Protein AF-A0A6M7WQ64-F1 (afdb_monomer_lite)

Secondary structure (DSSP, 8-state):
-TTTTGGGTT-GGG-EEEEETTEEEEE-GGGHHHHHHHHHHHHHTT----STT-B-----BPTTSSSBPGGGGT-EEE-STTTS-EEE-TT-PPP-B---SSHHHHHHHHHTTS-SBSS-HHHHHHHHT-EETT--B-EEEGGG-SSEEETTEEEE-S-HHHHTT-EE--SSPPP--PPPP------------------S---HHHHHHHHHHHTTTT---HHHHHHHHHHHHHHHHH-TTS-HHHHHHHHHHHHHHTTT--S-EEGGG-SSHHHHHHHHHHHHHTTSSSS-TTS-BTTB----EETTTB-SHHHHHHHHHHH-S-TTT-TTHHHH-HHHHHHHHHHHHHHTTTTS--HHHHEETTEE-TTGGGGGT-STTHHHHHHHHHHHHHHHHHHHHT-S--PPPPPPPPPPP---------------------HHHHHHHHHHHHHHHHHHHTTS--SS-TTS-TTS-HHHHHHHHHHHHHHH-----------PPPPTTTTTT-HHHHHHHTTTHHHHHHHHHHHHHHHTTPPTTSHHHHHHHTSTTTTT-HHHHHHHHHHHHHHHHHHHHHHHSSPPPPPP---

Foldseek 3Di:
DCVLLVVQQQVQVQFDWADAQVATEGARVLCNVLRVLLSVLCVVLPNRWDHLFKYAADNDCDVPDDHTDLSSSRFKMFTPCLLQPKFFAQVQDAFQFDPDSDLVVRSVCCVVVNGNHSDDPSSVVLSQCKAAPVRHGFWDAQSNDRGMRRRRMIGGPDGSVSSVSDIDHPDDDDDDPDDDDDDDDDDDPDPDDDDQPQDFQFQLVLLCVLCCVVQVNNDDDPQQSVLLVLLSVLCCVPPSRDDLLLSLLLQLLLCVQVVNRSFKAFAVRDPDLVRSLVVLVVCVVVVVDVDSQQPDDVNHGFFFIASNGGGHLVLQVLLCVVVVDNCNVCVCCRHVPSNSSSNCSSVLQQCLSAQRDHLCVADDPVDHDQLVSCNSRHNPPSVSSSVSSVSSSVSRVSRRVVGHDDDPDDPDDDDDDDDDDDDDDDDDDDDDDDDDDPCPVVVVVVVVVVVVVVVVVVVVDDPDDPPAPPPDDVVVVVVVVVVVVVLVDDDDDDDDPDDDQQPCLLQVVHRVVSVVCQVPLQVQLVVQLVLLVVLVPDDCPGPSNVVQVVDVCRVPCSVPRNVVSPVSNVSNVVSVVRVVPDDDDDDDDDD

Sequence (591 aa):
MRDAWAQYLGQENIMALVPFGPTRLRVAPPSVDAWRALEAVLDKYSYQIRKSDTAAYANRAITGGTKPSLHAYGIAADVDWQTNPYKKTPDKRQVIFSNKPSQDERALDVRFGRADTDMTPQMIDEVLGIVTVGKQGVFAWGGNFRSSKDTMHFQLDVTPEELSTGIDWPGAGQPDASPPPTTGDQPEPATPAAGTQGGASMNRAVFYNEIRDDLFGGALSKAQVAGMEDVLNVRDRLYPSCDDRWLAYILATVYHETGRRMVPVREGFASTDDGAIAAVTRLFNEGKIRVNYAIPVNGVSYFGRGRVQNTWLANYRKLETRFQQPFVNNPGLLISRPDIDAEVTVTGHVEGIWTGRKLSDFINNAGCDYTGARSIVSSDRAGDIAGYAVNFENAIRAAAAAGAPVSPAAPQPAPTPTAPDPQSPQPQGGPTVPSAPDQSLATIVLSLQKLLSDIKGLQGGQSGASQNLAGIPSSDIDQIIALLQAIQNPGQGSTDTGTRPLGQVNGALGQTIGNLLDGKKSAIGILGAAATSILSSAAPGSTLGTVAASIPALAGSSSTLLPLFLAMAAWGALGKGEKWLQPAPTSPRAK

pLDDT: mean 71.18, std 24.99, range [22.41, 98.69]

Organism: NCBI:txid935548

InterPro domains:
  IPR009045 Peptidase M74/Hedgehog-like, zinc-binding domain superfamily [G3DSA:3.30.1380.10] (32-156)
  IPR009045 Peptidase M74/Hedgehog-like, zinc-binding domain superfamily [SSF55166] (8-156)
  IPR023346 Lysozyme-like domain superfamily [SSF53955] (236-381)
  IPR039561 Peptidase M15C [PF13539] (64-156)

Structure (mmCIF, N/CA/C/O backbone):
data_AF-A0A6M7WQ64-F1
#
_entry.id   AF-A0A6M7WQ64-F1
#
loop_
_atom_site.group_PDB
_atom_site.id
_atom_site.type_symbol
_atom_site.label_atom_id
_atom_site.label_alt_id
_atom_site.label_comp_id
_atom_site.label_asym_id
_atom_site.label_entity_id
_atom_site.label_seq_id
_atom_site.pdbx_PDB_ins_code
_atom_site.Cartn_x
_atom_site.Cartn_y
_atom_site.Cartn_z
_atom_site.occupancy
_atom_site.B_iso_or_equiv
_atom_site.auth_seq_id
_atom_site.auth_comp_id
_atom_site.auth_asym_id
_atom_site.auth_atom_id
_atom_site.pdbx_PDB_model_num
ATOM 1 N N . MET A 1 1 ? -29.715 14.895 4.505 1.00 85.50 1 MET A N 1
ATOM 2 C CA . MET A 1 1 ? -28.415 14.677 5.179 1.00 85.50 1 MET A CA 1
ATOM 3 C C . MET A 1 1 ? -27.385 15.765 4.902 1.00 85.50 1 MET A C 1
ATOM 5 O O . MET A 1 1 ? -27.080 16.489 5.832 1.00 85.50 1 MET A O 1
ATOM 9 N N . ARG A 1 2 ? -26.874 15.957 3.676 1.00 87.62 2 ARG A N 1
ATOM 10 C CA . ARG A 1 2 ? -25.841 16.990 3.411 1.00 87.62 2 ARG A CA 1
ATOM 11 C C . ARG A 1 2 ? -26.236 18.406 3.838 1.00 87.62 2 ARG A C 1
ATOM 13 O O . ARG A 1 2 ? -25.415 19.090 4.431 1.00 87.62 2 ARG A O 1
ATOM 20 N N . ASP A 1 3 ? -27.480 18.801 3.579 1.00 94.19 3 ASP A N 1
ATOM 21 C CA . ASP A 1 3 ? -27.976 20.125 3.971 1.00 94.19 3 ASP A CA 1
ATOM 22 C C . ASP A 1 3 ? -28.141 20.233 5.495 1.00 94.19 3 ASP A C 1
ATOM 24 O O . ASP A 1 3 ? -27.688 21.199 6.097 1.00 94.19 3 ASP A O 1
ATOM 28 N N . ALA A 1 4 ? -28.692 19.193 6.132 1.00 95.19 4 ALA A N 1
ATOM 29 C CA . ALA A 1 4 ? -28.881 19.133 7.585 1.00 95.19 4 ALA A CA 1
ATOM 30 C C . ALA A 1 4 ? -27.558 19.204 8.373 1.00 95.19 4 ALA A C 1
ATOM 32 O O . ALA A 1 4 ? -27.504 19.772 9.456 1.00 95.19 4 ALA A O 1
ATOM 33 N N . TRP A 1 5 ? -26.471 18.661 7.817 1.00 97.00 5 TRP A N 1
ATOM 34 C CA . TRP A 1 5 ? -25.147 18.654 8.446 1.00 97.00 5 TRP A CA 1
ATOM 35 C C . TRP A 1 5 ? -24.185 19.690 7.843 1.00 97.00 5 TRP A C 1
ATOM 37 O O . TRP A 1 5 ? -22.989 19.649 8.128 1.00 97.00 5 TRP A O 1
ATOM 47 N N . ALA A 1 6 ? -24.674 20.627 7.019 1.00 96.56 6 ALA A N 1
ATOM 48 C CA . ALA A 1 6 ? -23.845 21.524 6.206 1.0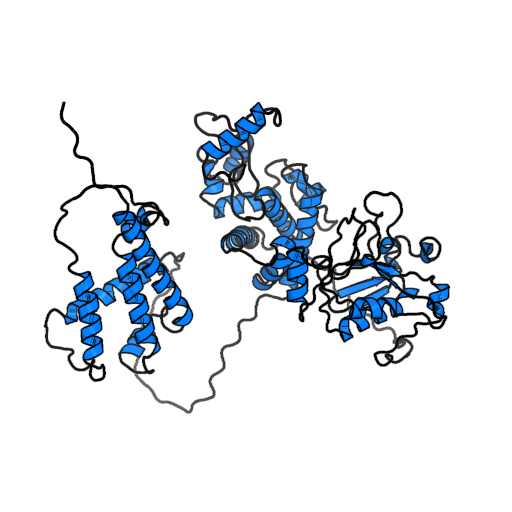0 96.56 6 ALA A CA 1
ATOM 49 C C . ALA A 1 6 ? -22.809 22.328 7.006 1.00 96.56 6 ALA A C 1
ATOM 51 O O . ALA A 1 6 ? -21.714 22.576 6.503 1.00 96.56 6 ALA A O 1
ATOM 52 N N . GLN A 1 7 ? -23.117 22.664 8.263 1.00 96.56 7 GLN A N 1
ATOM 53 C CA . GLN A 1 7 ? -22.202 23.374 9.161 1.00 96.56 7 GLN A CA 1
ATOM 54 C C . GLN A 1 7 ? -20.886 22.626 9.438 1.00 96.56 7 GLN A C 1
ATOM 56 O O . GLN A 1 7 ? -19.911 23.257 9.824 1.00 96.56 7 GLN A O 1
ATOM 61 N N . TYR A 1 8 ? -20.834 21.306 9.228 1.00 96.94 8 TYR A N 1
ATOM 62 C CA . TYR A 1 8 ? -19.644 20.483 9.468 1.00 96.94 8 TYR A CA 1
ATOM 63 C C . TYR A 1 8 ? -18.839 20.176 8.201 1.00 96.94 8 TYR A C 1
ATOM 65 O O . TYR A 1 8 ? -17.801 19.519 8.283 1.00 96.94 8 TYR A O 1
ATOM 73 N N . LEU A 1 9 ? -19.283 20.639 7.025 1.00 96.81 9 LEU A N 1
ATOM 74 C CA . LEU A 1 9 ? -18.599 20.376 5.760 1.00 96.81 9 LEU A CA 1
ATOM 75 C C . LEU A 1 9 ? -17.171 20.941 5.769 1.00 96.81 9 LEU A C 1
ATOM 77 O O . LEU A 1 9 ? -16.972 22.155 5.762 1.00 96.81 9 LEU A O 1
ATOM 81 N N . GLY A 1 10 ? -16.181 20.048 5.745 1.00 92.94 10 GLY A N 1
ATOM 82 C CA . GLY A 1 10 ? -14.760 20.393 5.725 1.00 92.94 10 GLY A CA 1
ATOM 83 C C . GLY A 1 10 ? -14.249 21.048 7.013 1.00 92.94 10 GLY A C 1
ATOM 84 O O . GLY A 1 10 ? -13.122 21.539 7.029 1.00 92.94 10 GLY A O 1
ATOM 85 N N . GLN A 1 11 ? -15.052 21.071 8.082 1.00 94.81 11 GLN A N 1
ATOM 86 C CA . GLN A 1 11 ? -14.719 21.738 9.342 1.00 94.81 11 GLN A CA 1
ATOM 87 C C . GLN A 1 11 ? -14.025 20.773 10.313 1.00 94.81 11 GLN A C 1
ATOM 89 O O . GLN A 1 11 ? -14.565 20.414 11.356 1.00 94.81 11 GLN A O 1
ATOM 94 N N . GLU A 1 12 ? -12.820 20.313 9.973 1.00 92.62 12 GLU A N 1
ATOM 95 C CA . GLU A 1 12 ? -12.083 19.325 10.783 1.00 92.62 12 GLU A CA 1
ATOM 96 C C . GLU A 1 12 ? -11.840 19.774 12.235 1.00 92.62 12 GLU A C 1
ATOM 98 O O . GLU A 1 12 ? -11.840 18.966 13.169 1.00 92.62 12 GLU A O 1
ATOM 103 N N . ASN A 1 13 ? -11.612 21.074 12.412 1.00 94.06 13 ASN A N 1
ATOM 104 C CA . ASN A 1 13 ? -11.229 21.721 13.663 1.00 94.06 13 ASN A CA 1
ATOM 105 C C . ASN A 1 13 ? -12.349 21.763 14.710 1.00 94.06 13 ASN A C 1
ATOM 107 O O . ASN A 1 13 ? -12.045 21.879 15.892 1.00 94.06 13 ASN A O 1
ATOM 111 N N . ILE A 1 14 ? -13.616 21.663 14.297 1.00 94.25 14 ILE A N 1
ATOM 112 C CA . ILE A 1 14 ? -14.766 21.650 15.216 1.00 94.25 14 ILE A CA 1
ATOM 113 C C . ILE A 1 14 ? -15.289 20.233 15.483 1.00 94.25 14 ILE A C 1
ATOM 115 O O . ILE A 1 14 ? -16.285 20.071 16.184 1.00 94.25 14 ILE A O 1
ATOM 119 N N . MET A 1 15 ? -14.660 19.206 14.905 1.00 95.88 15 MET A N 1
ATOM 120 C CA . MET A 1 15 ? -15.079 17.816 15.080 1.00 95.88 15 MET A CA 1
ATOM 121 C C . MET A 1 15 ? -14.595 17.220 16.399 1.00 95.88 15 MET A C 1
ATOM 123 O O . MET A 1 15 ? -13.498 17.511 16.875 1.00 95.88 15 MET A O 1
ATOM 127 N N . ALA A 1 16 ? -15.409 16.329 16.959 1.00 96.12 16 ALA A N 1
ATOM 128 C CA . ALA A 1 16 ? -15.081 15.575 18.157 1.00 96.12 16 ALA A CA 1
ATOM 129 C C . ALA A 1 16 ? -14.242 14.337 17.807 1.00 96.12 16 ALA A C 1
ATOM 131 O O . ALA A 1 16 ? -14.460 13.703 16.775 1.00 96.12 16 ALA A O 1
ATOM 132 N N . LEU A 1 17 ? -13.304 13.973 18.686 1.00 94.31 17 LEU A N 1
ATOM 133 C CA . LEU A 1 17 ? -12.551 12.716 18.613 1.00 94.31 17 LEU A CA 1
ATOM 134 C C . LEU A 1 17 ? -13.119 11.704 19.609 1.00 94.31 17 LEU A C 1
ATOM 136 O O . LEU A 1 17 ? -12.853 11.801 20.810 1.00 94.31 17 LEU A O 1
ATOM 140 N N . VAL A 1 18 ? -13.833 10.706 19.104 1.00 93.44 18 VAL A N 1
ATOM 141 C CA . VAL A 1 18 ? -14.512 9.673 19.897 1.00 93.44 18 VAL A CA 1
ATOM 142 C C . VAL A 1 18 ? -13.673 8.392 19.891 1.00 93.44 18 VAL A C 1
ATOM 144 O O . VAL A 1 18 ? -13.211 8.004 18.818 1.00 93.44 18 VAL A O 1
ATOM 147 N N . PRO A 1 19 ? -13.411 7.753 21.048 1.00 92.19 19 PRO A N 1
ATOM 148 C CA . PRO A 1 19 ? -12.856 6.398 21.087 1.00 92.19 19 PRO A CA 1
ATOM 149 C C . PRO A 1 19 ? -13.691 5.429 20.242 1.00 92.19 19 PRO A C 1
ATOM 151 O O . PRO A 1 19 ? -14.906 5.584 20.170 1.00 92.19 19 PRO A O 1
ATOM 154 N N . PHE A 1 20 ? -13.030 4.503 19.554 1.00 93.25 20 PHE A N 1
ATOM 155 C CA . PHE A 1 20 ? -13.692 3.497 18.732 1.00 93.25 20 PHE A CA 1
ATOM 156 C C . PHE A 1 20 ? -12.767 2.282 18.579 1.00 93.25 20 PHE A C 1
ATOM 158 O O . PHE A 1 20 ? -11.897 2.246 17.702 1.00 93.25 20 PHE A O 1
ATOM 165 N N . GLY A 1 21 ? -12.872 1.327 19.501 1.00 90.56 21 GLY A N 1
ATOM 166 C CA . GLY A 1 21 ? -11.925 0.228 19.654 1.00 90.56 21 GLY A CA 1
ATOM 167 C C . GLY A 1 21 ? -10.488 0.749 19.846 1.00 90.56 21 GLY A C 1
ATOM 168 O O . GLY A 1 21 ? -10.250 1.625 20.681 1.00 90.56 21 GLY A O 1
ATOM 169 N N . PRO A 1 22 ? -9.499 0.264 19.070 1.00 78.56 22 PRO A N 1
ATOM 170 C CA . PRO A 1 22 ? -8.114 0.732 19.163 1.00 78.56 22 PRO A CA 1
ATOM 171 C C . PRO A 1 22 ? -7.847 2.059 18.425 1.00 78.56 22 PRO A C 1
ATOM 173 O O . PRO A 1 22 ? -6.708 2.544 18.428 1.00 78.56 22 PRO A O 1
ATOM 176 N N . THR A 1 23 ? -8.850 2.643 17.760 1.00 87.38 23 THR A N 1
ATOM 177 C CA . THR A 1 23 ? -8.731 3.911 17.029 1.00 87.38 23 THR A CA 1
ATOM 178 C C . THR A 1 23 ? -9.588 5.014 17.652 1.00 87.38 23 THR A C 1
ATOM 180 O O . THR A 1 23 ? -10.209 4.851 18.703 1.00 87.38 23 THR A O 1
ATOM 183 N N . ARG A 1 24 ? -9.573 6.195 17.032 1.00 92.06 24 ARG A N 1
ATOM 184 C CA . ARG A 1 24 ? -10.461 7.307 17.373 1.00 92.06 24 ARG A CA 1
ATOM 185 C C . ARG A 1 24 ? -11.118 7.823 16.106 1.00 92.06 24 ARG A C 1
ATOM 187 O O . ARG A 1 24 ? -10.424 8.186 15.158 1.00 92.06 24 ARG A O 1
ATOM 194 N N . LEU A 1 25 ? -12.442 7.908 16.104 1.00 95.06 25 LEU A N 1
ATOM 195 C CA . LEU A 1 25 ? -13.185 8.501 15.002 1.00 95.06 25 LEU A CA 1
ATOM 196 C C . LEU A 1 25 ? -13.281 10.009 15.198 1.00 95.06 25 LEU A C 1
ATOM 198 O O . LEU A 1 25 ? -13.683 10.495 16.256 1.00 95.06 25 LEU A O 1
ATOM 202 N N . ARG A 1 26 ? -12.931 10.756 14.152 1.00 96.81 26 ARG A N 1
ATOM 203 C CA . ARG A 1 26 ? -13.230 12.183 14.062 1.00 96.81 26 ARG A CA 1
ATOM 204 C C . ARG A 1 26 ? -14.609 12.355 13.432 1.00 96.81 26 ARG A C 1
ATOM 206 O O . ARG A 1 26 ? -14.804 11.960 12.283 1.00 96.81 26 ARG A O 1
ATOM 213 N N . VAL A 1 27 ? -15.547 12.913 14.191 1.00 98.12 27 VAL A N 1
ATOM 214 C CA . VAL A 1 27 ? -16.979 12.940 13.852 1.00 98.12 27 VAL A CA 1
ATOM 215 C C . VAL A 1 27 ? -17.617 14.278 14.214 1.00 98.12 27 VAL A C 1
ATOM 217 O O . VAL A 1 27 ? -17.092 15.036 15.033 1.00 98.12 27 VAL A O 1
ATOM 220 N N . ALA A 1 28 ? -18.768 14.586 13.621 1.00 97.88 28 ALA A N 1
ATOM 221 C CA . ALA A 1 28 ? -19.530 15.773 13.990 1.00 97.88 28 ALA A CA 1
ATOM 222 C C . ALA A 1 28 ? -19.965 15.679 15.472 1.00 97.88 28 ALA A C 1
ATOM 224 O O . ALA A 1 28 ? -20.532 14.652 15.854 1.00 97.88 28 ALA A O 1
ATOM 225 N N . PRO A 1 29 ? -19.752 16.706 16.318 1.00 97.50 29 PRO A N 1
ATOM 226 C CA . PRO A 1 29 ? -20.018 16.623 17.758 1.00 97.50 29 PRO A CA 1
ATOM 227 C C . PRO A 1 29 ? -21.430 16.157 18.158 1.00 97.50 29 PRO A C 1
ATOM 229 O O . PRO A 1 29 ? -21.521 15.348 19.077 1.00 97.50 29 PRO A O 1
ATOM 232 N N . PRO A 1 30 ? -22.525 16.545 17.468 1.00 96.94 30 PRO A N 1
ATOM 233 C CA . PRO A 1 30 ? -23.860 16.037 17.797 1.00 96.94 30 PRO A CA 1
ATOM 234 C C . PRO A 1 30 ? -24.011 14.520 17.619 1.00 96.94 30 PRO A C 1
ATOM 236 O O . PRO A 1 30 ? -24.960 13.940 18.126 1.00 96.94 30 PRO A O 1
ATOM 239 N N . SER A 1 31 ? -23.094 13.874 16.891 1.00 97.06 31 SER A N 1
ATOM 240 C CA . SER A 1 31 ? -23.152 12.444 16.581 1.00 97.06 31 SER A CA 1
ATOM 241 C C . SER A 1 31 ? -22.355 11.537 17.512 1.00 97.06 31 SER A C 1
ATOM 243 O O . SER A 1 31 ? -22.361 10.328 17.311 1.00 97.06 31 SER A O 1
ATOM 245 N N . VAL A 1 32 ? -21.677 12.083 18.527 1.00 96.31 32 VAL A N 1
ATOM 246 C CA . VAL A 1 32 ? -20.768 11.321 19.404 1.00 96.31 32 VAL A CA 1
ATOM 247 C C . VAL A 1 32 ? -21.416 10.052 19.962 1.00 96.31 32 VAL A C 1
ATOM 249 O O . VAL A 1 32 ? -20.828 8.975 19.862 1.00 96.31 32 VAL A O 1
ATOM 252 N N . ASP A 1 33 ? -22.633 10.157 20.492 1.00 94.81 33 ASP A N 1
ATOM 253 C CA . ASP A 1 33 ? -23.306 9.011 21.107 1.00 94.81 33 ASP A CA 1
ATOM 254 C C . ASP A 1 33 ? -23.759 7.967 20.078 1.00 94.81 33 ASP A C 1
ATOM 256 O O . ASP A 1 33 ? -23.813 6.783 20.399 1.00 94.81 33 ASP A O 1
ATOM 260 N N . ALA A 1 34 ? -23.989 8.361 18.820 1.00 96.56 34 ALA A N 1
ATOM 261 C CA . ALA A 1 34 ? -24.290 7.413 17.748 1.00 96.56 34 ALA A CA 1
ATOM 262 C C . ALA A 1 34 ? -23.089 6.510 17.472 1.00 96.56 34 ALA A C 1
ATOM 264 O O . ALA A 1 34 ? -23.230 5.293 17.385 1.00 96.56 34 ALA A O 1
ATOM 265 N N . TRP A 1 35 ? -21.891 7.087 17.381 1.00 97.38 35 TRP A N 1
ATOM 266 C CA . TRP A 1 35 ? -20.674 6.315 17.127 1.00 97.38 35 TRP A CA 1
ATOM 267 C C . TRP A 1 35 ? -20.283 5.429 18.309 1.00 97.38 35 TRP A C 1
ATOM 269 O O . TRP A 1 35 ? -19.821 4.315 18.085 1.00 97.38 35 TRP A O 1
ATOM 279 N N . ARG A 1 36 ? -20.536 5.876 19.547 1.00 95.94 36 ARG A N 1
ATOM 280 C CA . ARG A 1 36 ? -20.397 5.036 20.750 1.00 95.94 36 ARG A CA 1
ATOM 281 C C . ARG A 1 36 ? -21.368 3.861 20.746 1.00 95.94 36 ARG A C 1
ATOM 283 O O . ARG A 1 36 ? -20.980 2.753 21.092 1.00 95.94 36 ARG A O 1
ATOM 290 N N . ALA A 1 37 ? -22.615 4.089 20.335 1.00 95.38 37 ALA A N 1
ATOM 291 C CA . ALA A 1 37 ? -23.578 3.011 20.164 1.00 95.38 37 ALA A CA 1
ATOM 292 C C . ALA A 1 37 ? -23.080 2.021 19.097 1.00 95.38 37 ALA A C 1
ATOM 294 O O . ALA A 1 37 ? -23.015 0.827 19.346 1.00 95.38 37 ALA A O 1
ATOM 295 N N . LEU A 1 38 ? -22.617 2.488 17.937 1.00 96.88 38 LEU A N 1
ATOM 296 C CA . LEU A 1 38 ? -22.068 1.584 16.922 1.00 96.88 38 LEU A CA 1
ATOM 297 C C . LEU A 1 38 ? -20.874 0.769 17.453 1.00 96.88 38 LEU A C 1
ATOM 299 O O . LEU A 1 38 ? -20.861 -0.450 17.294 1.00 96.88 38 LEU A O 1
ATOM 303 N N . GLU A 1 39 ? -19.910 1.418 18.118 1.00 96.06 39 GLU A N 1
ATOM 304 C CA . GLU A 1 39 ? -18.753 0.761 18.749 1.00 96.06 39 GLU A CA 1
ATOM 305 C C . GLU A 1 39 ? -19.198 -0.348 19.695 1.00 96.06 39 GLU A C 1
ATOM 307 O O . GLU A 1 39 ? -18.703 -1.470 19.626 1.00 96.06 39 GLU A O 1
ATOM 312 N N . ALA A 1 40 ? -20.157 -0.044 20.560 1.00 94.81 40 ALA A N 1
ATOM 313 C CA . ALA A 1 40 ? -20.588 -0.980 21.568 1.00 94.81 40 ALA A CA 1
ATOM 314 C C . ALA A 1 40 ? -21.358 -2.170 20.953 1.00 94.81 40 ALA A C 1
ATOM 316 O O . ALA A 1 40 ? -21.297 -3.265 21.515 1.00 94.81 40 ALA A O 1
ATOM 317 N N . VAL A 1 41 ? -22.051 -2.021 19.804 1.00 95.81 41 VAL A N 1
ATOM 318 C CA . VAL A 1 41 ? -22.585 -3.200 19.082 1.00 95.81 41 VAL A CA 1
ATOM 319 C C . VAL A 1 41 ? -21.416 -4.075 18.650 1.00 95.81 41 VAL A C 1
ATOM 321 O O . VAL A 1 41 ? -21.427 -5.277 18.892 1.00 95.81 41 VAL A O 1
ATOM 324 N N . LEU A 1 42 ? -20.391 -3.492 18.028 1.00 95.62 42 LEU A N 1
ATOM 325 C CA . LEU A 1 42 ? -19.230 -4.251 17.562 1.00 95.62 42 LEU A CA 1
ATOM 326 C C . LEU A 1 42 ? -18.524 -4.968 18.727 1.00 95.62 42 LEU A C 1
ATOM 328 O O . LEU A 1 42 ? -18.226 -6.161 18.620 1.00 95.62 42 LEU A O 1
ATOM 332 N N . ASP A 1 43 ? -18.354 -4.290 19.863 1.00 92.75 43 ASP A N 1
ATOM 333 C CA . ASP A 1 43 ? -17.761 -4.850 21.082 1.00 92.75 43 ASP A CA 1
ATOM 334 C C . ASP A 1 43 ? -18.592 -6.000 21.677 1.00 92.75 43 ASP A C 1
ATOM 336 O O . ASP A 1 43 ? -18.044 -7.051 22.019 1.00 92.75 43 ASP A O 1
ATOM 340 N N . LYS A 1 44 ? -19.929 -5.881 21.694 1.00 93.88 44 LYS A N 1
ATOM 341 C CA . LYS A 1 44 ? -20.844 -6.958 22.125 1.00 93.88 44 LYS A CA 1
ATOM 342 C C . LYS A 1 44 ? -20.614 -8.261 21.358 1.00 93.88 44 LYS A C 1
ATOM 344 O O . LYS A 1 44 ? -20.775 -9.345 21.920 1.00 93.88 44 LYS A O 1
ATOM 349 N N . TYR A 1 45 ? -20.238 -8.170 20.086 1.00 93.00 45 TYR A N 1
ATOM 350 C CA . TYR A 1 45 ? -19.914 -9.328 19.257 1.00 93.00 45 TYR A CA 1
ATOM 351 C C . TYR A 1 45 ? -18.414 -9.667 19.225 1.00 93.00 45 TYR A C 1
ATOM 353 O O . TYR A 1 45 ? -17.993 -10.510 18.428 1.00 93.00 45 TYR A O 1
ATOM 361 N N . SER A 1 46 ? -17.610 -9.024 20.077 1.00 91.12 46 SER A N 1
ATOM 362 C CA . SER A 1 46 ? -16.148 -9.145 20.126 1.00 91.12 46 SER A CA 1
ATOM 363 C C . SER A 1 46 ? -15.485 -8.917 18.764 1.00 91.12 46 SER A C 1
ATOM 365 O O . SER A 1 46 ? -14.459 -9.529 18.449 1.00 91.12 46 SER A O 1
ATOM 367 N N . TYR A 1 47 ? -16.093 -8.058 17.943 1.00 94.75 47 TYR A N 1
ATOM 368 C CA . TYR A 1 47 ? -15.580 -7.699 16.634 1.00 94.75 47 TYR A CA 1
ATOM 369 C C . TYR A 1 47 ? -14.293 -6.885 16.806 1.00 94.75 47 TYR A C 1
ATOM 371 O O . TYR A 1 47 ? -14.275 -5.836 17.450 1.00 94.75 47 TYR A O 1
ATOM 379 N N . GLN A 1 48 ? -13.196 -7.396 16.259 1.00 89.88 48 GLN A N 1
ATOM 380 C CA . GLN A 1 48 ? -11.867 -6.811 16.355 1.00 89.88 48 GLN A CA 1
ATOM 381 C C . GLN A 1 48 ? -11.741 -5.664 15.358 1.00 89.88 48 GLN A C 1
ATOM 383 O O . GLN A 1 48 ? -11.278 -5.860 14.237 1.00 89.88 48 GLN A O 1
ATOM 388 N N . ILE A 1 49 ? -12.139 -4.466 15.791 1.00 88.12 49 ILE A N 1
ATOM 389 C CA . ILE A 1 49 ? -11.911 -3.230 15.040 1.00 88.12 49 ILE A CA 1
ATOM 390 C C . ILE A 1 49 ? -10.405 -3.047 14.860 1.00 88.12 49 ILE A C 1
ATOM 392 O O . ILE A 1 49 ? -9.647 -3.031 15.832 1.00 88.12 49 ILE A O 1
ATOM 396 N N . ARG A 1 50 ? -9.963 -2.852 13.624 1.00 77.44 50 ARG A N 1
ATOM 397 C CA . ARG A 1 50 ? -8.562 -2.625 13.289 1.00 77.44 50 ARG A CA 1
ATOM 398 C C . ARG A 1 50 ? -8.288 -1.142 13.120 1.00 77.44 50 ARG A C 1
ATOM 400 O O . ARG A 1 50 ? -8.968 -0.414 12.402 1.00 77.44 50 ARG A O 1
ATOM 407 N N . LYS A 1 51 ? -7.243 -0.678 13.802 1.00 68.25 51 LYS A N 1
ATOM 408 C CA . LYS A 1 51 ? -6.853 0.735 13.803 1.00 68.25 51 LYS A CA 1
ATOM 409 C C . LYS A 1 51 ? -6.370 1.217 12.433 1.00 68.25 51 LYS A C 1
ATOM 411 O O . LYS A 1 51 ? -6.591 2.379 12.101 1.00 68.25 51 LYS A O 1
ATOM 416 N N . SER A 1 52 ? -5.674 0.357 11.688 1.00 60.69 52 SER A N 1
ATOM 417 C CA . SER A 1 52 ? -5.036 0.683 10.407 1.00 60.69 52 SER A CA 1
ATOM 418 C C . SER A 1 52 ? -6.039 0.863 9.270 1.00 60.69 52 SER A C 1
ATOM 420 O O . SER A 1 52 ? -5.764 1.628 8.345 1.00 60.69 52 SER A O 1
ATOM 422 N N . ASP A 1 53 ? -7.203 0.213 9.359 1.00 73.69 53 ASP A N 1
ATOM 423 C CA . ASP A 1 53 ? -8.241 0.254 8.337 1.00 73.69 53 ASP A CA 1
ATOM 424 C C . ASP A 1 53 ? -9.653 0.572 8.850 1.00 73.69 53 ASP A C 1
ATOM 426 O O . ASP A 1 53 ? -10.644 0.134 8.268 1.00 73.69 53 ASP A O 1
ATOM 430 N N . THR A 1 54 ? -9.739 1.403 9.897 1.00 85.19 54 THR A N 1
ATOM 431 C CA . THR A 1 54 ? -10.985 2.024 10.372 1.00 85.19 54 THR A CA 1
ATOM 432 C C . THR A 1 54 ? -10.818 3.532 10.557 1.00 85.19 54 THR A C 1
ATOM 434 O O . THR A 1 54 ? -9.949 3.989 11.305 1.00 85.19 54 THR A O 1
ATOM 437 N N . ALA A 1 55 ? -11.663 4.333 9.901 1.00 85.81 55 ALA A N 1
ATOM 438 C CA . ALA A 1 55 ? -11.590 5.794 9.949 1.00 85.81 55 ALA A CA 1
ATOM 439 C C . ALA A 1 55 ? -12.921 6.468 9.591 1.00 85.81 55 ALA A C 1
ATOM 441 O O . ALA A 1 55 ? -13.746 5.923 8.866 1.00 85.81 55 ALA A O 1
ATOM 442 N N . ALA A 1 56 ? -13.098 7.704 10.063 1.00 95.06 56 ALA A N 1
ATOM 443 C CA . ALA A 1 56 ? -14.265 8.535 9.774 1.00 95.06 56 ALA A CA 1
ATOM 444 C C . ALA A 1 56 ? -13.914 9.721 8.869 1.00 95.06 56 ALA A C 1
ATOM 446 O O . ALA A 1 56 ? -13.821 9.565 7.653 1.00 95.06 56 ALA A O 1
ATOM 447 N N . TYR A 1 57 ? -13.728 10.914 9.438 1.00 93.94 57 TYR A N 1
ATOM 448 C CA . TYR A 1 57 ? -13.565 12.148 8.675 1.00 93.94 57 TYR A CA 1
ATOM 449 C C . TYR A 1 57 ? -12.508 12.088 7.559 1.00 93.94 57 TYR A C 1
ATOM 451 O O . TYR A 1 57 ? -11.347 11.753 7.785 1.00 93.94 57 TYR A O 1
ATOM 459 N N . ALA A 1 58 ? -12.916 12.518 6.365 1.00 87.56 58 ALA A N 1
ATOM 460 C CA . ALA A 1 58 ? -12.040 12.786 5.232 1.00 87.56 58 ALA A CA 1
ATOM 461 C C . ALA A 1 58 ? -12.686 13.860 4.347 1.00 87.56 58 ALA A C 1
ATOM 463 O O . ALA A 1 58 ? -13.752 13.633 3.762 1.00 87.56 58 ALA A O 1
ATOM 464 N N . ASN A 1 59 ? -12.045 15.026 4.223 1.00 92.75 59 ASN A N 1
ATOM 465 C CA . ASN A 1 59 ? -12.545 16.115 3.384 1.00 92.75 59 ASN A CA 1
ATOM 466 C C . ASN A 1 59 ? -12.302 15.823 1.895 1.00 92.75 59 ASN A C 1
ATOM 468 O O . ASN A 1 59 ? -11.302 16.238 1.312 1.00 92.75 59 ASN A O 1
ATOM 472 N N . ARG A 1 60 ? -13.212 15.059 1.287 1.00 85.00 60 ARG A N 1
ATOM 473 C CA . ARG A 1 60 ? -13.132 14.637 -0.115 1.00 85.00 60 ARG A CA 1
ATOM 474 C C . ARG A 1 60 ? -14.494 14.632 -0.798 1.00 85.00 60 ARG A C 1
ATOM 476 O O . ARG A 1 60 ? -15.538 14.483 -0.158 1.00 85.00 60 ARG A O 1
ATOM 483 N N . ALA A 1 61 ? -14.482 14.712 -2.125 1.00 74.44 61 ALA A N 1
ATOM 484 C CA . ALA A 1 61 ? -15.650 14.381 -2.935 1.00 74.44 61 ALA A CA 1
ATOM 485 C C . ALA A 1 61 ? -15.933 12.866 -2.912 1.00 74.44 61 ALA A C 1
ATOM 487 O O . ALA A 1 61 ? -15.062 12.045 -2.604 1.00 74.44 61 ALA A O 1
ATOM 488 N N . ILE A 1 62 ? -17.166 12.488 -3.251 1.00 67.12 62 ILE A N 1
ATOM 489 C CA . ILE A 1 62 ? -17.509 11.094 -3.552 1.00 67.12 62 ILE A CA 1
ATOM 490 C C . ILE A 1 62 ? -16.686 10.647 -4.763 1.00 67.12 62 ILE A C 1
ATOM 492 O O . ILE A 1 62 ? -16.563 11.379 -5.746 1.00 67.12 62 ILE A O 1
ATOM 496 N N . THR A 1 63 ? -16.158 9.428 -4.713 1.00 54.81 63 THR A N 1
ATOM 497 C CA . THR A 1 63 ? -15.402 8.829 -5.815 1.00 54.81 63 THR A CA 1
ATOM 498 C C . THR A 1 63 ? -16.200 8.891 -7.121 1.00 54.81 63 THR A C 1
ATOM 500 O O . THR A 1 63 ? -17.316 8.381 -7.199 1.00 54.81 63 THR A O 1
ATOM 503 N N . GLY A 1 64 ? -15.631 9.516 -8.157 1.00 49.56 64 GLY A N 1
ATOM 504 C CA . GLY A 1 64 ? -16.268 9.641 -9.474 1.00 49.56 64 GLY A CA 1
ATOM 505 C C . GLY A 1 64 ? -17.355 10.720 -9.583 1.00 49.56 64 GLY A C 1
ATOM 506 O O . GLY A 1 64 ? -18.078 10.739 -10.577 1.00 49.56 64 GLY A O 1
ATOM 507 N N . GLY A 1 65 ? -17.481 11.618 -8.601 1.00 65.75 65 GLY A N 1
ATOM 508 C CA . GLY A 1 65 ? -18.423 12.737 -8.635 1.00 65.75 65 GLY A CA 1
ATOM 509 C C . GLY A 1 65 ? -17.861 14.023 -8.028 1.00 65.75 65 GLY A C 1
ATOM 510 O O . GLY A 1 65 ? -16.736 14.069 -7.544 1.00 65.75 65 GLY A O 1
ATOM 511 N N . THR A 1 66 ? -18.668 15.085 -8.052 1.00 76.50 66 THR A N 1
ATOM 512 C CA . THR A 1 66 ? -18.312 16.412 -7.509 1.00 76.50 66 THR A CA 1
ATOM 513 C C . THR A 1 66 ? -18.981 16.719 -6.170 1.00 76.50 66 THR A C 1
ATOM 515 O O . THR A 1 66 ? -18.647 17.704 -5.519 1.00 76.50 66 THR A O 1
ATOM 518 N N . LYS A 1 67 ? -19.934 15.884 -5.736 1.00 80.19 67 LYS A N 1
ATOM 519 C CA . LYS A 1 67 ? -20.627 16.070 -4.456 1.00 80.19 67 LYS A CA 1
ATOM 520 C C . LYS A 1 67 ? -19.697 15.696 -3.296 1.00 80.19 67 LYS A C 1
ATOM 522 O O . LYS A 1 67 ? -19.050 14.650 -3.384 1.00 80.19 67 LYS A O 1
ATOM 527 N N . PRO A 1 68 ? -19.672 16.468 -2.195 1.00 82.12 68 PRO A N 1
ATOM 528 C CA . PRO A 1 68 ? -18.925 16.092 -1.002 1.00 82.12 68 PRO A CA 1
ATOM 529 C C . PRO A 1 68 ? -19.357 14.727 -0.451 1.00 82.12 68 PRO A C 1
ATOM 531 O O . PRO A 1 68 ? -20.552 14.391 -0.409 1.00 82.12 68 PRO A O 1
ATOM 534 N N . SER A 1 69 ? -18.372 13.928 -0.047 1.00 88.50 69 SER A N 1
ATOM 535 C CA . SER A 1 69 ? -18.592 12.674 0.672 1.00 88.50 69 SER A CA 1
ATOM 536 C C . SER A 1 69 ? -19.215 12.952 2.039 1.00 88.50 69 SER A C 1
ATOM 538 O O . SER A 1 69 ? -18.955 13.999 2.622 1.00 88.50 69 SER A O 1
ATOM 540 N N . LEU A 1 70 ? -20.001 12.019 2.583 1.00 91.06 70 LEU A N 1
ATOM 541 C CA . LEU A 1 70 ? -20.515 12.154 3.954 1.00 91.06 70 LEU A CA 1
ATOM 542 C C . LEU A 1 70 ? -19.387 12.132 5.004 1.00 91.06 70 LEU A C 1
ATOM 544 O O . LEU A 1 70 ? -19.510 12.770 6.047 1.00 91.06 70 LEU A O 1
ATOM 548 N N . HIS A 1 71 ? -18.233 11.542 4.669 1.00 94.56 71 HIS A N 1
ATOM 549 C CA . HIS A 1 71 ? -17.006 11.660 5.465 1.00 94.56 71 HIS A CA 1
ATOM 550 C C . HIS A 1 71 ? -16.555 13.116 5.638 1.00 94.56 71 HIS A C 1
ATOM 552 O O . HIS A 1 71 ? -16.019 13.463 6.684 1.00 94.56 71 HIS A O 1
ATOM 558 N N . ALA A 1 72 ? -16.805 13.993 4.658 1.00 93.88 72 ALA A N 1
ATOM 559 C CA . ALA A 1 72 ? -16.411 15.401 4.732 1.00 93.88 72 ALA A CA 1
ATOM 560 C C . ALA A 1 72 ? -17.242 16.203 5.746 1.00 93.88 72 ALA A C 1
ATOM 562 O O . ALA A 1 72 ? -16.861 17.314 6.090 1.00 93.88 72 ALA A O 1
ATOM 563 N N . TYR A 1 73 ? -18.359 15.648 6.222 1.00 97.50 73 TYR A N 1
ATOM 564 C CA . TYR A 1 73 ? -19.204 16.238 7.261 1.00 97.50 73 TYR A CA 1
ATOM 565 C C . TYR A 1 73 ? -18.976 15.578 8.631 1.00 97.50 73 TYR A C 1
ATOM 567 O O . TYR A 1 73 ? -19.617 15.968 9.598 1.00 97.50 73 TYR A O 1
ATOM 575 N N . GLY A 1 74 ? -18.104 14.563 8.727 1.00 96.75 74 GLY A N 1
ATOM 576 C CA . GLY A 1 74 ? -17.892 13.805 9.965 1.00 96.75 74 GLY A CA 1
ATOM 577 C C . GLY A 1 74 ? -19.077 12.913 10.355 1.00 96.75 74 GLY A C 1
ATOM 578 O O . GLY A 1 74 ? -19.258 12.639 11.537 1.00 96.75 74 GLY A O 1
ATOM 579 N N . ILE A 1 75 ? -19.898 12.490 9.384 1.00 98.00 75 ILE A N 1
ATOM 580 C CA . ILE A 1 75 ? -21.105 11.666 9.612 1.00 98.00 75 ILE A CA 1
ATOM 581 C C . ILE A 1 75 ? -21.064 10.317 8.889 1.00 98.00 75 ILE A C 1
ATOM 583 O O . ILE A 1 75 ? -22.100 9.692 8.668 1.00 98.00 75 ILE A O 1
ATOM 587 N N . ALA A 1 76 ? -19.869 9.879 8.504 1.00 95.62 76 ALA A N 1
ATOM 588 C CA . ALA A 1 76 ? -19.631 8.553 7.963 1.00 95.62 76 ALA A CA 1
ATOM 589 C C . ALA A 1 76 ? -18.310 7.987 8.482 1.00 95.62 76 ALA A C 1
ATOM 591 O O . ALA A 1 76 ? -17.363 8.746 8.712 1.00 95.62 76 ALA A O 1
ATOM 592 N N . ALA A 1 77 ? -18.263 6.667 8.626 1.00 97.00 77 ALA A N 1
ATOM 593 C CA . ALA A 1 77 ? -17.083 5.906 8.985 1.00 97.00 77 ALA A CA 1
ATOM 594 C C . ALA A 1 77 ? -16.988 4.646 8.130 1.00 97.00 77 ALA A C 1
ATOM 596 O O . ALA A 1 77 ? -17.993 3.991 7.867 1.00 97.00 77 ALA A O 1
ATOM 597 N N . ASP A 1 78 ? -15.767 4.323 7.726 1.00 95.88 78 ASP A N 1
ATOM 598 C CA . ASP A 1 78 ? -15.427 3.058 7.100 1.00 95.88 78 ASP A CA 1
ATOM 599 C C . ASP A 1 78 ? -14.757 2.193 8.173 1.00 95.88 78 ASP A C 1
ATOM 601 O O . ASP A 1 78 ? -13.779 2.629 8.785 1.00 95.88 78 ASP A O 1
ATOM 605 N N . VAL A 1 79 ? -15.309 1.009 8.432 1.00 95.31 79 VAL A N 1
ATOM 606 C CA . VAL A 1 79 ? -14.835 0.055 9.442 1.00 95.31 79 VAL A CA 1
ATOM 607 C C . VAL A 1 79 ? -14.205 -1.146 8.746 1.00 95.31 79 VAL A C 1
ATOM 609 O O . VAL A 1 79 ? -14.846 -1.803 7.921 1.00 95.31 79 VAL A O 1
ATOM 612 N N . ASP A 1 80 ? -12.959 -1.444 9.105 1.00 88.56 80 ASP A N 1
ATOM 613 C CA . ASP A 1 80 ? -12.229 -2.643 8.696 1.00 88.56 80 ASP A CA 1
ATOM 614 C C . ASP A 1 80 ? -12.195 -2.839 7.161 1.00 88.56 80 ASP A C 1
ATOM 616 O O . ASP A 1 80 ? -12.498 -3.916 6.634 1.00 88.56 80 ASP A O 1
ATOM 620 N N . TRP A 1 81 ? -11.864 -1.786 6.398 1.00 82.69 81 TRP A N 1
ATOM 621 C CA . TRP A 1 81 ? -12.050 -1.762 4.936 1.00 82.69 81 TRP A CA 1
ATOM 622 C C . TRP A 1 81 ? -11.281 -2.829 4.149 1.00 82.69 81 TRP A C 1
ATOM 624 O O . TRP A 1 81 ? -11.651 -3.133 3.011 1.00 82.69 81 TRP A O 1
ATOM 634 N N . GLN A 1 82 ? -10.237 -3.438 4.713 1.00 69.25 82 GLN A N 1
ATOM 635 C CA . GLN A 1 82 ? -9.518 -4.535 4.061 1.00 69.25 82 GLN A CA 1
ATOM 636 C C . GLN A 1 82 ? -10.308 -5.845 4.057 1.00 69.25 82 GLN A C 1
ATOM 638 O O . GLN A 1 82 ? -10.182 -6.635 3.117 1.00 69.25 82 GLN A O 1
ATOM 643 N N . THR A 1 83 ? -11.137 -6.073 5.076 1.00 73.19 83 THR A N 1
ATOM 644 C CA . THR A 1 83 ? -11.990 -7.266 5.205 1.00 73.19 83 THR A CA 1
ATOM 645 C C . THR A 1 83 ? -13.464 -6.966 4.937 1.00 73.19 83 THR A C 1
ATOM 647 O O . THR A 1 83 ? -14.270 -7.891 4.887 1.00 73.19 83 THR A O 1
ATOM 650 N N . ASN A 1 84 ? -13.801 -5.704 4.654 1.00 89.00 84 ASN A N 1
ATOM 651 C CA . ASN A 1 84 ? -15.133 -5.251 4.249 1.00 89.00 84 ASN A CA 1
ATOM 652 C C . ASN A 1 84 ? -15.114 -4.404 2.961 1.00 89.00 84 ASN A C 1
ATOM 654 O O . ASN A 1 84 ? -15.702 -3.321 2.929 1.00 89.00 84 ASN A O 1
ATOM 658 N N . PRO A 1 85 ? -14.461 -4.860 1.880 1.00 81.25 85 PRO A N 1
ATOM 659 C CA . PRO A 1 85 ? -14.123 -4.009 0.749 1.00 81.25 85 PRO A CA 1
ATOM 660 C C . PRO A 1 85 ? -15.346 -3.536 -0.040 1.00 81.25 85 PRO A C 1
ATOM 662 O O . PRO A 1 85 ? -16.325 -4.262 -0.227 1.00 81.25 85 PRO A O 1
ATOM 665 N N . TYR A 1 86 ? -15.214 -2.361 -0.656 1.00 81.62 86 TYR A N 1
ATOM 666 C CA . TYR A 1 86 ? -16.112 -1.935 -1.723 1.00 81.62 86 TYR A CA 1
ATOM 667 C C . TYR A 1 86 ? -16.083 -2.922 -2.904 1.00 81.62 86 TYR A C 1
ATOM 669 O O . TYR A 1 86 ? -15.034 -3.204 -3.492 1.00 81.62 86 TYR A O 1
ATOM 677 N N . LYS A 1 87 ? -17.260 -3.389 -3.324 1.00 80.00 87 LYS A N 1
ATOM 678 C CA . LYS A 1 87 ? -17.456 -4.272 -4.478 1.00 80.00 87 LYS A CA 1
ATOM 679 C C . LYS A 1 87 ? -18.539 -3.738 -5.405 1.00 80.00 87 LYS A C 1
ATOM 681 O O . LYS A 1 87 ? -19.621 -3.354 -4.977 1.00 80.00 87 LYS A O 1
ATOM 686 N N . LYS A 1 88 ? -18.300 -3.785 -6.716 1.00 77.94 88 LYS A N 1
ATOM 687 C CA . LYS A 1 88 ? -19.360 -3.550 -7.710 1.00 77.94 88 LYS A CA 1
ATOM 688 C C . LYS A 1 88 ? -20.239 -4.797 -7.823 1.00 77.94 88 LYS A C 1
ATOM 690 O O . LYS A 1 88 ? -19.716 -5.888 -8.024 1.00 77.94 88 LYS A O 1
ATOM 695 N N . THR A 1 89 ? -21.557 -4.626 -7.759 1.00 79.19 89 THR A N 1
ATOM 696 C CA . THR A 1 89 ? -22.546 -5.712 -7.877 1.00 79.19 89 THR A CA 1
ATOM 697 C C . THR A 1 89 ? -23.568 -5.365 -8.961 1.00 79.19 89 THR A C 1
ATOM 699 O O . THR A 1 89 ? -24.681 -4.923 -8.659 1.00 79.19 89 THR A O 1
ATOM 702 N N . PRO A 1 90 ? -23.193 -5.492 -10.252 1.00 77.69 90 PRO A N 1
ATOM 703 C CA . PRO A 1 90 ? -24.075 -5.152 -11.374 1.00 77.69 90 PRO A CA 1
ATOM 704 C C . PRO A 1 90 ? -25.330 -6.037 -11.437 1.00 77.69 90 PRO A C 1
ATOM 706 O O . PRO A 1 90 ? -26.360 -5.618 -11.961 1.00 77.69 90 PRO A O 1
ATOM 709 N N . ASP A 1 91 ? -25.247 -7.231 -10.858 1.00 85.50 91 ASP A N 1
ATOM 710 C CA . ASP A 1 91 ? -26.329 -8.194 -10.654 1.00 85.50 91 ASP A CA 1
ATOM 711 C C . ASP A 1 91 ? -27.317 -7.791 -9.545 1.00 85.50 91 ASP A C 1
ATOM 713 O O . ASP A 1 91 ? -28.361 -8.421 -9.396 1.00 85.50 91 ASP A O 1
ATOM 717 N N . LYS A 1 92 ? -27.023 -6.728 -8.783 1.00 84.31 92 LYS A N 1
ATOM 718 C CA . LYS A 1 92 ? -27.855 -6.193 -7.692 1.00 84.31 92 LYS A CA 1
ATOM 719 C C . LYS A 1 92 ? -28.180 -7.214 -6.597 1.00 84.31 92 LYS A C 1
ATOM 721 O O . LYS A 1 92 ? -29.187 -7.071 -5.900 1.00 84.31 92 LYS A O 1
ATOM 726 N N . ARG A 1 93 ? -27.338 -8.241 -6.447 1.00 91.62 93 ARG A N 1
ATOM 727 C CA . ARG A 1 93 ? -27.506 -9.270 -5.417 1.00 91.62 93 ARG A CA 1
ATOM 728 C C . ARG A 1 93 ? -27.406 -8.675 -4.011 1.00 91.62 93 ARG A C 1
ATOM 730 O O . ARG A 1 93 ? -26.844 -7.596 -3.812 1.00 91.62 93 ARG A O 1
ATOM 737 N N . GLN A 1 94 ? -27.924 -9.402 -3.027 1.00 90.81 94 GLN A N 1
ATOM 738 C CA . GLN A 1 94 ? -27.715 -9.067 -1.619 1.00 90.81 94 GLN A CA 1
ATOM 739 C C . GLN A 1 94 ? -26.269 -9.345 -1.186 1.00 90.81 94 GLN A C 1
ATOM 741 O O . GLN A 1 94 ? -25.505 -9.997 -1.908 1.00 90.81 94 GLN A O 1
ATOM 746 N N . VAL A 1 95 ? -25.894 -8.803 -0.024 1.00 94.12 95 VAL A N 1
ATOM 747 C CA . VAL A 1 95 ? -24.604 -9.091 0.618 1.00 94.12 95 VAL A CA 1
ATOM 748 C C . VAL A 1 95 ? -24.503 -10.587 0.896 1.00 94.12 95 VAL A C 1
ATOM 750 O O . VAL A 1 95 ? -25.454 -11.200 1.379 1.00 94.12 95 VAL A O 1
ATOM 753 N N . ILE A 1 96 ? -23.348 -11.169 0.587 1.00 95.69 96 ILE A N 1
ATOM 754 C CA . ILE A 1 96 ? -23.029 -12.547 0.949 1.00 95.69 96 ILE A CA 1
ATOM 755 C C . ILE A 1 96 ? -22.220 -12.513 2.243 1.00 95.69 96 ILE A C 1
ATOM 757 O O . ILE A 1 96 ? -21.105 -11.994 2.271 1.00 95.69 96 ILE A O 1
ATOM 761 N N . PHE A 1 97 ? -22.780 -13.073 3.309 1.00 97.31 97 PHE A N 1
ATOM 762 C CA . PHE A 1 97 ? -22.111 -13.205 4.599 1.00 97.31 97 PHE A CA 1
ATOM 763 C C . PHE A 1 97 ? -21.393 -14.552 4.697 1.00 97.31 97 PHE A C 1
ATOM 765 O O . PHE A 1 97 ? -21.899 -15.568 4.214 1.00 97.31 97 PHE A O 1
ATOM 772 N N . SER A 1 98 ? -20.232 -14.574 5.350 1.00 90.25 98 SER A N 1
ATOM 773 C CA . SER A 1 98 ? -19.600 -15.834 5.743 1.00 90.25 98 SER A CA 1
ATOM 774 C C . SER A 1 98 ? -20.299 -16.404 6.981 1.00 90.25 98 SER A C 1
ATOM 776 O O . SER A 1 98 ? -20.682 -15.670 7.890 1.00 90.25 98 SER A O 1
ATOM 778 N N . ASN A 1 99 ? -20.446 -17.728 7.029 1.00 92.31 99 ASN A N 1
ATOM 779 C CA . ASN A 1 99 ? -20.994 -18.450 8.180 1.00 92.31 99 ASN A CA 1
ATOM 780 C C . ASN A 1 99 ? -19.907 -18.935 9.154 1.00 92.31 99 ASN A C 1
ATOM 782 O O . ASN A 1 99 ? -20.190 -19.760 10.026 1.00 92.31 99 ASN A O 1
ATOM 786 N N . LYS A 1 100 ? -18.659 -18.480 8.985 1.00 88.44 100 LYS A N 1
ATOM 787 C CA . LYS A 1 100 ? -17.545 -18.904 9.831 1.00 88.44 100 LYS A CA 1
ATOM 788 C C . LYS A 1 100 ? -17.638 -18.302 11.236 1.00 88.44 100 LYS A C 1
ATOM 790 O O . LYS A 1 100 ? -18.053 -17.147 11.389 1.00 88.44 100 LYS A O 1
ATOM 795 N N . PRO A 1 101 ? -17.246 -19.070 12.266 1.00 84.25 101 PRO A N 1
ATOM 796 C CA . PRO A 1 101 ? -17.427 -18.654 13.650 1.00 84.25 101 PRO A CA 1
ATOM 797 C C . PRO A 1 101 ? -16.507 -17.488 14.037 1.00 84.25 101 PRO A C 1
ATOM 799 O O . PRO A 1 101 ? -16.955 -16.569 14.720 1.00 84.25 101 PRO A O 1
ATOM 802 N N . SER A 1 102 ? -15.254 -17.470 13.572 1.00 85.88 102 SER A N 1
ATOM 803 C CA . SER A 1 102 ? -14.299 -16.399 13.894 1.00 85.88 102 SER A CA 1
ATOM 804 C C . SER A 1 102 ? -14.248 -15.300 12.829 1.00 85.88 102 SER A C 1
ATOM 806 O O . SER A 1 102 ? -14.508 -15.551 11.651 1.00 85.88 102 SER A O 1
ATOM 808 N N . GLN A 1 103 ? -13.896 -14.075 13.234 1.00 88.44 103 GLN A N 1
ATOM 809 C CA . GLN A 1 103 ? -13.709 -12.959 12.301 1.00 88.44 103 GLN A CA 1
ATOM 810 C C . GLN A 1 103 ? -12.607 -13.250 11.275 1.00 88.44 103 GLN A C 1
ATOM 812 O O . GLN A 1 103 ? -12.846 -13.052 10.090 1.00 88.44 103 GLN A O 1
ATOM 817 N N . ASP A 1 104 ? -11.467 -13.812 11.690 1.00 70.44 104 ASP A N 1
ATOM 818 C CA . ASP A 1 104 ? -10.354 -14.159 10.793 1.00 70.44 104 ASP A CA 1
ATOM 819 C C . ASP A 1 104 ? -10.774 -15.142 9.689 1.00 70.44 104 ASP A C 1
ATOM 821 O O . ASP A 1 104 ? -10.431 -14.977 8.517 1.00 70.44 104 ASP A O 1
ATOM 825 N N . GLU A 1 105 ? -11.568 -16.162 10.026 1.00 64.38 105 GLU A N 1
ATOM 826 C CA . GLU A 1 105 ? -12.092 -17.100 9.031 1.00 64.38 105 GLU A CA 1
ATOM 827 C C . GLU A 1 105 ? -13.105 -16.437 8.089 1.00 64.38 105 GLU A C 1
ATOM 829 O O . GLU A 1 105 ? -13.115 -16.739 6.891 1.00 64.38 105 GLU A O 1
ATOM 834 N N . ARG A 1 106 ? -13.939 -15.517 8.596 1.00 93.44 106 ARG A N 1
ATOM 835 C CA . ARG A 1 106 ? -14.847 -14.734 7.744 1.00 93.44 106 ARG A CA 1
ATOM 836 C C . ARG A 1 106 ? -14.061 -13.797 6.822 1.00 93.44 106 ARG A C 1
ATOM 838 O O . ARG A 1 106 ? -14.358 -13.742 5.631 1.00 93.44 106 ARG A O 1
AT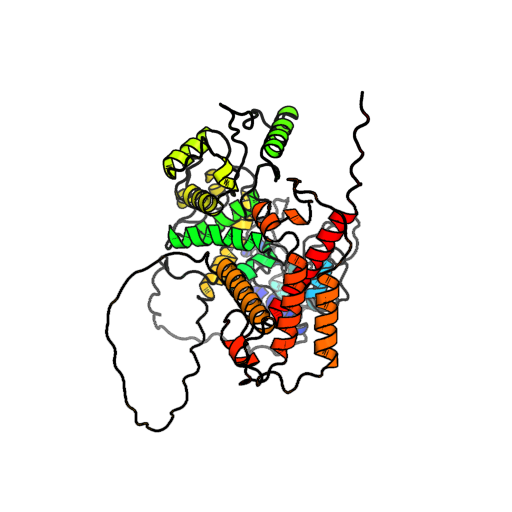OM 845 N N . ALA A 1 107 ? -13.005 -13.156 7.317 1.00 68.19 107 ALA A N 1
ATOM 846 C CA . ALA A 1 107 ? -12.088 -12.333 6.534 1.00 68.19 107 ALA A CA 1
ATOM 847 C C . ALA A 1 107 ? -11.387 -13.140 5.425 1.00 68.19 107 ALA A C 1
ATOM 849 O O . ALA A 1 107 ? -11.258 -12.665 4.292 1.00 68.19 107 ALA A O 1
ATOM 850 N N . LEU A 1 108 ? -11.001 -14.394 5.693 1.00 54.09 108 LEU A N 1
ATOM 851 C CA . LEU A 1 108 ? -10.500 -15.306 4.658 1.00 54.09 108 LEU A CA 1
ATOM 852 C C . LEU A 1 108 ? -11.559 -15.586 3.584 1.00 54.09 108 LEU A C 1
ATOM 854 O O . LEU A 1 108 ? -11.237 -15.564 2.394 1.00 54.09 108 LEU A O 1
ATOM 858 N N . ASP A 1 109 ? -12.818 -15.811 3.959 1.00 66.62 109 ASP A N 1
ATOM 859 C CA . ASP A 1 109 ? -13.900 -15.979 2.984 1.00 66.62 109 ASP A CA 1
ATOM 860 C C . ASP A 1 109 ? -14.128 -14.716 2.143 1.00 66.62 109 ASP A C 1
ATOM 862 O O . ASP A 1 109 ? -14.359 -14.834 0.936 1.00 66.62 109 ASP A O 1
ATOM 866 N N . VAL A 1 110 ? -13.985 -13.516 2.715 1.00 67.50 110 VAL A N 1
ATOM 867 C CA . VAL A 1 110 ? -14.016 -12.261 1.944 1.00 67.50 110 VAL A CA 1
ATOM 868 C C . VAL A 1 110 ? -12.865 -12.197 0.948 1.00 67.50 110 VAL A C 1
ATOM 870 O O . VAL A 1 110 ? -13.083 -11.953 -0.244 1.00 67.50 110 VAL A O 1
ATOM 873 N N . ARG A 1 111 ? -11.647 -12.496 1.407 1.00 62.69 111 ARG A N 1
ATOM 874 C CA . ARG A 1 111 ? -10.431 -12.524 0.586 1.00 62.69 111 ARG A CA 1
ATOM 875 C C . ARG A 1 111 ? -10.529 -13.508 -0.582 1.00 62.69 111 ARG A C 1
ATOM 877 O O . ARG A 1 111 ? -10.042 -13.211 -1.671 1.00 62.69 111 ARG A O 1
ATOM 884 N N . PHE A 1 112 ? -11.153 -14.668 -0.377 1.00 61.62 112 PHE A N 1
ATOM 885 C CA . PHE A 1 112 ? -11.380 -15.670 -1.426 1.00 61.62 112 PHE A CA 1
ATOM 886 C C . PHE A 1 112 ? -12.641 -15.411 -2.264 1.00 61.62 112 PHE A C 1
ATOM 888 O O . PHE A 1 112 ? -12.987 -16.233 -3.112 1.00 61.62 112 PHE A O 1
ATOM 895 N N . GLY A 1 113 ? -13.331 -14.288 -2.046 1.00 67.38 113 GLY A N 1
ATOM 896 C CA . GLY A 1 113 ? -14.523 -13.907 -2.800 1.00 67.38 113 GLY A CA 1
ATOM 897 C C . GLY A 1 113 ? -15.764 -14.749 -2.490 1.00 67.38 113 GLY A C 1
ATOM 898 O O . GLY A 1 113 ? -16.710 -14.726 -3.272 1.00 67.38 113 GLY A O 1
ATOM 899 N N . ARG A 1 114 ? -15.770 -15.487 -1.374 1.00 80.12 114 ARG A N 1
ATOM 900 C CA . ARG A 1 114 ? -16.911 -16.287 -0.897 1.00 80.12 114 ARG A CA 1
ATOM 901 C C . ARG A 1 114 ? -17.893 -15.474 -0.059 1.00 80.12 114 ARG A C 1
ATOM 903 O O . ARG A 1 114 ? -19.059 -15.838 0.001 1.00 80.12 114 ARG A O 1
ATOM 910 N N . ALA A 1 115 ? -17.426 -14.391 0.554 1.00 87.44 115 ALA A N 1
ATOM 911 C CA . ALA A 1 115 ? -18.234 -13.421 1.285 1.00 87.44 115 ALA A CA 1
ATOM 912 C C . ALA A 1 115 ? -17.872 -11.987 0.867 1.00 87.44 115 ALA A C 1
ATOM 914 O O . ALA A 1 115 ? -16.872 -11.751 0.182 1.00 87.44 115 ALA A O 1
ATOM 915 N N . ASP A 1 116 ? -18.697 -11.018 1.247 1.00 89.56 116 ASP A N 1
ATOM 916 C CA . ASP A 1 116 ? -18.455 -9.592 1.009 1.00 89.56 116 ASP A CA 1
ATOM 917 C C . ASP A 1 116 ? -17.964 -8.841 2.242 1.00 89.56 116 ASP A C 1
ATOM 919 O O . ASP A 1 116 ? -17.300 -7.827 2.079 1.00 89.56 116 ASP A O 1
ATOM 923 N N . THR A 1 117 ? -18.250 -9.359 3.434 1.00 97.25 117 THR A N 1
ATOM 924 C CA . THR A 1 117 ? -17.928 -8.748 4.724 1.00 97.25 117 THR A CA 1
ATOM 925 C C . THR A 1 117 ? -17.542 -9.818 5.741 1.00 97.25 117 THR A C 1
ATOM 927 O O . THR A 1 117 ? -18.023 -10.955 5.660 1.00 97.25 117 THR A O 1
ATOM 930 N N . ASP A 1 118 ? -16.668 -9.459 6.680 1.00 92.06 118 ASP A N 1
ATOM 931 C CA . ASP A 1 118 ? -16.341 -10.272 7.852 1.00 92.06 118 ASP A CA 1
ATOM 932 C C . ASP A 1 118 ? -17.239 -9.962 9.068 1.00 92.06 118 ASP A C 1
ATOM 934 O O . ASP A 1 118 ? -17.084 -10.576 10.129 1.00 92.06 118 ASP A O 1
ATOM 938 N N . MET A 1 119 ? -18.200 -9.047 8.924 1.00 97.31 119 MET A N 1
ATOM 939 C CA . MET A 1 119 ? -19.270 -8.813 9.892 1.00 97.31 119 MET A CA 1
ATOM 940 C C . MET A 1 119 ? -20.345 -9.895 9.757 1.00 97.31 119 MET A C 1
ATOM 942 O O . MET A 1 119 ? -20.468 -10.552 8.721 1.00 97.31 119 MET A O 1
ATOM 946 N N . THR A 1 120 ? -21.131 -10.115 10.809 1.00 98.00 120 THR A N 1
ATOM 947 C CA . THR A 1 120 ? -22.253 -11.064 10.776 1.00 98.00 120 THR A CA 1
ATOM 948 C C . THR A 1 120 ? -23.571 -10.340 10.484 1.00 98.00 120 THR A C 1
ATOM 950 O O . THR A 1 120 ? -23.685 -9.146 10.767 1.00 98.00 120 THR A O 1
ATOM 953 N N . PRO A 1 121 ? -24.599 -11.039 9.966 1.00 97.12 121 PRO A N 1
ATOM 954 C CA . PRO A 1 121 ? -25.930 -10.454 9.806 1.00 97.12 121 PRO A CA 1
ATOM 955 C C . PRO A 1 121 ? -26.467 -9.849 11.107 1.00 97.12 121 PRO A C 1
ATOM 957 O O . PRO A 1 121 ? -26.997 -8.749 11.093 1.00 97.12 121 PRO A O 1
ATOM 960 N N . GLN A 1 122 ? -26.252 -10.522 12.242 1.00 96.19 122 GLN A N 1
ATOM 961 C CA . GLN A 1 122 ? -26.743 -10.077 13.546 1.00 96.19 122 GLN A CA 1
ATOM 962 C C . GLN A 1 122 ? -26.066 -8.785 14.021 1.00 96.19 122 GLN A C 1
ATOM 964 O O . GLN A 1 122 ? -26.745 -7.917 14.561 1.00 96.19 122 GLN A O 1
ATOM 969 N N . MET A 1 123 ? -24.756 -8.625 13.779 1.00 96.88 123 MET A N 1
ATOM 970 C CA . MET A 1 123 ? -24.059 -7.360 14.053 1.00 96.88 123 MET A CA 1
ATOM 971 C C . MET A 1 123 ? -24.697 -6.217 13.257 1.00 96.88 123 MET A C 1
ATOM 973 O O . MET A 1 123 ? -25.005 -5.170 13.818 1.00 96.88 123 MET A O 1
ATOM 977 N N . ILE A 1 124 ? -24.924 -6.426 11.956 1.00 97.69 124 ILE A N 1
ATOM 978 C CA . ILE A 1 124 ? -25.510 -5.408 11.077 1.00 97.69 124 ILE A CA 1
ATOM 979 C C . ILE A 1 124 ? -26.951 -5.088 11.478 1.00 97.69 124 ILE A C 1
ATOM 981 O O . ILE A 1 124 ? -27.303 -3.913 11.562 1.00 97.69 124 ILE A O 1
ATOM 985 N N . ASP A 1 125 ? -27.769 -6.102 11.755 1.00 94.19 125 ASP A N 1
ATOM 986 C CA . ASP A 1 125 ? -29.161 -5.925 12.175 1.00 94.19 125 ASP A CA 1
ATOM 987 C C . ASP A 1 125 ? -29.250 -5.123 13.482 1.00 94.19 125 ASP A C 1
ATOM 989 O O . ASP A 1 125 ? -30.111 -4.254 13.610 1.00 94.19 125 ASP A O 1
ATOM 993 N N . GLU A 1 126 ? -28.338 -5.350 14.432 1.00 96.00 126 GLU A N 1
ATOM 994 C CA . GLU A 1 126 ? -28.283 -4.569 15.669 1.00 96.00 126 GLU A CA 1
ATOM 995 C C . GLU A 1 126 ? -27.790 -3.135 15.455 1.00 96.00 126 GLU A C 1
ATOM 997 O O . GLU A 1 126 ? -28.385 -2.218 16.019 1.00 96.00 126 GLU A O 1
ATOM 1002 N N . VAL A 1 127 ? -26.776 -2.906 14.608 1.00 96.06 127 VAL A N 1
ATOM 1003 C CA . VAL A 1 127 ? -26.340 -1.539 14.258 1.00 96.06 127 VAL A CA 1
ATOM 1004 C C . VAL A 1 127 ? -27.475 -0.762 13.583 1.00 96.06 127 VAL A C 1
ATOM 1006 O O . VAL A 1 127 ? -27.724 0.394 13.923 1.00 96.06 127 VAL A O 1
ATOM 1009 N N . LEU A 1 128 ? -28.196 -1.389 12.650 1.00 93.94 128 LEU A N 1
ATOM 1010 C CA . LEU A 1 128 ? -29.345 -0.777 11.973 1.00 93.94 128 LEU A CA 1
ATOM 1011 C C . LEU A 1 128 ? -30.580 -0.657 12.883 1.00 93.94 128 LEU A C 1
ATOM 1013 O O . LEU A 1 128 ? -31.481 0.127 12.590 1.00 93.94 128 LEU A O 1
ATOM 1017 N N . GLY A 1 129 ? -30.616 -1.407 13.985 1.00 93.06 129 GLY A N 1
ATOM 1018 C CA . GLY A 1 129 ? -31.633 -1.322 15.030 1.00 93.06 129 GLY A CA 1
ATOM 1019 C C . GLY A 1 129 ? -31.433 -0.163 16.011 1.00 93.06 129 GLY A C 1
ATOM 1020 O O . GLY A 1 129 ? -32.329 0.098 16.814 1.00 93.06 129 GLY A O 1
ATOM 1021 N N . ILE A 1 130 ? -30.298 0.546 15.952 1.00 92.75 130 ILE A N 1
ATOM 1022 C CA . ILE A 1 130 ? -30.065 1.751 16.754 1.00 92.75 130 ILE A CA 1
ATOM 1023 C C . ILE A 1 130 ? -31.023 2.846 16.278 1.00 92.75 130 ILE A C 1
ATOM 1025 O O . ILE A 1 130 ? -30.969 3.290 15.126 1.00 92.75 130 ILE A O 1
ATOM 1029 N N . VAL A 1 131 ? -31.879 3.310 17.188 1.00 93.00 131 VAL A N 1
ATOM 1030 C CA . VAL A 1 131 ? -32.857 4.364 16.920 1.00 93.00 131 VAL A CA 1
ATOM 1031 C C . VAL A 1 131 ? -32.702 5.531 17.886 1.00 93.00 131 VAL A C 1
ATOM 1033 O O . VAL A 1 131 ? -32.197 5.392 18.999 1.00 93.00 131 VAL A O 1
ATOM 1036 N N . THR A 1 132 ? -33.165 6.703 17.478 1.00 94.12 132 THR A N 1
ATOM 1037 C CA . THR A 1 132 ? -33.373 7.824 18.396 1.00 94.12 132 THR A CA 1
ATOM 1038 C C . THR A 1 132 ? -34.511 7.510 19.374 1.00 94.12 132 THR A C 1
ATOM 1040 O O . THR A 1 132 ? -35.335 6.618 19.137 1.00 94.12 132 THR A O 1
ATOM 1043 N N . VAL A 1 133 ? -34.641 8.295 20.445 1.00 90.69 133 VAL A N 1
ATOM 1044 C CA . VAL A 1 133 ? -35.828 8.249 21.323 1.00 90.69 133 VAL A CA 1
ATOM 1045 C C . VAL A 1 133 ? -37.115 8.503 20.523 1.00 90.69 133 VAL A C 1
ATOM 1047 O O . VAL A 1 133 ? -38.144 7.875 20.777 1.00 90.69 133 VAL A O 1
ATOM 1050 N N . GLY A 1 134 ? -37.039 9.354 19.494 1.00 89.69 134 GLY A N 1
ATOM 1051 C CA . GLY A 1 134 ? -38.111 9.594 18.524 1.00 89.69 134 GLY A CA 1
ATOM 1052 C C . GLY A 1 134 ? -38.401 8.432 17.562 1.00 89.69 134 GLY A C 1
ATOM 1053 O O . GLY A 1 134 ? -39.304 8.561 16.735 1.00 89.69 134 GLY A O 1
ATOM 1054 N N . LYS A 1 135 ? -37.688 7.303 17.678 1.00 91.00 135 LYS A N 1
ATOM 1055 C CA . LYS A 1 135 ? -37.801 6.090 16.849 1.00 91.00 135 LYS A CA 1
ATOM 1056 C C . LYS A 1 135 ? -37.380 6.270 15.382 1.00 91.00 135 LYS A C 1
ATOM 1058 O O . LYS A 1 135 ? -37.838 5.525 14.518 1.00 91.00 135 LYS A O 1
ATOM 1063 N N . GLN A 1 136 ? -36.493 7.224 15.093 1.00 91.50 136 GLN A N 1
ATOM 1064 C CA . GLN A 1 136 ? -35.814 7.330 13.794 1.00 91.50 136 GLN A CA 1
ATOM 1065 C C . GLN A 1 136 ? -34.595 6.400 13.766 1.00 91.50 136 GLN A C 1
ATOM 1067 O O . GLN A 1 136 ? -33.861 6.341 14.747 1.00 91.50 136 GLN A O 1
ATOM 1072 N N . GLY A 1 137 ? -34.352 5.704 12.653 1.00 90.38 137 GLY A N 1
ATOM 1073 C CA . GLY A 1 137 ? -33.126 4.919 12.467 1.00 90.38 137 GLY A CA 1
ATOM 1074 C C . GLY A 1 137 ? -31.894 5.821 12.411 1.00 90.38 137 GLY A C 1
ATOM 1075 O O . GLY A 1 137 ? -31.901 6.829 11.710 1.00 90.38 137 GLY A O 1
ATOM 1076 N N . VAL A 1 138 ? -30.842 5.476 13.155 1.00 95.94 138 VAL A N 1
ATOM 1077 C CA . VAL A 1 138 ? -29.640 6.320 13.258 1.00 95.94 138 VAL A CA 1
ATOM 1078 C C . VAL A 1 138 ? -28.662 6.060 12.115 1.00 95.94 138 VAL A C 1
ATOM 1080 O O . VAL A 1 138 ? -28.101 7.010 11.567 1.00 95.94 138 VAL A O 1
ATOM 1083 N N . PHE A 1 139 ? -28.459 4.795 11.741 1.00 97.00 139 PHE A N 1
ATOM 1084 C CA . PHE A 1 139 ? -27.459 4.393 10.753 1.00 97.00 139 PHE A CA 1
ATOM 1085 C C . PHE A 1 139 ? -28.078 3.843 9.471 1.00 97.00 139 PHE A C 1
ATOM 1087 O O . PHE A 1 139 ? -29.003 3.035 9.495 1.00 97.00 139 PHE A O 1
ATOM 1094 N N . ALA A 1 140 ? -27.466 4.202 8.346 1.00 91.56 140 ALA A N 1
ATOM 1095 C CA . ALA A 1 140 ? -27.528 3.438 7.112 1.00 91.56 140 ALA A CA 1
ATOM 1096 C C . ALA A 1 140 ? -26.177 2.753 6.860 1.00 91.56 140 ALA A C 1
ATOM 1098 O O . ALA A 1 140 ? -25.114 3.271 7.210 1.00 91.56 140 ALA A O 1
ATOM 1099 N N . TRP A 1 141 ? -26.225 1.591 6.209 1.00 96.62 141 TRP A N 1
ATOM 1100 C CA . TRP A 1 141 ? -25.055 0.764 5.917 1.00 96.62 141 TRP A CA 1
ATOM 1101 C C . TRP A 1 141 ? -24.865 0.567 4.411 1.00 96.62 141 TRP A C 1
ATOM 1103 O O . TRP A 1 141 ? -25.809 0.237 3.685 1.00 96.62 141 TRP A O 1
ATOM 1113 N N . GLY A 1 142 ? -23.633 0.731 3.929 1.00 80.00 142 GLY A N 1
ATOM 1114 C CA . GLY A 1 142 ? -23.283 0.656 2.511 1.00 80.00 142 GLY A CA 1
ATOM 1115 C C . GLY A 1 142 ? -23.423 -0.740 1.894 1.00 80.00 142 GLY A C 1
ATOM 1116 O O . GLY A 1 142 ? -23.540 -0.872 0.671 1.00 80.00 142 GLY A O 1
ATOM 1117 N N . GLY A 1 143 ? -23.530 -1.798 2.703 1.00 79.00 143 GLY A N 1
ATOM 1118 C CA . GLY A 1 143 ? -23.936 -3.126 2.228 1.00 79.00 143 GLY A CA 1
ATOM 1119 C C . GLY A 1 143 ? -25.358 -3.160 1.636 1.00 79.00 143 GLY A C 1
ATOM 1120 O O . GLY A 1 143 ? -25.661 -3.982 0.766 1.00 79.00 143 GLY A O 1
ATOM 1121 N N . ASN A 1 144 ? -26.226 -2.207 1.990 1.00 85.56 144 ASN A N 1
ATOM 1122 C CA . ASN A 1 144 ? -27.586 -2.116 1.443 1.00 85.56 144 ASN A CA 1
ATOM 1123 C C . ASN A 1 144 ? -27.661 -1.393 0.087 1.00 85.56 144 ASN A C 1
ATOM 1125 O O . ASN A 1 144 ? -28.725 -1.339 -0.538 1.00 85.56 144 ASN A O 1
ATOM 1129 N N . PHE A 1 145 ? -26.545 -0.867 -0.425 1.00 81.81 145 PHE A N 1
ATOM 1130 C CA . PHE A 1 145 ? -26.514 -0.228 -1.739 1.00 81.81 145 PHE A CA 1
ATOM 1131 C C . PHE A 1 145 ? -26.846 -1.234 -2.858 1.00 81.81 145 PHE A C 1
ATOM 1133 O O . PHE A 1 145 ? -26.523 -2.423 -2.801 1.00 81.81 145 PHE A O 1
ATOM 1140 N N . ARG A 1 146 ? -27.568 -0.773 -3.890 1.00 75.81 146 ARG A N 1
ATOM 1141 C CA . ARG A 1 146 ? -28.147 -1.666 -4.913 1.00 75.81 146 ARG A CA 1
ATOM 1142 C C . ARG A 1 146 ? -27.125 -2.171 -5.928 1.00 75.81 146 ARG A C 1
ATOM 1144 O O . ARG A 1 146 ? -27.107 -3.354 -6.226 1.00 75.81 146 ARG A O 1
ATOM 1151 N N . SER A 1 147 ? -26.321 -1.282 -6.504 1.00 74.06 147 SER A N 1
ATOM 1152 C CA . SER A 1 147 ? -25.393 -1.596 -7.609 1.00 74.06 147 SER A CA 1
ATOM 1153 C C . SER A 1 147 ? -23.935 -1.762 -7.170 1.00 74.06 147 SER A C 1
ATOM 1155 O O . SER A 1 147 ? -23.045 -1.983 -7.993 1.00 74.06 147 SER A O 1
ATOM 1157 N N . SER A 1 148 ? -23.682 -1.623 -5.876 1.00 79.56 148 SER A N 1
ATOM 1158 C CA . SER A 1 148 ? -22.389 -1.819 -5.234 1.00 79.56 148 SER A CA 1
ATOM 1159 C C . SER A 1 148 ? -22.623 -2.232 -3.793 1.00 79.56 148 SER A C 1
ATOM 1161 O O . SER A 1 148 ? -23.630 -1.836 -3.223 1.00 79.56 148 SER A O 1
ATOM 1163 N N . LYS A 1 149 ? -21.701 -2.986 -3.209 1.00 87.44 149 LYS A N 1
ATOM 1164 C CA . LYS A 1 149 ? -21.667 -3.321 -1.789 1.00 87.44 149 LYS A CA 1
ATOM 1165 C C . LYS A 1 149 ? -20.481 -2.616 -1.180 1.00 87.44 149 LYS A C 1
ATOM 1167 O O . LYS A 1 149 ? -19.357 -2.864 -1.593 1.00 87.44 149 LYS A O 1
ATOM 1172 N N . ASP A 1 150 ? -20.760 -1.703 -0.267 1.00 86.62 150 ASP A N 1
ATOM 1173 C CA . ASP A 1 150 ? -19.748 -0.932 0.442 1.00 86.62 150 ASP A CA 1
ATOM 1174 C C . ASP A 1 150 ? -19.827 -1.291 1.924 1.00 86.62 150 ASP A C 1
ATOM 1176 O O . ASP A 1 150 ? -20.400 -0.571 2.734 1.00 86.62 150 ASP A O 1
ATOM 1180 N N . THR A 1 151 ? -19.413 -2.513 2.249 1.00 92.12 151 THR A N 1
ATOM 1181 C CA . THR A 1 151 ? -19.718 -3.132 3.547 1.00 92.12 151 THR A CA 1
ATOM 1182 C C . THR A 1 151 ? -18.908 -2.558 4.705 1.00 92.12 151 THR A C 1
ATOM 1184 O O . THR A 1 151 ? -19.296 -2.751 5.850 1.00 92.12 151 THR A O 1
ATOM 1187 N N . MET A 1 152 ? -17.824 -1.833 4.424 1.00 95.62 152 MET A N 1
ATOM 1188 C CA . MET A 1 152 ? -17.101 -1.040 5.421 1.00 95.62 152 MET A CA 1
ATOM 1189 C C . MET A 1 152 ? -17.894 0.197 5.854 1.00 95.62 152 MET A C 1
ATOM 1191 O O . MET A 1 152 ? -17.704 0.684 6.961 1.00 95.62 152 MET A O 1
ATOM 1195 N N . HIS A 1 153 ? -18.763 0.718 4.985 1.00 95.06 153 HIS A N 1
ATOM 1196 C CA . HIS A 1 153 ? -19.298 2.067 5.103 1.00 95.06 153 HIS A CA 1
ATOM 1197 C C . HIS A 1 153 ? -20.542 2.135 5.992 1.00 95.06 153 HIS A C 1
ATOM 1199 O O . HIS A 1 153 ? -21.591 1.572 5.666 1.00 95.06 153 HIS A O 1
ATOM 1205 N N . PHE A 1 154 ? -20.459 2.910 7.067 1.00 97.88 154 PHE A N 1
ATOM 1206 C CA . PHE A 1 154 ? -21.578 3.317 7.911 1.00 97.88 154 PHE A CA 1
ATOM 1207 C C . PHE A 1 154 ? -21.744 4.829 7.835 1.00 97.88 154 PHE A C 1
ATOM 1209 O O . PHE A 1 154 ? -20.774 5.583 7.872 1.00 97.88 154 PHE A O 1
ATOM 1216 N N . GLN A 1 155 ? -22.985 5.292 7.755 1.00 95.62 155 GLN A N 1
ATOM 1217 C CA . GLN A 1 155 ? -23.304 6.717 7.717 1.00 95.62 155 GLN A CA 1
ATOM 1218 C C . GLN A 1 155 ? -24.543 7.012 8.552 1.00 95.62 155 GLN A C 1
ATOM 1220 O O . GLN A 1 155 ? -25.426 6.165 8.673 1.00 95.62 155 GLN A O 1
ATOM 1225 N N . LEU A 1 156 ? -24.634 8.229 9.080 1.00 96.12 156 LEU A N 1
ATOM 1226 C CA . LEU A 1 156 ? -25.865 8.685 9.719 1.00 96.12 156 LEU A CA 1
ATOM 1227 C C . LEU A 1 156 ? -26.983 8.832 8.679 1.00 96.12 156 LEU A C 1
ATOM 1229 O O . LEU A 1 156 ? -26.759 9.356 7.582 1.00 96.12 156 LEU A O 1
ATOM 1233 N N . ASP A 1 157 ? -28.187 8.408 9.054 1.00 93.88 157 ASP A N 1
ATOM 1234 C CA . ASP A 1 157 ? -29.427 8.590 8.286 1.00 93.88 157 ASP A CA 1
ATOM 1235 C C . ASP A 1 157 ? -30.465 9.414 9.065 1.00 93.88 157 ASP A C 1
ATOM 1237 O O . ASP A 1 157 ? -31.671 9.229 8.950 1.00 93.88 157 ASP A O 1
ATOM 1241 N N . VAL A 1 158 ? -29.960 10.342 9.879 1.00 94.50 158 VAL A N 1
ATOM 1242 C CA . VAL A 1 158 ? -30.724 11.156 10.827 1.00 94.50 158 VAL A CA 1
ATOM 1243 C C . VAL A 1 158 ? -30.167 12.584 10.871 1.00 94.50 158 VAL A C 1
ATOM 1245 O O . VAL A 1 158 ? -28.964 12.803 10.660 1.00 94.50 158 VAL A O 1
ATOM 1248 N N . THR A 1 159 ? -31.019 13.588 11.088 1.00 96.25 159 THR A N 1
ATOM 1249 C CA . THR A 1 159 ? -30.573 14.988 11.225 1.00 96.25 159 THR A CA 1
ATOM 1250 C C . THR A 1 159 ? -30.025 15.278 12.630 1.00 96.25 159 THR A C 1
ATOM 1252 O O . THR A 1 159 ? -30.305 14.527 13.567 1.00 96.25 159 THR A O 1
ATOM 1255 N N . PRO A 1 160 ? -29.254 16.367 12.827 1.00 94.94 160 PRO A N 1
ATOM 1256 C CA . PRO A 1 160 ? -28.844 16.786 14.167 1.00 94.94 160 PRO A CA 1
ATOM 1257 C C . PRO A 1 160 ? -30.031 17.007 15.117 1.00 94.94 160 PRO A C 1
ATOM 1259 O O . PRO A 1 160 ? -29.936 16.677 16.294 1.00 94.94 160 PRO A O 1
ATOM 1262 N N . GLU A 1 161 ? -31.151 17.536 14.617 1.00 94.25 161 GLU A N 1
ATOM 1263 C CA . GLU A 1 161 ? -32.362 17.787 15.407 1.00 94.25 161 GLU A CA 1
ATOM 1264 C C . GLU A 1 161 ? -33.002 16.482 15.884 1.00 94.25 161 GLU A C 1
ATOM 1266 O O . GLU A 1 161 ? -33.307 16.341 17.066 1.00 94.25 161 GLU A O 1
ATOM 1271 N N . GLU A 1 162 ? -33.159 15.503 14.996 1.00 93.88 162 GLU A N 1
ATOM 1272 C CA . GLU A 1 162 ? -33.681 14.180 15.349 1.00 93.88 162 GLU A CA 1
ATOM 1273 C C . GLU A 1 162 ? -32.748 13.465 16.339 1.00 93.88 162 GLU A C 1
ATOM 1275 O O . GLU A 1 162 ? -33.208 12.886 17.327 1.00 93.88 162 GLU A O 1
ATOM 1280 N N . LEU A 1 163 ? -31.431 13.572 16.134 1.00 93.31 163 LEU A N 1
ATOM 1281 C CA . LEU A 1 163 ? -30.422 12.973 17.008 1.00 93.31 163 LEU A CA 1
ATOM 1282 C C . LEU A 1 163 ? -30.355 13.642 18.389 1.00 93.31 163 LEU A C 1
ATOM 1284 O O . LEU A 1 163 ? -30.055 12.979 19.381 1.00 93.31 163 LEU A O 1
ATOM 1288 N N . SER A 1 164 ? -30.702 14.931 18.481 1.00 90.75 164 SER A N 1
ATOM 1289 C CA . SER A 1 164 ? -30.736 15.679 19.746 1.00 90.75 164 SER A CA 1
ATOM 1290 C C . SER A 1 164 ? -31.768 15.154 20.751 1.00 90.75 164 SER A C 1
ATOM 1292 O O . SER A 1 164 ? -31.675 15.455 21.939 1.00 90.75 164 SER A O 1
ATOM 1294 N N . THR A 1 165 ? -32.722 14.327 20.300 1.00 90.38 165 THR A N 1
ATOM 1295 C CA . THR A 1 165 ? -33.687 13.646 21.180 1.00 90.38 165 THR A CA 1
ATOM 1296 C C . THR A 1 165 ? -33.049 12.544 22.036 1.00 90.38 165 THR A C 1
ATOM 1298 O O . THR A 1 165 ? -33.690 12.042 22.958 1.00 90.38 165 THR A O 1
ATOM 1301 N N . GLY A 1 166 ? -31.789 12.194 21.761 1.00 87.56 166 GLY A N 1
ATOM 1302 C CA . GLY A 1 166 ? -31.067 11.095 22.388 1.00 87.56 166 GLY A CA 1
ATOM 1303 C C . GLY A 1 166 ? -31.232 9.785 21.621 1.00 87.56 166 GLY A C 1
ATOM 1304 O O . GLY A 1 166 ? -32.061 9.660 20.716 1.00 87.56 166 GLY A O 1
ATOM 1305 N N . ILE A 1 167 ? -30.423 8.795 21.989 1.00 88.31 167 ILE A N 1
ATOM 1306 C CA . ILE A 1 167 ? -30.395 7.474 21.353 1.00 88.31 167 ILE A CA 1
ATOM 1307 C C . ILE A 1 167 ? -30.952 6.446 22.332 1.00 88.31 167 ILE A C 1
ATOM 1309 O O . ILE A 1 167 ? -30.553 6.407 23.495 1.00 88.31 167 ILE A O 1
ATOM 1313 N N . ASP A 1 168 ? -31.883 5.629 21.850 1.00 77.94 168 ASP A N 1
ATOM 1314 C CA . ASP A 1 168 ? -32.447 4.500 22.578 1.00 77.94 168 ASP A CA 1
ATOM 1315 C C . ASP A 1 168 ? -31.734 3.224 22.119 1.00 77.94 168 ASP A C 1
ATOM 1317 O O . ASP A 1 168 ? -31.899 2.754 20.991 1.00 77.94 168 ASP A O 1
ATOM 1321 N N . TRP A 1 169 ? -30.883 2.705 22.997 1.00 68.50 169 TRP A N 1
ATOM 1322 C CA . TRP A 1 169 ? -30.025 1.554 22.754 1.00 68.50 169 TRP A CA 1
ATOM 1323 C C . TRP A 1 169 ? -30.209 0.554 23.914 1.00 68.50 169 TRP A C 1
ATOM 1325 O O . TRP A 1 169 ? -30.105 0.937 25.084 1.00 68.50 169 TRP A O 1
ATOM 1335 N N . PRO A 1 170 ? -30.483 -0.732 23.644 1.00 51.44 170 PRO A N 1
ATOM 1336 C CA . PRO A 1 170 ? -30.584 -1.746 24.685 1.00 51.44 170 PRO A CA 1
ATOM 1337 C C . PRO A 1 170 ? -29.296 -2.582 24.757 1.00 51.44 170 PRO A C 1
ATOM 1339 O O . PRO A 1 170 ? -29.242 -3.669 24.185 1.00 51.44 170 PRO A O 1
ATOM 1342 N N . GLY A 1 171 ? -28.251 -2.129 25.470 1.00 43.81 171 GLY A N 1
ATOM 1343 C CA . GLY A 1 171 ? -27.113 -3.034 25.702 1.00 43.81 171 GLY A CA 1
ATOM 1344 C C . GLY A 1 171 ? -25.761 -2.519 26.188 1.00 43.81 171 GLY A C 1
ATOM 1345 O O . GLY A 1 171 ? -24.778 -2.956 25.626 1.00 43.81 171 GLY A O 1
ATOM 1346 N N . ALA A 1 172 ? -25.663 -1.664 27.209 1.00 42.38 172 ALA A N 1
ATOM 1347 C CA . ALA A 1 172 ? -24.504 -1.538 28.122 1.00 42.38 172 ALA A CA 1
ATOM 1348 C C . ALA A 1 172 ? -24.758 -0.321 29.018 1.00 42.38 172 ALA A C 1
ATOM 1350 O O . ALA A 1 172 ? -25.288 0.677 28.535 1.00 42.38 172 ALA A O 1
ATOM 1351 N N . GLY A 1 173 ? -24.449 -0.414 30.314 1.00 40.09 173 GLY A N 1
ATOM 1352 C CA . GLY A 1 173 ? -24.730 0.639 31.292 1.00 40.09 173 GLY A CA 1
ATOM 1353 C C . GLY A 1 173 ? -24.268 2.018 30.819 1.00 40.09 173 GLY A C 1
ATOM 1354 O O . GLY A 1 173 ? -23.142 2.165 30.350 1.00 40.09 173 GLY A O 1
ATOM 1355 N N . GLN A 1 174 ? -25.153 3.011 30.937 1.00 37.12 174 GLN A N 1
ATOM 1356 C CA . GLN A 1 174 ? -24.818 4.416 30.711 1.00 37.12 174 GLN A CA 1
ATOM 1357 C C . GLN A 1 174 ? -23.546 4.765 31.503 1.00 37.12 174 GLN A C 1
ATOM 1359 O O . GLN A 1 174 ? -23.556 4.630 32.730 1.00 37.12 174 GLN A O 1
ATOM 1364 N N . PRO A 1 175 ? -22.456 5.217 30.857 1.00 36.78 175 PRO A N 1
ATOM 1365 C CA . PRO A 1 175 ? -21.417 5.938 31.566 1.00 36.78 175 PRO A CA 1
ATOM 1366 C C . PRO A 1 175 ? -22.047 7.216 32.116 1.00 36.78 175 PRO A C 1
ATOM 1368 O O . PRO A 1 175 ? -22.743 7.933 31.398 1.00 36.78 175 PRO A O 1
ATOM 1371 N N . ASP A 1 176 ? -21.826 7.437 33.404 1.00 35.06 176 ASP A N 1
ATOM 1372 C CA . ASP A 1 176 ? -22.406 8.495 34.218 1.00 35.06 176 ASP A CA 1
ATOM 1373 C C . ASP A 1 176 ? -22.397 9.859 33.505 1.00 35.06 176 ASP A C 1
ATOM 1375 O O . ASP A 1 176 ? -21.359 10.331 33.025 1.00 35.06 176 ASP A O 1
ATOM 1379 N N . ALA A 1 177 ? -23.563 10.503 33.451 1.00 32.69 177 ALA A N 1
ATOM 1380 C CA . ALA A 1 177 ? -23.732 11.863 32.958 1.00 32.69 177 ALA A CA 1
ATOM 1381 C C . ALA A 1 177 ? -23.185 12.852 33.999 1.00 32.69 177 ALA A C 1
ATOM 1383 O O . ALA A 1 177 ? -23.936 13.565 34.659 1.00 32.69 177 ALA A O 1
ATOM 1384 N N . SER A 1 178 ? -21.865 12.886 34.169 1.00 28.33 178 SER A N 1
ATOM 1385 C CA . SER A 1 178 ? -21.202 13.921 34.959 1.00 28.33 178 SER A CA 1
ATOM 1386 C C . SER A 1 178 ? -20.728 15.060 34.046 1.00 28.33 178 SER A C 1
ATOM 1388 O O . SER A 1 178 ? -20.090 14.797 33.023 1.00 28.33 178 SER A O 1
ATOM 1390 N N . PRO A 1 179 ? -21.019 16.333 34.382 1.00 29.78 179 PRO A N 1
ATOM 1391 C CA . PRO A 1 179 ? -20.476 17.478 33.660 1.00 29.78 179 PRO A CA 1
ATOM 1392 C C . PRO A 1 179 ? -18.944 17.515 33.811 1.00 29.78 179 PRO A C 1
ATOM 1394 O O . PRO A 1 179 ? -18.409 16.972 34.782 1.00 29.78 179 PRO A O 1
ATOM 1397 N N . PRO A 1 180 ? -18.215 18.135 32.865 1.00 30.81 180 PRO A N 1
ATOM 1398 C CA . PRO A 1 180 ? -16.757 18.139 32.895 1.00 30.81 180 PRO A CA 1
ATOM 1399 C C . PRO A 1 180 ? -16.250 18.784 34.195 1.00 30.81 180 PRO A C 1
ATOM 1401 O O . PRO A 1 180 ? -16.817 19.795 34.626 1.00 30.81 180 PRO A O 1
ATOM 1404 N N . PRO A 1 181 ? -15.185 18.253 34.825 1.00 28.30 181 PRO A N 1
ATOM 1405 C CA . PRO A 1 181 ? -14.605 18.903 35.984 1.00 28.30 181 PRO A CA 1
ATOM 1406 C C . PRO A 1 181 ? -14.000 20.243 35.559 1.00 28.30 181 PRO A C 1
ATOM 1408 O O . PRO A 1 181 ? -13.090 20.320 34.734 1.00 28.30 181 PRO A O 1
ATOM 1411 N N . THR A 1 182 ? -14.514 21.315 36.153 1.00 36.06 182 THR A N 1
ATOM 1412 C CA . THR A 1 182 ? -13.836 22.603 36.251 1.00 36.06 182 THR A CA 1
ATOM 1413 C C . THR A 1 182 ? -12.612 22.458 37.151 1.00 36.06 182 THR A C 1
ATOM 1415 O O . THR A 1 182 ? -12.735 22.416 38.373 1.00 36.06 182 THR A O 1
ATOM 1418 N N . THR A 1 183 ? -11.433 22.434 36.545 1.00 29.16 183 THR A N 1
ATOM 1419 C CA . THR A 1 183 ? -10.132 22.715 37.171 1.00 29.16 183 THR A CA 1
ATOM 1420 C C . THR A 1 183 ? -9.347 23.470 36.101 1.00 29.16 183 THR A C 1
ATOM 1422 O O . THR A 1 183 ? -9.088 22.916 35.041 1.00 29.16 183 THR A O 1
ATOM 1425 N N . GLY A 1 184 ? -9.139 24.780 36.204 1.00 28.20 184 GLY A N 1
ATOM 1426 C CA . GLY A 1 184 ? -8.408 25.422 37.289 1.00 28.20 184 GLY A CA 1
ATOM 1427 C C . GLY A 1 184 ? -6.958 25.533 36.827 1.00 28.20 184 GLY A C 1
ATOM 1428 O O . GLY A 1 184 ? -6.265 24.523 36.775 1.00 28.20 184 GLY A O 1
ATOM 1429 N N . ASP A 1 185 ? -6.558 26.742 36.433 1.00 36.75 185 ASP A N 1
ATOM 1430 C CA . ASP A 1 185 ? -5.236 27.100 35.915 1.00 36.75 185 ASP A CA 1
ATOM 1431 C C . ASP A 1 185 ? -4.073 26.416 36.656 1.00 36.75 185 ASP A C 1
ATOM 1433 O O . ASP A 1 185 ? -3.736 26.752 37.794 1.00 36.75 185 ASP A O 1
ATOM 1437 N N . GLN A 1 186 ? -3.396 25.510 35.956 1.00 25.02 186 GLN A N 1
ATOM 1438 C CA . GLN A 1 186 ? -1.999 25.147 36.177 1.00 25.02 186 GLN A CA 1
ATOM 1439 C C . GLN A 1 186 ? -1.370 25.017 34.780 1.00 25.02 186 GLN A C 1
ATOM 1441 O O . GLN A 1 186 ? -1.830 24.186 33.995 1.00 25.02 186 GLN A O 1
ATOM 1446 N N . PRO A 1 187 ? -0.370 25.839 34.417 1.00 27.83 187 PRO A N 1
ATOM 1447 C CA . PRO A 1 187 ? 0.278 25.731 33.120 1.00 27.83 187 PRO A CA 1
ATOM 1448 C C . PRO A 1 187 ? 1.067 24.422 33.063 1.00 27.83 187 PRO A C 1
ATOM 1450 O O . PRO A 1 187 ? 2.055 24.240 33.776 1.00 27.83 187 PRO A O 1
ATOM 1453 N N . GLU A 1 188 ? 0.615 23.508 32.209 1.00 28.23 188 GLU A N 1
ATOM 1454 C CA . GLU A 1 188 ? 1.378 22.329 31.819 1.00 28.23 188 GLU A CA 1
ATOM 1455 C C . GLU A 1 188 ? 2.706 22.807 31.195 1.00 28.23 188 GLU A C 1
ATOM 1457 O O . GLU A 1 188 ? 2.697 23.707 30.343 1.00 28.23 188 GLU A O 1
ATOM 1462 N N . PRO A 1 189 ? 3.870 22.301 31.645 1.00 25.97 189 PRO A N 1
ATOM 1463 C CA . PRO A 1 189 ? 5.152 22.752 31.132 1.00 25.97 189 PRO A CA 1
ATOM 1464 C C . PRO A 1 189 ? 5.214 22.460 29.636 1.00 25.97 189 PRO A C 1
ATOM 1466 O O . PRO A 1 189 ? 4.951 21.340 29.198 1.00 25.97 189 PRO A O 1
ATOM 1469 N N . ALA A 1 190 ? 5.561 23.490 28.863 1.00 26.69 190 ALA A N 1
ATOM 1470 C CA . ALA A 1 190 ? 5.749 23.412 27.426 1.00 26.69 190 ALA A CA 1
ATOM 1471 C C . ALA A 1 190 ? 6.585 22.176 27.069 1.00 26.69 190 ALA A C 1
ATOM 1473 O O . ALA A 1 190 ? 7.797 22.143 27.287 1.00 26.69 190 ALA A O 1
ATOM 1474 N N . THR A 1 191 ? 5.931 21.162 26.502 1.00 25.58 191 THR A N 1
ATOM 1475 C CA . THR A 1 191 ? 6.649 20.121 25.778 1.00 25.58 191 THR A CA 1
ATOM 1476 C C . THR A 1 191 ? 7.162 20.791 24.503 1.00 25.58 191 THR A C 1
ATOM 1478 O O . THR A 1 191 ? 6.353 21.341 23.749 1.00 25.58 191 THR A O 1
ATOM 1481 N N . PRO A 1 192 ? 8.485 20.840 24.270 1.00 27.53 192 PRO A N 1
ATOM 1482 C CA . PRO A 1 192 ? 9.037 21.504 23.101 1.00 27.53 192 PRO A CA 1
ATOM 1483 C C . PRO A 1 192 ? 8.501 20.843 21.834 1.00 27.53 192 PRO A C 1
ATOM 1485 O O . PRO A 1 192 ? 8.266 19.634 21.814 1.00 27.53 192 PRO A O 1
ATOM 1488 N N . ALA A 1 193 ? 8.355 21.642 20.775 1.00 26.98 193 ALA A N 1
ATOM 1489 C CA . ALA A 1 193 ? 8.163 21.160 19.415 1.00 26.98 193 ALA A CA 1
ATOM 1490 C C . ALA A 1 193 ? 9.017 19.906 19.188 1.00 26.98 193 ALA A C 1
ATOM 1492 O O . ALA A 1 193 ? 10.223 19.937 19.449 1.00 26.98 193 ALA A O 1
ATOM 1493 N N . ALA A 1 194 ? 8.383 18.813 18.757 1.00 28.64 194 ALA A N 1
ATOM 1494 C CA . ALA A 1 194 ? 9.052 17.557 18.465 1.00 28.64 194 ALA A CA 1
ATOM 1495 C C . ALA A 1 194 ? 10.052 17.774 17.322 1.00 28.64 194 ALA A C 1
ATOM 1497 O O . ALA A 1 194 ? 9.744 17.628 16.141 1.00 28.64 194 ALA A O 1
ATOM 1498 N N . GLY A 1 195 ? 11.259 18.177 17.708 1.00 26.53 195 GLY A N 1
ATOM 1499 C CA . GLY A 1 195 ? 12.460 18.030 16.926 1.00 26.53 195 GLY A CA 1
ATOM 1500 C C . GLY A 1 195 ? 12.724 16.545 16.723 1.00 26.53 195 GLY A C 1
ATOM 1501 O O . GLY A 1 195 ? 12.522 15.718 17.611 1.00 26.53 195 GLY A O 1
ATOM 1502 N N . THR A 1 196 ? 13.153 16.241 15.510 1.00 35.69 196 THR A N 1
ATOM 1503 C CA . THR A 1 196 ? 13.625 14.962 14.999 1.00 35.69 196 THR A CA 1
ATOM 1504 C C . THR A 1 196 ? 14.405 14.155 16.048 1.00 35.69 196 THR A C 1
ATOM 1506 O O . THR A 1 196 ? 15.564 14.446 16.336 1.00 35.69 196 THR A O 1
ATOM 1509 N N . GLN A 1 197 ? 13.787 13.106 16.596 1.00 32.38 197 GLN A N 1
ATOM 1510 C CA . GLN A 1 197 ? 14.480 12.060 17.355 1.00 32.38 197 GLN A CA 1
ATOM 1511 C C . GLN A 1 197 ? 15.107 11.079 16.355 1.00 32.38 197 GLN A C 1
ATOM 1513 O O . GLN A 1 197 ? 14.551 10.031 16.044 1.00 32.38 197 GLN A O 1
ATOM 1518 N N . GLY A 1 198 ? 16.264 11.447 15.806 1.00 35.62 198 GLY A N 1
ATOM 1519 C CA . GLY A 1 198 ? 17.152 10.499 15.140 1.00 35.62 198 GLY A CA 1
ATOM 1520 C C . GLY A 1 198 ? 17.968 9.743 16.187 1.00 35.62 198 GLY A C 1
ATOM 1521 O O . GLY A 1 198 ? 18.698 10.381 16.943 1.00 35.62 198 GLY A O 1
ATOM 1522 N N . GLY A 1 199 ? 17.875 8.409 16.231 1.00 36.28 199 GLY A N 1
ATOM 1523 C CA . GLY A 1 199 ? 18.858 7.606 16.971 1.00 36.28 199 GLY A CA 1
ATOM 1524 C C . GLY A 1 199 ? 18.442 6.236 17.515 1.00 36.28 199 GLY A C 1
ATOM 1525 O O . GLY A 1 199 ? 19.334 5.474 17.876 1.00 36.28 199 GLY A O 1
ATOM 1526 N N . ALA A 1 200 ? 17.158 5.870 17.563 1.00 47.88 200 ALA A N 1
ATOM 1527 C CA . ALA A 1 200 ? 16.744 4.516 17.955 1.00 47.88 200 ALA A CA 1
ATOM 1528 C C . ALA A 1 200 ? 16.223 3.747 16.731 1.00 47.88 200 ALA A C 1
ATOM 1530 O O . ALA A 1 200 ? 15.263 4.178 16.098 1.00 47.88 200 ALA A O 1
ATOM 1531 N N . SER A 1 201 ? 16.868 2.628 16.378 1.00 66.44 201 SER A N 1
ATOM 1532 C CA . SER A 1 201 ? 16.393 1.757 15.291 1.00 66.44 201 SER A CA 1
ATOM 1533 C C . SER A 1 201 ? 14.985 1.245 15.625 1.00 66.44 201 SER A C 1
ATOM 1535 O O . SER A 1 201 ? 14.727 0.811 16.751 1.00 66.44 201 SER A O 1
ATOM 1537 N N . MET A 1 202 ? 14.064 1.349 14.662 1.00 82.06 202 MET A N 1
ATOM 1538 C CA . MET A 1 202 ? 12.657 0.983 14.847 1.00 82.06 202 MET A CA 1
ATOM 1539 C C . MET A 1 202 ? 12.479 -0.508 15.163 1.00 82.06 202 MET A C 1
ATOM 1541 O O . MET A 1 202 ? 13.275 -1.350 14.740 1.00 82.06 202 MET A O 1
ATOM 1545 N N . ASN A 1 203 ? 11.386 -0.871 15.840 1.00 82.25 203 ASN A N 1
ATOM 1546 C CA . ASN A 1 203 ? 11.056 -2.271 16.089 1.00 82.25 203 ASN A CA 1
ATOM 1547 C C . ASN A 1 203 ? 10.696 -3.005 14.783 1.00 82.25 203 ASN A C 1
ATOM 1549 O O . ASN A 1 203 ? 9.558 -2.962 14.314 1.00 82.25 203 ASN A O 1
ATOM 1553 N N . ARG A 1 204 ? 11.670 -3.714 14.200 1.00 83.81 204 ARG A N 1
ATOM 1554 C CA . ARG A 1 204 ? 11.511 -4.440 12.927 1.00 83.81 204 ARG A CA 1
ATOM 1555 C C . ARG A 1 204 ? 10.368 -5.458 12.958 1.00 83.81 204 ARG A C 1
ATOM 1557 O O . ARG A 1 204 ? 9.674 -5.613 11.961 1.00 83.81 204 ARG A O 1
ATOM 1564 N N . ALA A 1 205 ? 10.149 -6.136 14.085 1.00 72.81 205 ALA A N 1
ATOM 1565 C CA . ALA A 1 205 ? 9.085 -7.132 14.199 1.00 72.81 205 ALA A CA 1
ATOM 1566 C C . ALA A 1 205 ? 7.697 -6.487 14.092 1.00 72.81 205 ALA A C 1
ATOM 1568 O O . ALA A 1 205 ? 6.852 -6.985 13.350 1.00 72.81 205 ALA A O 1
ATOM 1569 N N . VAL A 1 206 ? 7.492 -5.353 14.772 1.00 71.56 206 VAL A N 1
ATOM 1570 C CA . VAL A 1 206 ? 6.260 -4.560 14.649 1.00 71.56 206 VAL A CA 1
ATOM 1571 C C . VAL A 1 206 ? 6.110 -4.048 13.222 1.00 71.56 206 VAL A C 1
ATOM 1573 O O . VAL A 1 206 ? 5.086 -4.308 12.606 1.00 71.56 206 VAL A O 1
ATOM 1576 N N . PHE A 1 207 ? 7.158 -3.455 12.642 1.00 81.94 207 PHE A N 1
ATOM 1577 C CA . PHE A 1 207 ? 7.134 -2.992 11.251 1.00 81.94 207 PHE A CA 1
ATOM 1578 C C . PHE A 1 207 ? 6.676 -4.088 10.271 1.00 81.94 207 PHE A C 1
ATOM 1580 O O . PHE A 1 207 ? 5.789 -3.860 9.450 1.00 81.94 207 PHE A O 1
ATOM 1587 N N . TYR A 1 208 ? 7.240 -5.297 10.373 1.00 76.12 208 TYR A N 1
ATOM 1588 C CA . TYR A 1 208 ? 6.862 -6.410 9.502 1.00 76.12 208 TYR A CA 1
ATOM 1589 C C . TYR A 1 208 ? 5.464 -6.946 9.756 1.00 76.12 208 TYR A C 1
ATOM 1591 O O . TYR A 1 208 ? 4.878 -7.494 8.827 1.00 76.12 208 TYR A O 1
ATOM 1599 N N . ASN A 1 209 ? 4.953 -6.850 10.981 1.00 66.75 209 ASN A N 1
ATOM 1600 C CA . ASN A 1 209 ? 3.582 -7.243 11.274 1.00 66.75 209 ASN A CA 1
ATOM 1601 C C . ASN A 1 209 ? 2.598 -6.258 10.639 1.00 66.75 209 ASN A C 1
ATOM 1603 O O . ASN A 1 209 ? 1.725 -6.703 9.906 1.00 66.75 209 ASN A O 1
ATOM 1607 N N . GLU A 1 210 ? 2.814 -4.953 10.808 1.00 69.75 210 GLU A N 1
ATOM 1608 C CA . GLU A 1 210 ? 1.930 -3.907 10.272 1.00 69.75 210 GLU A CA 1
ATOM 1609 C C . GLU A 1 210 ? 1.807 -3.969 8.741 1.00 69.75 210 GLU A C 1
ATOM 1611 O O . GLU A 1 210 ? 0.716 -3.932 8.185 1.00 69.75 210 GLU A O 1
ATOM 1616 N N . ILE A 1 211 ? 2.919 -4.134 8.017 1.00 67.94 211 ILE A N 1
ATOM 1617 C CA . ILE A 1 211 ? 2.861 -4.156 6.544 1.00 67.94 211 ILE A CA 1
ATOM 1618 C C . ILE A 1 211 ? 2.343 -5.481 5.974 1.00 67.94 211 ILE A C 1
ATOM 1620 O O . ILE A 1 211 ? 1.975 -5.539 4.797 1.00 67.94 211 ILE A O 1
ATOM 1624 N N . ARG A 1 212 ? 2.385 -6.573 6.752 1.00 58.72 212 ARG A N 1
ATOM 1625 C CA . ARG A 1 212 ? 2.090 -7.926 6.257 1.00 58.72 212 ARG A CA 1
ATOM 1626 C C . ARG A 1 212 ? 0.682 -7.998 5.688 1.00 58.72 212 ARG A C 1
ATOM 1628 O O . ARG A 1 212 ? 0.497 -8.591 4.623 1.00 58.72 212 ARG A O 1
ATOM 1635 N N . ASP A 1 213 ? -0.261 -7.362 6.357 1.00 47.62 213 ASP A N 1
ATOM 1636 C CA . ASP A 1 213 ? -1.675 -7.421 6.016 1.00 47.62 213 ASP A CA 1
ATOM 1637 C C . ASP A 1 213 ? -1.997 -6.369 4.947 1.00 47.62 213 ASP A C 1
ATOM 1639 O O . ASP A 1 213 ? -2.381 -6.735 3.829 1.00 47.62 213 ASP A O 1
ATOM 1643 N N . ASP A 1 214 ? -1.642 -5.110 5.213 1.00 49.34 214 ASP A N 1
ATOM 1644 C CA . ASP A 1 214 ? -1.932 -3.938 4.378 1.00 49.34 214 ASP A CA 1
ATOM 1645 C C . ASP A 1 214 ? -1.269 -3.960 2.990 1.00 49.34 214 ASP A C 1
ATOM 1647 O O . ASP A 1 214 ? -1.826 -3.466 2.004 1.00 49.34 214 ASP A O 1
ATOM 1651 N N . LEU A 1 215 ? -0.048 -4.498 2.891 1.00 54.09 215 LEU A N 1
ATOM 1652 C CA . LEU A 1 215 ? 0.770 -4.431 1.675 1.00 54.09 215 LEU A CA 1
ATOM 1653 C C . LEU A 1 215 ? 1.111 -5.809 1.108 1.00 54.09 215 LEU A C 1
ATOM 1655 O O . LEU A 1 215 ? 1.296 -5.949 -0.102 1.00 54.09 215 LEU A O 1
ATOM 1659 N N . PHE A 1 216 ? 1.160 -6.867 1.915 1.00 62.31 216 PHE A N 1
ATOM 1660 C CA . PHE A 1 216 ? 1.627 -8.185 1.455 1.00 62.31 216 PHE A CA 1
ATOM 1661 C C . PHE A 1 216 ? 0.571 -9.293 1.515 1.00 62.31 216 PHE A C 1
ATOM 1663 O O . PHE A 1 216 ? 0.837 -10.418 1.093 1.00 62.31 216 PHE A O 1
ATOM 1670 N N . GLY A 1 217 ? -0.668 -8.964 1.889 1.00 46.16 217 GLY A N 1
ATOM 1671 C CA . GLY A 1 217 ? -1.780 -9.909 1.868 1.00 46.16 217 GLY A CA 1
ATOM 1672 C C . GLY A 1 217 ? -1.593 -11.050 2.868 1.00 46.16 217 GLY A C 1
ATOM 1673 O O . GLY A 1 217 ? -1.746 -12.220 2.513 1.00 46.16 217 GLY A O 1
ATOM 1674 N N . GLY A 1 218 ? -1.234 -10.735 4.106 1.00 45.00 218 GLY A N 1
ATOM 1675 C CA . GLY A 1 218 ? -1.209 -11.681 5.221 1.00 45.00 218 GLY A CA 1
ATOM 1676 C C . GLY A 1 218 ? 0.068 -12.500 5.370 1.00 45.00 218 GLY A C 1
ATOM 1677 O O . GLY A 1 218 ? 0.207 -13.236 6.342 1.00 45.00 218 GLY A O 1
ATOM 1678 N N . ALA A 1 219 ? 1.029 -12.396 4.448 1.00 59.16 219 ALA A N 1
ATOM 1679 C CA . ALA A 1 219 ? 2.296 -13.108 4.575 1.00 59.16 219 ALA A CA 1
ATOM 1680 C C . ALA A 1 219 ? 3.456 -12.367 3.909 1.00 59.16 219 ALA A C 1
ATOM 1682 O O . ALA A 1 219 ? 3.316 -11.785 2.839 1.00 59.16 219 ALA A O 1
ATOM 1683 N N . LEU A 1 220 ? 4.633 -12.471 4.525 1.00 66.50 220 LEU A N 1
ATOM 1684 C CA . LEU A 1 220 ? 5.898 -12.014 3.963 1.00 66.50 220 LEU A CA 1
ATOM 1685 C C . LEU A 1 220 ? 6.788 -13.220 3.668 1.00 66.50 220 LEU A C 1
ATOM 1687 O O . LEU A 1 220 ? 7.036 -14.060 4.533 1.00 66.50 220 LEU A O 1
ATOM 1691 N N . SER A 1 221 ? 7.301 -13.300 2.445 1.00 83.00 221 SER A N 1
ATOM 1692 C CA . SER A 1 221 ? 8.349 -14.256 2.098 1.00 83.00 221 SER A CA 1
ATOM 1693 C C . SER A 1 221 ? 9.691 -13.835 2.701 1.00 83.00 221 SER A C 1
ATOM 1695 O O . SER A 1 221 ? 9.963 -12.650 2.897 1.00 83.00 221 SER A O 1
ATOM 1697 N N . LYS A 1 222 ? 10.588 -14.806 2.910 1.00 80.31 222 LYS A N 1
ATOM 1698 C CA . LYS A 1 222 ? 11.962 -14.530 3.365 1.00 80.31 222 LYS A CA 1
ATOM 1699 C C . LYS A 1 222 ? 12.699 -13.558 2.440 1.00 80.31 222 LYS A C 1
ATOM 1701 O O . LYS A 1 222 ? 13.452 -12.723 2.920 1.00 80.31 222 LYS A O 1
ATOM 1706 N N . ALA A 1 223 ? 12.456 -13.652 1.132 1.00 82.25 223 ALA A N 1
ATOM 1707 C CA . ALA A 1 223 ? 13.049 -12.751 0.150 1.00 82.25 223 ALA A CA 1
ATOM 1708 C C . ALA A 1 223 ? 12.540 -11.313 0.314 1.00 82.25 223 ALA A C 1
ATOM 1710 O O . ALA A 1 223 ? 13.341 -10.390 0.276 1.00 82.25 223 ALA A O 1
ATOM 1711 N N . GLN A 1 224 ? 11.239 -11.117 0.559 1.00 90.56 224 GLN A N 1
ATOM 1712 C CA . GLN A 1 224 ? 10.687 -9.783 0.810 1.00 90.56 224 GLN A CA 1
ATOM 1713 C C . GLN A 1 224 ? 11.261 -9.166 2.086 1.00 90.56 224 GLN A C 1
ATOM 1715 O O . GLN A 1 224 ? 11.643 -8.001 2.070 1.00 90.56 224 GLN A O 1
ATOM 1720 N N . VAL A 1 225 ? 11.367 -9.954 3.164 1.00 89.50 225 VAL A N 1
ATOM 1721 C CA . VAL A 1 225 ? 11.986 -9.505 4.422 1.00 89.50 225 VAL A CA 1
ATOM 1722 C C . VAL A 1 225 ? 13.444 -9.122 4.196 1.00 89.50 225 VAL A C 1
ATOM 1724 O O . VAL A 1 225 ? 13.811 -7.995 4.492 1.00 89.50 225 VAL A O 1
ATOM 1727 N N . ALA A 1 226 ? 14.252 -10.002 3.599 1.00 84.94 226 ALA A N 1
ATOM 1728 C CA . ALA A 1 226 ? 15.655 -9.706 3.304 1.00 84.94 226 ALA A CA 1
ATOM 1729 C C . ALA A 1 226 ? 15.807 -8.468 2.402 1.00 84.94 226 ALA A C 1
ATOM 1731 O O . ALA A 1 226 ? 16.642 -7.606 2.649 1.00 84.94 226 ALA A O 1
ATOM 1732 N N . GLY A 1 227 ? 14.945 -8.344 1.391 1.00 91.50 227 GLY A N 1
ATOM 1733 C CA . GLY A 1 227 ? 14.952 -7.216 0.473 1.00 91.50 227 GLY A CA 1
ATOM 1734 C C . GLY A 1 227 ? 14.657 -5.878 1.150 1.00 91.50 227 GLY A C 1
ATOM 1735 O O . GLY A 1 227 ? 15.288 -4.881 0.795 1.00 91.50 227 GLY A O 1
ATOM 1736 N N . MET A 1 228 ? 13.740 -5.866 2.124 1.00 96.00 228 MET A N 1
ATOM 1737 C CA . MET A 1 228 ? 13.466 -4.704 2.972 1.00 96.00 228 MET A CA 1
ATOM 1738 C C . MET A 1 228 ? 14.600 -4.456 3.965 1.00 96.00 228 MET A C 1
ATOM 1740 O O . MET A 1 228 ? 15.042 -3.317 4.061 1.00 96.00 228 MET A O 1
ATOM 1744 N N . GLU A 1 229 ? 15.123 -5.491 4.632 1.00 93.56 229 GLU A N 1
ATOM 1745 C CA . GLU A 1 229 ? 16.275 -5.377 5.539 1.00 93.56 229 GLU A CA 1
ATOM 1746 C C . GLU A 1 229 ? 17.465 -4.688 4.865 1.00 93.56 229 GLU A C 1
ATOM 1748 O O . GLU A 1 229 ? 18.069 -3.813 5.472 1.00 93.56 229 GLU A O 1
ATOM 1753 N N . ASP A 1 230 ? 17.778 -4.988 3.602 1.00 95.19 230 ASP A N 1
ATOM 1754 C CA . ASP A 1 230 ? 18.862 -4.294 2.892 1.00 95.19 230 ASP A CA 1
ATOM 1755 C C . ASP A 1 230 ? 18.646 -2.765 2.856 1.00 95.19 230 ASP A C 1
ATOM 1757 O O . ASP A 1 230 ? 19.553 -1.990 3.158 1.00 95.19 230 ASP A O 1
ATOM 1761 N N . VAL A 1 231 ? 17.432 -2.316 2.514 1.00 97.56 231 VAL A N 1
ATOM 1762 C CA . VAL A 1 231 ? 17.069 -0.886 2.422 1.00 97.56 231 VAL A CA 1
ATOM 1763 C C . VAL A 1 231 ? 17.096 -0.234 3.803 1.00 97.56 231 VAL A C 1
ATOM 1765 O O . VAL A 1 231 ? 17.636 0.858 3.988 1.00 97.56 231 VAL A O 1
ATOM 1768 N N . LEU A 1 232 ? 16.526 -0.931 4.777 1.00 95.44 232 LEU A N 1
ATOM 1769 C CA . LEU A 1 232 ? 16.441 -0.520 6.164 1.00 95.44 232 LEU A CA 1
ATOM 1770 C C . LEU A 1 232 ? 17.834 -0.368 6.804 1.00 95.44 232 LEU A C 1
ATOM 1772 O O . LEU A 1 232 ? 18.119 0.649 7.432 1.00 95.44 232 LEU A O 1
ATOM 1776 N N . ASN A 1 233 ? 18.730 -1.329 6.578 1.00 92.75 233 ASN A N 1
ATOM 1777 C CA . ASN A 1 233 ? 20.106 -1.307 7.074 1.00 92.75 233 ASN A CA 1
ATOM 1778 C C . ASN A 1 233 ? 20.931 -0.188 6.434 1.00 92.75 233 ASN A C 1
ATOM 1780 O O . ASN A 1 233 ? 21.743 0.444 7.108 1.00 92.75 233 ASN A O 1
ATOM 1784 N N . VAL A 1 234 ? 20.715 0.102 5.148 1.00 95.00 234 VAL A N 1
ATOM 1785 C CA . VAL A 1 234 ? 21.348 1.249 4.486 1.00 95.00 234 VAL A CA 1
ATOM 1786 C C . VAL A 1 234 ? 20.878 2.567 5.102 1.00 95.00 234 VAL A C 1
ATOM 1788 O O . VAL A 1 234 ? 21.722 3.418 5.391 1.00 95.00 234 VAL A O 1
ATOM 1791 N N . ARG A 1 235 ? 19.567 2.738 5.336 1.00 93.88 235 ARG A N 1
ATOM 1792 C CA . ARG A 1 235 ? 19.025 3.923 6.023 1.00 93.88 235 ARG A CA 1
ATOM 1793 C C . ARG A 1 235 ? 19.638 4.073 7.409 1.00 93.88 235 ARG A C 1
ATOM 1795 O O . ARG A 1 235 ? 20.120 5.152 7.724 1.00 93.88 235 ARG A O 1
ATOM 1802 N N . ASP A 1 236 ? 19.674 3.013 8.210 1.00 91.69 236 ASP A N 1
ATOM 1803 C CA . ASP A 1 236 ? 20.220 3.076 9.571 1.00 91.69 236 ASP A CA 1
ATOM 1804 C C . ASP A 1 236 ? 21.726 3.392 9.567 1.00 91.69 236 ASP A C 1
ATOM 1806 O O . ASP A 1 236 ? 22.199 4.177 10.385 1.00 91.69 236 ASP A O 1
ATOM 1810 N N . ARG A 1 237 ? 22.485 2.826 8.620 1.00 93.62 237 ARG A N 1
ATOM 1811 C CA . ARG A 1 237 ? 23.940 3.011 8.522 1.00 93.62 237 ARG A CA 1
ATOM 1812 C C . ARG A 1 237 ? 24.339 4.393 8.003 1.00 93.62 237 ARG A C 1
ATOM 1814 O O . ARG A 1 237 ? 25.293 4.973 8.511 1.00 93.62 237 ARG A O 1
ATOM 1821 N N . LEU A 1 238 ? 23.683 4.878 6.948 1.00 93.69 238 LEU A N 1
ATOM 1822 C CA . LEU A 1 238 ? 24.105 6.085 6.222 1.00 93.69 238 LEU A CA 1
ATOM 1823 C C . LEU A 1 238 ? 23.269 7.320 6.568 1.00 93.69 238 LEU A C 1
ATOM 1825 O O . LEU A 1 238 ? 23.763 8.440 6.474 1.00 93.69 238 LEU A O 1
ATOM 1829 N N . TYR A 1 239 ? 22.018 7.120 6.980 1.00 93.75 239 TYR A N 1
ATOM 1830 C CA . TYR A 1 239 ? 21.043 8.179 7.227 1.00 93.75 239 TYR A CA 1
ATOM 1831 C C . TYR A 1 239 ? 20.276 7.957 8.553 1.00 93.75 239 TYR A C 1
ATOM 1833 O O . TYR A 1 239 ? 19.045 7.985 8.566 1.00 93.75 239 TYR A O 1
ATOM 1841 N N . PRO A 1 240 ? 20.952 7.734 9.702 1.00 87.94 240 PRO A N 1
ATOM 1842 C CA . PRO A 1 240 ? 20.299 7.382 10.974 1.00 87.94 240 PRO A CA 1
ATOM 1843 C C . PRO A 1 240 ? 19.354 8.466 11.517 1.00 87.94 240 PRO A C 1
ATOM 1845 O O . PRO A 1 240 ? 18.441 8.169 12.286 1.00 87.94 240 PRO A O 1
ATOM 1848 N N . SER A 1 241 ? 19.531 9.716 11.096 1.00 85.75 241 SER A N 1
ATOM 1849 C CA . SER A 1 241 ? 18.732 10.868 11.519 1.00 85.75 241 SER A CA 1
ATOM 1850 C C . SER A 1 241 ? 17.798 11.408 10.435 1.00 85.75 241 SER A C 1
ATOM 1852 O O . SER A 1 241 ? 17.219 12.479 10.623 1.00 85.75 241 SER A O 1
ATOM 1854 N N . CYS A 1 242 ? 17.655 10.717 9.296 1.00 85.56 242 CYS A N 1
ATOM 1855 C CA . CYS A 1 242 ? 16.722 11.172 8.273 1.00 85.56 242 CYS A CA 1
ATOM 1856 C C . CYS A 1 242 ? 15.272 11.001 8.726 1.00 85.56 242 CYS A C 1
ATOM 1858 O O . CYS A 1 242 ? 14.945 10.138 9.539 1.00 85.56 242 CYS A O 1
ATOM 1860 N N . ASP A 1 243 ? 14.413 11.828 8.147 1.00 91.69 243 ASP A N 1
ATOM 1861 C CA . ASP A 1 243 ? 12.971 11.781 8.329 1.00 91.69 243 ASP A CA 1
ATOM 1862 C C . ASP A 1 243 ? 12.410 10.393 7.976 1.00 91.69 243 ASP A C 1
ATOM 1864 O O . ASP A 1 243 ? 12.670 9.872 6.892 1.00 91.69 243 ASP A O 1
ATOM 1868 N N . ASP A 1 244 ? 11.624 9.785 8.863 1.00 92.19 244 ASP A N 1
ATOM 1869 C CA . ASP A 1 244 ? 11.039 8.456 8.638 1.00 92.19 244 ASP A CA 1
ATOM 1870 C C . ASP A 1 244 ? 10.116 8.406 7.414 1.00 92.19 244 ASP A C 1
ATOM 1872 O O . ASP A 1 244 ? 10.000 7.370 6.752 1.00 92.19 244 ASP A O 1
A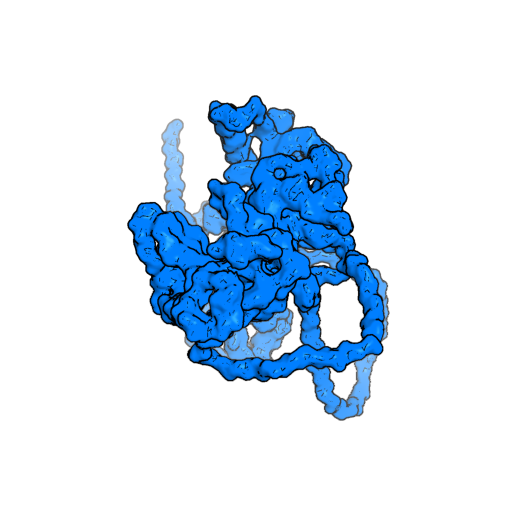TOM 1876 N N . ARG A 1 245 ? 9.534 9.549 7.035 1.00 95.94 245 ARG A N 1
ATOM 1877 C CA . ARG A 1 245 ? 8.735 9.694 5.811 1.00 95.94 245 ARG A CA 1
ATOM 1878 C C . ARG A 1 245 ? 9.568 9.443 4.552 1.00 95.94 245 ARG A C 1
ATOM 1880 O O . ARG A 1 245 ? 9.054 8.966 3.543 1.00 95.94 245 ARG A O 1
ATOM 1887 N N . TRP A 1 246 ? 10.878 9.695 4.599 1.00 98.12 246 TRP A N 1
ATOM 1888 C CA . TRP A 1 246 ? 11.782 9.371 3.491 1.00 98.12 246 TRP A CA 1
ATOM 1889 C C . TRP A 1 246 ? 11.887 7.866 3.295 1.00 98.12 246 TRP A C 1
ATOM 1891 O O . TRP A 1 246 ? 11.782 7.377 2.170 1.00 98.12 246 TRP A O 1
ATOM 1901 N N . LEU A 1 247 ? 12.050 7.126 4.393 1.00 97.25 247 LEU A N 1
ATOM 1902 C CA . LEU A 1 247 ? 12.112 5.672 4.361 1.00 97.25 247 LEU A CA 1
ATOM 1903 C C . LEU A 1 247 ? 10.793 5.072 3.861 1.00 97.25 247 LEU A C 1
ATOM 1905 O O . LEU A 1 247 ? 10.814 4.176 3.015 1.00 97.25 247 LEU A O 1
ATOM 1909 N N . ALA A 1 248 ? 9.661 5.608 4.325 1.00 96.19 248 ALA A N 1
ATOM 1910 C CA . ALA A 1 248 ? 8.333 5.202 3.879 1.00 96.19 248 ALA A CA 1
ATOM 1911 C C . ALA A 1 248 ? 8.175 5.325 2.355 1.00 96.19 248 ALA A C 1
ATOM 1913 O O . ALA A 1 248 ? 7.772 4.376 1.678 1.00 96.19 248 ALA A O 1
ATOM 1914 N N . TYR A 1 249 ? 8.570 6.472 1.800 1.00 98.50 249 TYR A N 1
ATOM 1915 C CA . TYR A 1 249 ? 8.501 6.720 0.365 1.00 98.50 249 TYR A CA 1
ATOM 1916 C C . TYR A 1 249 ? 9.465 5.840 -0.451 1.00 98.50 249 TYR A C 1
ATOM 1918 O O . TYR A 1 249 ? 9.105 5.338 -1.522 1.00 98.50 249 TYR A O 1
ATOM 1926 N N . ILE A 1 250 ? 10.684 5.614 0.050 1.00 98.69 250 ILE A N 1
ATOM 1927 C CA . ILE A 1 250 ? 11.646 4.715 -0.601 1.00 98.69 250 ILE A CA 1
ATOM 1928 C C . ILE A 1 250 ? 11.059 3.300 -0.677 1.00 98.69 250 ILE A C 1
ATOM 1930 O O . ILE A 1 250 ? 11.018 2.716 -1.758 1.00 98.69 250 ILE A O 1
ATOM 1934 N N . LEU A 1 251 ? 10.544 2.762 0.432 1.00 98.38 251 LEU A N 1
ATOM 1935 C CA . LEU A 1 251 ? 9.937 1.428 0.469 1.00 98.38 251 LEU A CA 1
ATOM 1936 C C . LEU A 1 251 ? 8.712 1.319 -0.446 1.00 98.38 251 LEU A C 1
ATOM 1938 O O . LEU A 1 251 ? 8.560 0.313 -1.138 1.00 98.38 251 LEU A O 1
ATOM 1942 N N . ALA A 1 252 ? 7.886 2.364 -0.522 1.00 96.19 252 ALA A N 1
ATOM 1943 C CA . ALA A 1 252 ? 6.763 2.442 -1.453 1.00 96.19 252 ALA A CA 1
ATOM 1944 C C . ALA A 1 252 ? 7.198 2.374 -2.921 1.00 96.19 252 ALA A C 1
ATOM 1946 O O . ALA A 1 252 ? 6.597 1.648 -3.718 1.00 96.19 252 ALA A O 1
ATOM 1947 N N . THR A 1 253 ? 8.273 3.085 -3.268 1.00 98.12 253 THR A N 1
ATOM 1948 C CA . THR A 1 253 ? 8.864 3.033 -4.610 1.00 98.12 253 THR A CA 1
ATOM 1949 C C . THR A 1 253 ? 9.371 1.623 -4.910 1.00 98.12 253 THR A C 1
ATOM 1951 O O . THR A 1 253 ? 8.978 1.034 -5.913 1.00 98.12 253 THR A O 1
ATOM 1954 N N . VAL A 1 254 ? 10.149 1.025 -4.002 1.00 98.56 254 VAL A N 1
ATOM 1955 C CA . VAL A 1 254 ? 10.649 -0.355 -4.142 1.00 98.56 254 VAL A CA 1
ATOM 1956 C C . VAL A 1 254 ? 9.498 -1.353 -4.314 1.00 98.56 254 VAL A C 1
ATOM 1958 O O . VAL A 1 254 ? 9.552 -2.242 -5.167 1.00 98.56 254 VAL A O 1
ATOM 1961 N N . TYR A 1 255 ? 8.437 -1.213 -3.521 1.00 96.38 255 TYR A N 1
ATOM 1962 C CA . TYR A 1 255 ? 7.261 -2.074 -3.578 1.00 96.38 255 TYR A CA 1
ATOM 1963 C C . TYR A 1 255 ? 6.575 -2.015 -4.944 1.00 96.38 255 TYR A C 1
ATOM 1965 O O . TYR A 1 255 ? 6.252 -3.061 -5.513 1.00 96.38 255 TYR A O 1
ATOM 1973 N N . HIS A 1 256 ? 6.402 -0.816 -5.499 1.00 94.19 256 HIS A N 1
ATOM 1974 C CA . HIS A 1 256 ? 5.792 -0.634 -6.810 1.00 94.19 256 HIS A CA 1
ATOM 1975 C C . HIS A 1 256 ? 6.669 -1.199 -7.937 1.00 94.19 256 HIS A C 1
ATOM 1977 O O . HIS A 1 256 ? 6.227 -2.063 -8.695 1.00 94.19 256 HIS A O 1
ATOM 1983 N N . GLU A 1 257 ? 7.928 -0.767 -8.001 1.00 93.94 257 GLU A N 1
ATOM 1984 C CA . GLU A 1 257 ? 8.860 -1.073 -9.095 1.00 93.94 257 GLU A CA 1
ATOM 1985 C C . GLU A 1 257 ? 9.224 -2.564 -9.170 1.00 93.94 257 GLU A C 1
ATOM 1987 O O . GLU A 1 257 ? 9.426 -3.126 -10.245 1.00 93.94 257 GLU A O 1
ATOM 1992 N N . THR A 1 258 ? 9.266 -3.251 -8.025 1.00 95.31 258 THR A N 1
ATOM 1993 C CA . THR A 1 258 ? 9.601 -4.685 -7.969 1.00 95.31 258 THR A CA 1
ATOM 1994 C C . THR A 1 258 ? 8.376 -5.598 -8.074 1.00 95.31 258 THR A C 1
ATOM 1996 O O . THR A 1 258 ? 8.494 -6.829 -7.984 1.00 95.31 258 THR A O 1
ATOM 1999 N N . GLY A 1 259 ? 7.178 -5.028 -8.241 1.00 89.62 259 GLY A N 1
ATOM 2000 C CA . GLY A 1 259 ? 5.929 -5.780 -8.198 1.00 89.62 259 GLY A CA 1
ATOM 2001 C C . GLY A 1 259 ? 5.780 -6.540 -6.880 1.00 89.62 259 GLY A C 1
ATOM 2002 O O . GLY A 1 259 ? 5.487 -7.737 -6.893 1.00 89.62 259 GLY A O 1
ATOM 2003 N N . ARG A 1 260 ? 6.008 -5.850 -5.753 1.00 90.62 260 ARG A N 1
ATOM 2004 C CA . ARG A 1 260 ? 5.880 -6.343 -4.368 1.00 90.62 260 ARG A CA 1
ATOM 2005 C C . ARG A 1 260 ? 6.949 -7.352 -3.932 1.00 90.62 260 ARG A C 1
ATOM 2007 O O . ARG A 1 260 ? 6.815 -7.964 -2.876 1.00 90.62 260 ARG A O 1
ATOM 2014 N N . ARG A 1 261 ? 8.003 -7.581 -4.723 1.00 92.94 261 ARG A N 1
ATOM 2015 C CA . ARG A 1 261 ? 9.063 -8.558 -4.393 1.00 92.94 261 ARG A CA 1
ATOM 2016 C C . ARG A 1 261 ? 10.074 -8.023 -3.379 1.00 92.94 261 ARG A C 1
ATOM 2018 O O . ARG A 1 261 ? 10.690 -8.822 -2.685 1.00 92.94 261 ARG A O 1
ATOM 2025 N N . MET A 1 262 ? 10.233 -6.701 -3.300 1.00 96.75 262 MET A N 1
ATOM 2026 C CA . MET A 1 262 ? 11.170 -5.969 -2.428 1.00 96.75 262 MET A CA 1
ATOM 2027 C C . MET A 1 262 ? 12.664 -6.256 -2.653 1.00 96.75 262 MET A C 1
ATOM 2029 O O . MET A 1 262 ? 13.517 -5.687 -1.974 1.00 96.75 262 MET A O 1
ATOM 2033 N N . VAL A 1 263 ? 12.993 -7.098 -3.632 1.00 96.19 263 VAL A N 1
ATOM 2034 C CA . VAL A 1 263 ? 14.357 -7.456 -4.042 1.00 96.19 263 VAL A CA 1
ATOM 2035 C C . VAL A 1 263 ? 14.652 -6.913 -5.442 1.00 96.19 263 VAL A C 1
ATOM 2037 O O . VAL A 1 263 ? 13.708 -6.628 -6.185 1.00 96.19 263 VAL A O 1
ATOM 2040 N N . PRO A 1 264 ? 15.931 -6.793 -5.838 1.00 98.00 264 PRO A N 1
ATOM 2041 C CA . PRO A 1 264 ? 16.290 -6.363 -7.182 1.00 98.00 264 PRO A CA 1
ATOM 2042 C C . PRO A 1 264 ? 15.678 -7.252 -8.264 1.00 98.00 264 PRO A C 1
ATOM 2044 O O . PRO A 1 264 ? 15.725 -8.481 -8.177 1.00 98.00 264 PRO A O 1
ATOM 2047 N N . VAL A 1 265 ? 15.143 -6.638 -9.318 1.00 98.00 265 VAL A N 1
ATOM 2048 C CA . VAL A 1 265 ? 14.572 -7.359 -10.461 1.00 98.00 265 VAL A CA 1
ATOM 2049 C C . VAL A 1 265 ? 15.080 -6.791 -11.775 1.00 98.00 265 VAL A C 1
ATOM 2051 O O . VAL A 1 265 ? 15.480 -5.630 -11.867 1.00 98.00 265 VAL A O 1
ATOM 2054 N N . ARG A 1 266 ? 15.060 -7.627 -12.808 1.00 98.19 266 ARG A N 1
ATOM 2055 C CA . ARG A 1 266 ? 15.213 -7.178 -14.191 1.00 98.19 266 ARG A CA 1
ATOM 2056 C C . ARG A 1 266 ? 13.869 -6.707 -14.722 1.00 98.19 266 ARG A C 1
ATOM 2058 O O . ARG A 1 266 ? 12.828 -7.212 -14.298 1.00 98.19 266 ARG A O 1
ATOM 2065 N N . GLU A 1 267 ? 13.915 -5.801 -15.682 1.00 93.25 267 GLU A N 1
ATOM 2066 C CA . GLU A 1 267 ? 12.745 -5.324 -16.405 1.00 93.25 267 GLU A CA 1
ATOM 2067 C C . GLU A 1 267 ? 11.897 -6.486 -16.939 1.00 93.25 267 GLU A C 1
ATOM 2069 O O . GLU A 1 267 ? 12.408 -7.501 -17.422 1.00 93.25 267 GLU A O 1
ATOM 2074 N N . GLY A 1 268 ? 10.578 -6.372 -16.767 1.00 90.31 268 GLY A N 1
ATOM 2075 C CA . GLY A 1 268 ? 9.631 -7.443 -17.086 1.00 90.31 268 GLY A CA 1
ATOM 2076 C C . GLY A 1 268 ? 9.715 -8.671 -16.169 1.00 90.31 268 GLY A C 1
ATOM 2077 O O . GLY A 1 268 ? 9.131 -9.702 -16.494 1.00 90.31 268 GLY A O 1
ATOM 2078 N N . PHE A 1 269 ? 10.433 -8.584 -15.044 1.00 93.56 269 PHE A N 1
ATOM 2079 C CA . PHE A 1 269 ? 10.711 -9.693 -14.123 1.00 93.56 269 PHE A CA 1
ATOM 2080 C C . PHE A 1 269 ? 11.420 -10.880 -14.791 1.00 93.56 269 PHE A C 1
ATOM 2082 O O . PHE A 1 269 ? 11.237 -12.032 -14.391 1.00 93.56 269 PHE A O 1
ATOM 2089 N N . ALA A 1 270 ? 12.232 -10.605 -15.814 1.00 94.19 270 ALA A N 1
ATOM 2090 C CA . ALA A 1 270 ? 12.966 -11.631 -16.538 1.00 94.19 270 ALA A CA 1
ATOM 2091 C C . ALA A 1 270 ? 14.030 -12.309 -15.656 1.00 94.19 270 ALA A C 1
ATOM 2093 O O . ALA A 1 270 ? 14.721 -11.672 -14.855 1.00 94.19 270 ALA A O 1
ATOM 2094 N N . SER A 1 271 ? 14.210 -13.616 -15.842 1.00 88.75 271 SER A N 1
ATOM 2095 C CA . SER A 1 271 ? 15.264 -14.386 -15.173 1.00 88.75 271 SER A CA 1
ATOM 2096 C C . SER A 1 271 ? 16.651 -14.154 -15.784 1.00 88.75 271 SER A C 1
ATOM 2098 O O . SER A 1 271 ? 17.655 -14.359 -15.103 1.00 88.75 271 SER A O 1
ATOM 2100 N N . THR A 1 272 ? 16.719 -13.687 -17.035 1.00 91.00 272 THR A N 1
ATOM 2101 C CA . THR A 1 272 ? 17.958 -13.459 -17.790 1.00 91.00 272 THR A CA 1
ATOM 2102 C C . THR A 1 272 ? 17.988 -12.068 -18.422 1.00 91.00 272 THR A C 1
ATOM 2104 O O . THR A 1 272 ? 16.947 -11.440 -18.625 1.00 91.00 272 THR A O 1
ATOM 2107 N N . ASP A 1 273 ? 19.191 -11.592 -18.749 1.00 89.19 273 ASP A N 1
ATOM 2108 C CA . ASP A 1 273 ? 19.385 -10.323 -19.457 1.00 89.19 273 ASP A CA 1
ATOM 2109 C C . ASP A 1 273 ? 18.771 -10.375 -20.866 1.00 89.19 273 ASP A C 1
ATOM 2111 O O . ASP A 1 273 ? 18.045 -9.458 -21.238 1.00 89.19 273 ASP A O 1
ATOM 2115 N N . ASP A 1 274 ? 18.943 -11.480 -21.598 1.00 89.44 274 ASP A N 1
ATOM 2116 C CA . ASP A 1 274 ? 18.317 -11.674 -22.916 1.00 89.44 274 ASP A CA 1
ATOM 2117 C C . ASP A 1 274 ? 16.788 -11.610 -22.847 1.00 89.44 274 ASP A C 1
ATOM 2119 O O . ASP A 1 274 ? 16.143 -11.018 -23.712 1.00 89.44 274 ASP A O 1
ATOM 2123 N N . GLY A 1 275 ? 16.193 -12.175 -21.790 1.00 95.00 275 GLY A N 1
ATOM 2124 C CA . GLY A 1 275 ? 14.752 -12.109 -21.564 1.00 95.00 275 GLY A CA 1
ATOM 2125 C C . GLY A 1 275 ? 14.265 -10.678 -21.334 1.00 95.00 275 GLY A C 1
ATOM 2126 O O . GLY A 1 275 ? 13.232 -10.285 -21.880 1.00 95.00 275 GLY A O 1
ATOM 2127 N N . ALA A 1 276 ? 15.023 -9.879 -20.579 1.00 96.94 276 ALA A N 1
ATOM 2128 C CA . ALA A 1 276 ? 14.707 -8.470 -20.364 1.00 96.94 276 ALA A CA 1
ATOM 2129 C C . ALA A 1 276 ? 14.857 -7.662 -21.663 1.00 96.94 276 ALA A C 1
ATOM 2131 O O . ALA A 1 276 ? 13.948 -6.922 -22.034 1.00 96.94 276 ALA A O 1
ATOM 2132 N N . ILE A 1 277 ? 15.946 -7.868 -22.414 1.00 92.25 277 ILE A N 1
ATOM 2133 C CA . ILE A 1 277 ? 16.174 -7.226 -23.720 1.00 92.25 277 ILE A CA 1
ATOM 2134 C C . ILE A 1 277 ? 15.039 -7.556 -24.694 1.00 92.25 277 ILE A C 1
ATOM 2136 O O . ILE A 1 277 ? 14.523 -6.662 -25.372 1.00 92.25 277 ILE A O 1
ATOM 2140 N N . ALA A 1 278 ? 14.608 -8.818 -24.746 1.00 92.69 278 ALA A N 1
ATOM 2141 C CA . ALA A 1 278 ? 13.487 -9.244 -25.574 1.00 92.69 278 ALA A CA 1
ATOM 2142 C C . ALA A 1 278 ? 12.170 -8.575 -25.145 1.00 92.69 278 ALA A C 1
ATOM 2144 O O . ALA A 1 278 ? 11.391 -8.153 -26.001 1.00 92.69 278 ALA A O 1
ATOM 2145 N N . ALA A 1 279 ? 11.929 -8.427 -23.837 1.00 94.44 279 ALA A N 1
ATOM 2146 C CA . ALA A 1 279 ? 10.750 -7.739 -23.320 1.00 94.44 279 ALA A CA 1
ATOM 2147 C C . ALA A 1 279 ? 10.715 -6.257 -23.736 1.00 94.44 279 ALA A C 1
ATOM 2149 O O . ALA A 1 279 ? 9.692 -5.808 -24.255 1.00 94.44 279 ALA A O 1
ATOM 2150 N N . VAL A 1 280 ? 11.826 -5.524 -23.595 1.00 94.38 280 VAL A N 1
ATOM 2151 C CA . VAL A 1 280 ? 11.922 -4.115 -24.031 1.00 94.38 280 VAL A CA 1
ATOM 2152 C C . VAL A 1 280 ? 11.788 -3.996 -25.549 1.00 94.38 280 VAL A C 1
ATOM 2154 O O . VAL A 1 280 ? 11.044 -3.154 -26.053 1.00 94.38 280 VAL A O 1
ATOM 2157 N N . THR A 1 281 ? 12.446 -4.884 -26.295 1.00 91.81 281 THR A N 1
ATOM 2158 C CA . THR A 1 281 ? 12.375 -4.909 -27.763 1.00 91.81 281 THR A CA 1
ATOM 2159 C C . THR A 1 281 ? 10.949 -5.146 -28.248 1.00 91.81 281 THR A C 1
ATOM 2161 O O . THR A 1 281 ? 10.501 -4.495 -29.190 1.00 91.81 281 THR A O 1
ATOM 2164 N N . ARG A 1 282 ? 10.194 -6.019 -27.572 1.00 95.38 282 ARG A N 1
ATOM 2165 C CA . ARG A 1 282 ? 8.773 -6.221 -27.859 1.00 95.38 282 ARG A CA 1
ATOM 2166 C C . ARG A 1 282 ? 7.964 -4.942 -27.634 1.00 95.38 282 ARG A C 1
ATOM 2168 O O . ARG A 1 282 ? 7.195 -4.577 -28.514 1.00 95.38 282 ARG A O 1
ATOM 2175 N N . LEU A 1 283 ? 8.162 -4.233 -26.518 1.00 94.88 283 LEU A N 1
ATOM 2176 C CA . LEU A 1 283 ? 7.471 -2.960 -26.258 1.00 94.88 283 LEU A CA 1
ATOM 2177 C C . LEU A 1 283 ? 7.771 -1.906 -27.333 1.00 94.88 283 LEU A C 1
ATOM 2179 O O . LEU A 1 283 ? 6.876 -1.157 -27.725 1.00 94.88 283 LEU A O 1
ATOM 2183 N N . PHE A 1 284 ? 9.011 -1.861 -27.824 1.00 92.88 284 PHE A N 1
ATOM 2184 C CA . PHE A 1 284 ? 9.401 -0.977 -28.921 1.00 92.88 284 PHE A CA 1
ATOM 2185 C C . PHE A 1 284 ? 8.711 -1.358 -30.236 1.00 92.88 284 PHE A C 1
ATOM 2187 O O . PHE A 1 284 ? 8.107 -0.503 -30.877 1.00 92.88 284 PHE A O 1
ATOM 2194 N N . ASN A 1 285 ? 8.731 -2.642 -30.605 1.00 94.69 285 ASN A N 1
ATOM 2195 C CA . ASN A 1 285 ? 8.093 -3.134 -31.830 1.00 94.69 285 ASN A CA 1
ATOM 2196 C C . ASN A 1 285 ? 6.564 -2.961 -31.810 1.00 94.69 285 ASN A C 1
ATOM 2198 O O . ASN A 1 285 ? 5.956 -2.735 -32.851 1.00 94.69 285 ASN A O 1
ATOM 2202 N N . GLU A 1 286 ? 5.943 -3.029 -30.630 1.00 96.19 286 GLU A N 1
ATOM 2203 C CA . GLU A 1 286 ? 4.519 -2.734 -30.415 1.00 96.19 286 GLU A CA 1
ATOM 2204 C C . GLU A 1 286 ? 4.202 -1.223 -30.412 1.00 96.19 286 GLU A C 1
ATOM 2206 O O . GLU A 1 286 ? 3.044 -0.840 -30.254 1.00 96.19 286 GLU A O 1
ATOM 2211 N N . GLY A 1 287 ? 5.206 -0.348 -30.542 1.00 94.25 287 GLY A N 1
ATOM 2212 C CA . GLY A 1 287 ? 5.033 1.106 -30.532 1.00 94.25 287 GLY A CA 1
ATOM 2213 C C . GLY A 1 287 ? 4.704 1.702 -29.158 1.00 94.25 287 GLY A C 1
ATOM 2214 O O . GLY A 1 287 ? 4.335 2.873 -29.076 1.00 94.25 287 GLY A O 1
ATOM 2215 N N . LYS A 1 288 ? 4.842 0.931 -28.070 1.00 92.62 288 LYS A N 1
ATOM 2216 C CA . LYS A 1 288 ? 4.575 1.391 -26.692 1.00 92.62 288 LYS A CA 1
ATOM 2217 C C . LYS A 1 288 ? 5.685 2.282 -26.138 1.00 92.62 288 LYS A C 1
ATOM 2219 O O . LYS A 1 288 ? 5.428 3.093 -25.254 1.00 92.62 288 LYS A O 1
ATOM 2224 N N . ILE A 1 289 ? 6.905 2.147 -26.658 1.00 91.12 289 ILE A N 1
ATOM 2225 C CA . ILE A 1 289 ? 8.045 3.020 -26.350 1.00 91.12 289 ILE A CA 1
ATOM 2226 C C . ILE A 1 289 ? 8.684 3.523 -27.645 1.00 91.12 289 ILE A C 1
ATOM 2228 O O . ILE A 1 289 ? 8.711 2.820 -28.651 1.00 91.12 289 ILE A O 1
ATOM 2232 N N . ARG A 1 290 ? 9.220 4.749 -27.622 1.00 92.31 290 ARG A N 1
ATOM 2233 C CA . ARG A 1 290 ? 9.794 5.396 -28.819 1.00 92.31 290 ARG A CA 1
ATOM 2234 C C . ARG A 1 290 ? 11.237 4.991 -29.113 1.00 92.31 290 ARG A C 1
ATOM 2236 O O . ARG A 1 290 ? 11.701 5.194 -30.228 1.00 92.31 290 ARG A O 1
ATOM 2243 N N . VAL A 1 291 ? 11.956 4.480 -28.117 1.00 90.94 291 VAL A N 1
ATOM 2244 C CA . VAL A 1 291 ? 13.371 4.110 -28.221 1.00 90.94 291 VAL A CA 1
ATOM 2245 C C . VAL A 1 291 ? 13.573 2.778 -27.521 1.00 90.94 291 VAL A C 1
ATOM 2247 O O . VAL A 1 291 ? 13.171 2.622 -26.370 1.00 90.94 291 VAL A O 1
ATOM 2250 N N . ASN A 1 292 ? 14.232 1.838 -28.193 1.00 88.94 292 ASN A N 1
ATOM 2251 C CA . ASN A 1 292 ? 14.677 0.598 -27.574 1.00 88.94 292 ASN A CA 1
ATOM 2252 C C . ASN A 1 292 ? 16.010 0.822 -26.841 1.00 88.94 292 ASN A C 1
ATOM 2254 O O . ASN A 1 292 ? 17.088 0.618 -27.398 1.00 88.94 292 ASN A O 1
ATOM 2258 N N . TYR A 1 293 ? 15.939 1.257 -25.584 1.00 87.44 293 TYR A N 1
ATOM 2259 C CA . TYR A 1 293 ? 17.117 1.492 -24.736 1.00 87.44 293 TYR A CA 1
ATOM 2260 C C . TYR A 1 293 ? 17.806 0.203 -24.254 1.00 87.44 293 TYR A C 1
ATOM 2262 O O . TYR A 1 293 ? 18.853 0.274 -23.610 1.00 87.44 293 TYR A O 1
ATOM 2270 N N . ALA A 1 294 ? 17.247 -0.971 -24.564 1.00 88.88 294 ALA A N 1
ATOM 2271 C CA . ALA A 1 294 ? 17.871 -2.258 -24.279 1.00 88.88 294 ALA A CA 1
ATOM 2272 C C . ALA A 1 294 ? 18.809 -2.737 -25.399 1.00 88.88 294 ALA A C 1
ATOM 2274 O O . ALA A 1 294 ? 19.475 -3.761 -25.225 1.00 88.88 294 ALA A O 1
ATOM 2275 N N . ILE A 1 295 ? 18.901 -2.022 -26.527 1.00 82.19 295 ILE A N 1
ATOM 2276 C CA . ILE A 1 295 ? 19.900 -2.320 -27.560 1.00 82.19 295 ILE A CA 1
ATOM 2277 C C . ILE A 1 295 ? 21.302 -2.164 -26.946 1.00 82.19 295 ILE A C 1
ATOM 2279 O O . ILE A 1 295 ? 21.599 -1.099 -26.394 1.00 82.19 295 ILE A O 1
ATOM 2283 N N . PRO A 1 296 ? 22.168 -3.194 -27.016 1.00 78.69 296 PRO A N 1
ATOM 2284 C CA . PRO A 1 296 ? 23.501 -3.111 -26.444 1.00 78.69 296 PRO A CA 1
ATOM 2285 C C . PRO A 1 296 ? 24.343 -1.992 -27.064 1.00 78.69 296 PRO A C 1
ATOM 2287 O O . PRO A 1 296 ? 24.433 -1.863 -28.284 1.00 78.69 296 PRO A O 1
ATOM 2290 N N . VAL A 1 297 ? 25.028 -1.233 -26.216 1.00 76.25 297 VAL A N 1
ATOM 2291 C CA . VAL A 1 297 ? 26.077 -0.286 -26.600 1.00 76.25 297 VAL A CA 1
ATOM 2292 C C . VAL A 1 297 ? 27.400 -0.901 -26.164 1.00 76.25 297 VAL A C 1
ATOM 2294 O O . VAL A 1 297 ? 27.586 -1.188 -24.985 1.00 76.25 297 VAL A O 1
ATOM 2297 N N . ASN A 1 298 ? 28.306 -1.155 -27.111 1.00 76.50 298 ASN A N 1
ATOM 2298 C CA . ASN A 1 298 ? 29.582 -1.845 -26.859 1.00 76.50 298 ASN A CA 1
ATOM 2299 C C . ASN A 1 298 ? 29.419 -3.205 -26.150 1.00 76.50 298 ASN A C 1
ATOM 2301 O O . ASN A 1 298 ? 30.181 -3.547 -25.251 1.00 76.50 298 ASN A O 1
ATOM 2305 N N . GLY A 1 299 ? 28.396 -3.973 -26.536 1.00 78.00 299 GLY A N 1
ATOM 2306 C CA . GLY A 1 299 ? 28.114 -5.289 -25.953 1.00 78.00 299 GLY A CA 1
ATOM 2307 C C . GLY A 1 299 ? 27.384 -5.258 -24.606 1.00 78.00 299 GLY A C 1
ATOM 2308 O O . GLY A 1 299 ? 27.091 -6.319 -24.066 1.00 78.00 299 GLY A O 1
ATOM 2309 N N . VAL A 1 300 ? 27.036 -4.077 -24.080 1.00 82.00 300 VAL A N 1
ATOM 2310 C CA . VAL A 1 300 ? 26.362 -3.925 -22.782 1.00 82.00 300 VAL A CA 1
ATOM 2311 C C . VAL A 1 300 ? 24.982 -3.290 -22.948 1.00 82.00 300 VAL A C 1
ATOM 2313 O O . VAL A 1 300 ? 24.838 -2.255 -23.593 1.00 82.00 300 VAL A O 1
ATOM 2316 N N . SER A 1 301 ? 23.951 -3.897 -22.354 1.00 90.19 301 SER A N 1
ATOM 2317 C CA . SER A 1 301 ? 22.567 -3.401 -22.402 1.00 90.19 301 SER A CA 1
ATOM 2318 C C . SER A 1 301 ? 22.142 -2.708 -21.104 1.00 90.19 301 SER A C 1
ATOM 2320 O O . SER A 1 301 ? 22.401 -3.215 -20.009 1.00 90.19 301 SER A O 1
ATOM 2322 N N . TYR A 1 302 ? 21.411 -1.594 -21.223 1.00 92.88 302 TYR A N 1
ATOM 2323 C CA . TYR A 1 302 ? 20.980 -0.732 -20.113 1.00 92.88 302 TYR A CA 1
ATOM 2324 C C . TYR A 1 302 ? 19.454 -0.715 -19.917 1.00 92.88 302 TYR A C 1
ATOM 2326 O O . TYR A 1 302 ? 18.866 0.337 -19.645 1.00 92.88 302 TYR A O 1
ATOM 2334 N N . PHE A 1 303 ? 18.819 -1.883 -20.056 1.00 97.00 303 PHE A N 1
ATOM 2335 C CA . PHE A 1 303 ? 17.446 -2.112 -19.591 1.00 97.00 303 PHE A CA 1
ATOM 2336 C C . PHE A 1 303 ? 17.336 -1.973 -18.060 1.00 97.00 303 PHE A C 1
ATOM 2338 O O . PHE A 1 303 ? 18.352 -1.983 -17.354 1.00 97.00 303 PHE A O 1
ATOM 2345 N N . GLY A 1 304 ? 16.105 -1.876 -17.556 1.00 97.31 304 GLY A N 1
ATOM 2346 C CA . GLY A 1 304 ? 15.794 -1.655 -16.147 1.00 97.31 304 GLY A CA 1
ATOM 2347 C C . GLY A 1 304 ? 16.331 -2.751 -15.230 1.00 97.31 304 GLY A C 1
ATOM 2348 O O . GLY A 1 304 ? 16.026 -3.936 -15.384 1.00 97.31 304 GLY A O 1
ATOM 2349 N N . ARG A 1 305 ? 17.140 -2.359 -14.245 1.00 98.44 305 ARG A N 1
ATOM 2350 C CA . ARG A 1 305 ? 17.638 -3.259 -13.196 1.00 98.44 305 ARG A CA 1
ATOM 2351 C C . ARG A 1 305 ? 17.476 -2.637 -11.821 1.00 98.44 305 ARG A C 1
ATOM 2353 O O . ARG A 1 305 ? 17.434 -1.415 -11.680 1.00 98.44 305 ARG A O 1
ATOM 2360 N N . GLY A 1 306 ? 17.457 -3.497 -10.813 1.00 98.12 306 GLY A N 1
ATOM 2361 C CA . GLY A 1 306 ? 17.456 -3.063 -9.426 1.00 98.12 306 GLY A CA 1
ATOM 2362 C C . GLY A 1 306 ? 16.066 -2.774 -8.883 1.00 98.12 306 GLY A C 1
ATOM 2363 O O . GLY A 1 306 ? 15.053 -2.940 -9.573 1.00 98.12 306 GLY A O 1
ATOM 2364 N N . ARG A 1 307 ? 16.014 -2.332 -7.627 1.00 98.31 307 ARG A N 1
ATOM 2365 C CA . ARG A 1 307 ? 14.753 -2.010 -6.941 1.00 98.31 307 ARG A CA 1
ATOM 2366 C C . ARG A 1 307 ? 14.042 -0.769 -7.479 1.00 98.31 307 ARG A C 1
ATOM 2368 O O . ARG A 1 307 ? 12.855 -0.615 -7.236 1.00 98.31 307 ARG A O 1
ATOM 2375 N N . VAL A 1 308 ? 14.755 0.088 -8.206 1.00 97.06 308 VAL A N 1
ATOM 2376 C CA . VAL A 1 308 ? 14.244 1.342 -8.796 1.00 97.06 308 VAL A CA 1
ATOM 2377 C C . VAL A 1 308 ? 14.187 1.309 -10.325 1.00 97.06 308 VAL A C 1
ATOM 2379 O O . VAL A 1 308 ? 13.988 2.344 -10.950 1.00 97.06 308 VAL A O 1
ATOM 2382 N N . GLN A 1 309 ? 14.416 0.136 -10.931 1.00 97.56 309 GLN A N 1
ATOM 2383 C CA . GLN A 1 309 ? 14.410 -0.060 -12.387 1.00 97.56 309 GLN A CA 1
ATOM 2384 C C . GLN A 1 309 ? 15.273 0.970 -13.141 1.00 97.56 309 GLN A C 1
ATOM 2386 O O . GLN A 1 309 ? 14.839 1.610 -14.099 1.00 97.56 309 GLN A O 1
ATOM 2391 N N . ASN A 1 310 ? 16.537 1.120 -12.730 1.00 98.00 310 ASN A N 1
ATOM 2392 C CA . ASN A 1 310 ? 17.467 2.060 -13.351 1.00 98.00 310 ASN A CA 1
ATOM 2393 C C . ASN A 1 310 ? 17.713 1.687 -14.824 1.00 98.00 310 ASN A C 1
ATOM 2395 O O . ASN A 1 310 ? 18.220 0.605 -15.118 1.00 98.00 310 ASN A O 1
ATOM 2399 N N . THR A 1 311 ? 17.392 2.604 -15.734 1.00 95.50 311 THR A N 1
ATOM 2400 C CA . THR A 1 311 ? 17.513 2.451 -17.194 1.00 95.50 311 THR A CA 1
ATOM 2401 C C . THR A 1 311 ? 18.474 3.485 -17.777 1.00 95.50 311 THR A C 1
ATOM 2403 O O . THR A 1 311 ? 18.750 4.501 -17.141 1.00 95.50 311 THR A O 1
ATOM 2406 N N . TRP A 1 312 ? 18.926 3.266 -19.016 1.00 94.44 312 TRP A N 1
ATOM 2407 C CA . TRP A 1 312 ? 19.776 4.166 -19.816 1.00 94.44 312 TRP A CA 1
ATOM 2408 C C . TRP A 1 312 ? 21.230 4.310 -19.348 1.00 94.44 312 TRP A C 1
ATOM 2410 O O . TRP A 1 312 ? 21.513 4.632 -18.195 1.00 94.44 312 TRP A O 1
ATOM 2420 N N . LEU A 1 313 ? 22.170 4.221 -20.299 1.00 92.44 313 LEU A N 1
ATOM 2421 C CA . LEU A 1 313 ? 23.612 4.421 -20.078 1.00 92.44 313 LEU A CA 1
ATOM 2422 C C . LEU A 1 313 ? 23.933 5.709 -19.298 1.00 92.44 313 LEU A C 1
ATOM 2424 O O . LEU A 1 313 ? 24.816 5.718 -18.444 1.00 92.44 313 LEU A O 1
ATOM 2428 N N . ALA A 1 314 ? 23.211 6.799 -19.567 1.00 95.44 314 ALA A N 1
ATOM 2429 C CA . ALA A 1 314 ? 23.422 8.069 -18.880 1.00 95.44 314 ALA A CA 1
ATOM 2430 C C . ALA A 1 314 ? 23.201 7.962 -17.361 1.00 95.44 314 ALA A C 1
ATOM 2432 O O . ALA A 1 314 ? 23.993 8.514 -16.603 1.00 95.44 314 ALA A O 1
ATOM 2433 N N . ASN A 1 315 ? 22.187 7.221 -16.903 1.00 97.62 315 ASN A N 1
ATOM 2434 C CA . ASN A 1 315 ? 21.963 7.028 -15.470 1.00 97.62 315 ASN A CA 1
ATOM 2435 C C . ASN A 1 315 ? 23.002 6.082 -14.868 1.00 97.62 315 ASN A C 1
ATOM 2437 O O . ASN A 1 315 ? 23.521 6.367 -13.796 1.00 97.62 315 ASN A O 1
ATOM 2441 N N . TYR A 1 316 ? 23.396 5.023 -15.582 1.00 96.50 316 TYR A N 1
ATOM 2442 C CA . TYR A 1 316 ? 24.494 4.152 -15.144 1.00 96.50 316 TYR A CA 1
ATOM 2443 C C . TYR A 1 316 ? 25.816 4.920 -14.955 1.00 96.50 316 TYR A C 1
ATOM 2445 O O . TYR A 1 316 ? 26.518 4.677 -13.979 1.00 96.50 316 TYR A O 1
ATOM 2453 N N . ARG A 1 317 ? 26.118 5.915 -15.803 1.00 97.25 317 ARG A N 1
ATOM 2454 C CA . ARG A 1 317 ? 27.268 6.822 -15.605 1.00 97.25 317 ARG A CA 1
ATOM 2455 C C . ARG A 1 317 ? 27.146 7.677 -14.344 1.00 97.25 317 ARG A C 1
ATOM 2457 O O . ARG A 1 317 ? 28.146 7.887 -13.661 1.00 97.25 317 ARG A O 1
ATOM 2464 N N . LYS A 1 318 ? 25.942 8.163 -14.018 1.00 98.38 318 LYS A N 1
ATOM 2465 C CA . LYS A 1 318 ? 25.705 8.912 -12.772 1.00 98.38 318 LYS A CA 1
ATOM 2466 C C . LYS A 1 318 ? 25.925 8.023 -11.550 1.00 98.38 318 LYS A C 1
ATOM 2468 O O . LYS A 1 318 ? 26.591 8.449 -10.612 1.00 98.38 318 LYS A O 1
ATOM 2473 N N . LEU A 1 319 ? 25.432 6.781 -11.593 1.00 98.19 319 LEU A N 1
ATOM 2474 C CA . LEU A 1 319 ? 25.680 5.799 -10.539 1.00 98.19 319 LEU A CA 1
ATOM 2475 C C . LEU A 1 319 ? 27.180 5.508 -10.396 1.00 98.19 319 LEU A C 1
ATOM 2477 O O . LEU A 1 319 ? 27.712 5.581 -9.296 1.00 98.19 319 LEU A O 1
ATOM 2481 N N . GLU A 1 320 ? 27.890 5.236 -11.490 1.00 96.94 320 GLU A N 1
ATOM 2482 C CA . GLU A 1 320 ? 29.335 4.968 -11.446 1.00 96.94 320 GLU A CA 1
ATOM 2483 C C . GLU A 1 320 ? 30.116 6.144 -10.857 1.00 96.94 320 GLU A C 1
ATOM 2485 O O . GLU A 1 320 ? 30.942 5.956 -9.968 1.00 96.94 320 GLU A O 1
ATOM 2490 N N . THR A 1 321 ? 29.765 7.368 -11.254 1.00 97.69 321 THR A N 1
ATOM 2491 C CA . THR A 1 321 ? 30.346 8.591 -10.684 1.00 97.69 321 THR A CA 1
ATOM 2492 C C . THR A 1 321 ? 30.101 8.689 -9.177 1.00 97.69 321 THR A C 1
ATOM 2494 O O . THR A 1 321 ? 31.016 9.014 -8.424 1.00 97.69 321 THR A O 1
ATOM 2497 N N . ARG A 1 322 ? 28.878 8.410 -8.710 1.00 97.56 322 ARG A N 1
ATOM 2498 C CA . ARG A 1 322 ? 28.518 8.606 -7.300 1.00 97.56 322 ARG A CA 1
ATOM 2499 C C . ARG A 1 322 ? 29.012 7.490 -6.380 1.00 97.56 322 ARG A C 1
ATOM 2501 O O . ARG A 1 322 ? 29.433 7.771 -5.260 1.00 97.56 322 ARG A O 1
ATOM 2508 N N . PHE A 1 323 ? 28.934 6.240 -6.816 1.00 95.19 323 PHE A N 1
ATOM 2509 C CA . PHE A 1 323 ? 29.219 5.073 -5.974 1.00 95.19 323 PHE A CA 1
ATOM 2510 C C . PHE A 1 323 ? 30.594 4.463 -6.245 1.00 95.19 323 PHE A C 1
ATOM 2512 O O . PHE A 1 323 ? 31.001 3.558 -5.522 1.00 95.19 323 PHE A O 1
ATOM 2519 N N . GLN A 1 324 ? 31.307 4.939 -7.274 1.00 95.94 324 GLN A N 1
ATOM 2520 C CA . GLN A 1 324 ? 32.634 4.442 -7.656 1.00 95.94 324 GLN A CA 1
ATOM 2521 C C . GLN A 1 324 ? 32.632 2.918 -7.896 1.00 95.94 324 GLN A C 1
ATOM 2523 O O . GLN A 1 324 ? 33.582 2.209 -7.574 1.00 95.94 324 GLN A O 1
ATOM 2528 N N . GLN A 1 325 ? 31.527 2.412 -8.453 1.00 94.00 325 GLN A N 1
ATOM 2529 C CA . GLN A 1 325 ? 31.334 1.020 -8.865 1.00 94.00 325 GLN A CA 1
ATOM 2530 C C . GLN A 1 325 ? 31.208 0.958 -10.389 1.00 94.00 325 GLN A C 1
ATOM 2532 O O . GLN A 1 325 ? 30.637 1.883 -10.971 1.00 94.00 325 GLN A O 1
ATOM 2537 N N . PRO A 1 326 ? 31.660 -0.125 -11.049 1.00 92.56 326 PRO A N 1
ATOM 2538 C CA . PRO A 1 326 ? 31.762 -0.198 -12.508 1.00 92.56 326 PRO A CA 1
ATOM 2539 C C . PRO A 1 326 ? 30.403 -0.453 -13.181 1.00 92.56 326 PRO A C 1
ATOM 2541 O O . PRO A 1 326 ? 30.227 -1.423 -13.912 1.00 92.56 326 PRO A O 1
ATOM 2544 N N . PHE A 1 327 ? 29.406 0.384 -12.918 1.00 95.38 327 PHE A N 1
ATOM 2545 C CA . PHE A 1 327 ? 28.027 0.200 -13.357 1.00 95.38 327 PHE A CA 1
ATOM 2546 C C . PHE A 1 327 ? 27.848 0.308 -14.877 1.00 95.38 327 PHE A C 1
ATOM 2548 O O . PHE A 1 327 ? 26.967 -0.350 -15.427 1.00 95.38 327 PHE A O 1
ATOM 2555 N N . VAL A 1 328 ? 28.674 1.088 -15.580 1.00 92.75 328 VAL A N 1
ATOM 2556 C CA . VAL A 1 328 ? 28.630 1.182 -17.046 1.00 92.75 328 VAL A CA 1
ATOM 2557 C C . VAL A 1 328 ? 29.094 -0.119 -17.689 1.00 92.75 328 VAL A C 1
ATOM 2559 O O . VAL A 1 328 ? 28.441 -0.594 -18.615 1.00 92.75 328 VAL A O 1
ATOM 2562 N N . ASN A 1 329 ? 30.182 -0.708 -17.194 1.00 87.62 329 ASN A N 1
ATOM 2563 C CA . ASN A 1 329 ? 30.759 -1.932 -17.763 1.00 87.62 329 ASN A CA 1
ATOM 2564 C C . ASN A 1 329 ? 30.169 -3.213 -17.151 1.00 87.62 329 ASN A C 1
ATOM 2566 O O . ASN A 1 329 ? 30.250 -4.280 -17.751 1.00 87.62 329 ASN A O 1
ATOM 2570 N N . ASN A 1 330 ? 29.561 -3.113 -15.969 1.00 92.94 330 ASN A N 1
ATOM 2571 C CA . ASN A 1 330 ? 28.928 -4.209 -15.246 1.00 92.94 330 ASN A CA 1
ATOM 2572 C C . ASN A 1 330 ? 27.573 -3.768 -14.647 1.00 92.94 330 ASN A C 1
ATOM 2574 O O . ASN A 1 330 ? 27.407 -3.708 -13.423 1.00 92.94 330 ASN A O 1
ATOM 2578 N N . PRO A 1 331 ? 26.561 -3.478 -15.487 1.00 94.06 331 PRO A N 1
ATOM 2579 C CA . PRO A 1 331 ? 25.239 -3.063 -15.013 1.00 94.06 331 PRO A CA 1
ATOM 2580 C C . PRO A 1 331 ? 24.511 -4.164 -14.227 1.00 94.06 331 PRO A C 1
ATOM 2582 O O . PRO A 1 331 ? 23.577 -3.874 -13.477 1.00 94.06 331 PRO A O 1
ATOM 2585 N N . GLY A 1 332 ? 24.948 -5.423 -14.373 1.00 93.56 332 GLY A N 1
ATOM 2586 C CA . GLY A 1 332 ? 24.445 -6.578 -13.631 1.00 93.56 332 GLY A CA 1
ATOM 2587 C C . GLY A 1 332 ? 24.666 -6.491 -12.120 1.00 93.56 332 GLY A C 1
ATOM 2588 O O . GLY A 1 332 ? 23.957 -7.176 -11.384 1.00 93.56 332 GLY A O 1
ATOM 2589 N N . LEU A 1 333 ? 25.555 -5.606 -11.644 1.00 94.62 333 LEU A N 1
ATOM 2590 C CA . LEU A 1 333 ? 25.753 -5.345 -10.214 1.00 94.62 333 LEU A CA 1
ATOM 2591 C C . LEU A 1 333 ? 24.452 -4.979 -9.496 1.00 94.62 333 LEU A C 1
ATOM 2593 O O . LEU A 1 333 ? 24.233 -5.455 -8.388 1.00 94.62 333 LEU A O 1
ATOM 2597 N N . LEU A 1 334 ? 23.554 -4.231 -10.147 1.00 97.69 334 LEU A N 1
ATOM 2598 C CA . LEU A 1 334 ? 22.245 -3.885 -9.576 1.00 97.69 334 LEU A CA 1
ATOM 2599 C C . LEU A 1 334 ? 21.329 -5.101 -9.360 1.00 97.69 334 LEU A C 1
ATOM 2601 O O . LEU A 1 334 ? 20.292 -4.969 -8.731 1.00 97.69 334 LEU A O 1
ATOM 2605 N N . ILE A 1 335 ? 21.683 -6.281 -9.877 1.00 96.50 335 ILE A N 1
ATOM 2606 C CA . ILE A 1 335 ? 20.968 -7.540 -9.635 1.00 96.50 335 ILE A CA 1
ATOM 2607 C C . ILE A 1 335 ? 21.778 -8.467 -8.730 1.00 96.50 335 ILE A C 1
ATOM 2609 O O . ILE A 1 335 ? 21.235 -9.047 -7.794 1.00 96.50 335 ILE A O 1
ATOM 2613 N N . SER A 1 336 ? 23.072 -8.638 -9.012 1.00 88.81 336 SER A N 1
ATOM 2614 C CA . SER A 1 336 ? 23.920 -9.606 -8.309 1.00 88.81 336 SER A CA 1
ATOM 2615 C C . SER A 1 336 ? 24.403 -9.125 -6.940 1.00 88.81 336 SER A C 1
ATOM 2617 O O . SER A 1 336 ? 24.914 -9.934 -6.171 1.00 88.81 336 SER A O 1
ATOM 2619 N N . ARG A 1 337 ? 24.290 -7.825 -6.641 1.00 91.00 337 ARG A N 1
ATOM 2620 C CA . ARG A 1 337 ? 24.702 -7.214 -5.371 1.00 91.00 337 ARG A CA 1
ATOM 2621 C C . ARG A 1 337 ? 23.541 -6.431 -4.748 1.00 91.00 337 ARG A C 1
ATOM 2623 O O . ARG A 1 337 ? 23.478 -5.211 -4.901 1.00 91.00 337 ARG A O 1
ATOM 2630 N N . PRO A 1 338 ? 22.605 -7.123 -4.065 1.00 90.69 338 PRO A N 1
ATOM 2631 C CA . PRO A 1 338 ? 21.445 -6.491 -3.434 1.00 90.69 338 PRO A CA 1
ATOM 2632 C C . PRO A 1 338 ? 21.804 -5.410 -2.413 1.00 90.69 338 PRO A C 1
ATOM 2634 O O . PRO A 1 338 ? 21.040 -4.459 -2.262 1.00 90.69 338 PRO A O 1
ATOM 2637 N N . ASP A 1 339 ? 22.969 -5.530 -1.774 1.00 86.88 339 ASP A N 1
ATOM 2638 C CA . ASP A 1 339 ? 23.542 -4.548 -0.855 1.00 86.88 339 ASP A CA 1
ATOM 2639 C C . ASP A 1 339 ? 23.925 -3.243 -1.571 1.00 86.88 339 ASP A C 1
ATOM 2641 O O . ASP A 1 339 ? 23.560 -2.155 -1.127 1.00 86.88 339 ASP A O 1
ATOM 2645 N N . ILE A 1 340 ? 24.587 -3.351 -2.729 1.00 94.62 340 ILE A N 1
ATOM 2646 C CA . ILE A 1 340 ? 24.934 -2.200 -3.573 1.00 94.62 340 ILE A CA 1
ATOM 2647 C C . ILE A 1 340 ? 23.666 -1.563 -4.157 1.00 94.62 340 ILE A C 1
ATOM 2649 O O . ILE A 1 340 ? 23.535 -0.342 -4.156 1.00 94.62 340 ILE A O 1
ATOM 2653 N N . ASP A 1 341 ? 22.716 -2.367 -4.639 1.00 98.56 341 ASP A N 1
ATOM 2654 C CA . ASP A 1 341 ? 21.439 -1.861 -5.157 1.00 98.56 341 ASP A CA 1
ATOM 2655 C C . ASP A 1 341 ? 20.606 -1.147 -4.079 1.00 98.56 341 ASP A C 1
ATOM 2657 O O . ASP A 1 341 ? 19.985 -0.123 -4.362 1.00 98.56 341 ASP A O 1
ATOM 2661 N N . ALA A 1 342 ? 20.610 -1.636 -2.835 1.00 98.31 342 ALA A N 1
ATOM 2662 C CA . ALA A 1 342 ? 19.942 -0.960 -1.726 1.00 98.31 342 ALA A CA 1
ATOM 2663 C C . ALA A 1 342 ? 20.602 0.388 -1.406 1.00 98.31 342 ALA A C 1
ATOM 2665 O O . ALA A 1 342 ? 19.898 1.380 -1.209 1.00 98.31 342 ALA A O 1
ATOM 2666 N N . GLU A 1 343 ? 21.937 0.459 -1.431 1.00 98.12 343 GLU A N 1
ATOM 2667 C CA . GLU A 1 343 ? 22.663 1.722 -1.271 1.00 98.12 343 GLU A CA 1
ATOM 2668 C C . GLU A 1 343 ? 22.340 2.716 -2.389 1.00 98.12 343 GLU A C 1
ATOM 2670 O O . GLU A 1 343 ? 22.029 3.874 -2.100 1.00 98.12 343 GLU A O 1
ATOM 2675 N N . VAL A 1 344 ? 22.326 2.252 -3.644 1.00 98.69 344 VAL A N 1
ATOM 2676 C CA . VAL A 1 344 ? 21.886 3.033 -4.811 1.00 98.69 344 VAL A CA 1
ATOM 2677 C C . VAL A 1 344 ? 20.452 3.522 -4.639 1.00 98.69 344 VAL A C 1
ATOM 2679 O O . VAL A 1 344 ? 20.163 4.686 -4.908 1.00 98.69 344 VAL A O 1
ATOM 2682 N N . THR A 1 345 ? 19.559 2.654 -4.168 1.00 98.69 345 THR A N 1
ATOM 2683 C CA . THR A 1 345 ? 18.141 2.959 -3.978 1.00 98.69 345 THR A CA 1
ATOM 2684 C C . THR A 1 345 ? 17.951 4.072 -2.954 1.00 98.69 345 THR A C 1
ATOM 2686 O O . THR A 1 345 ? 17.314 5.075 -3.268 1.00 98.69 345 THR A O 1
ATOM 2689 N N . VAL A 1 346 ? 18.515 3.941 -1.751 1.00 98.69 346 VAL A N 1
ATOM 2690 C CA . VAL A 1 346 ? 18.341 4.940 -0.684 1.00 98.69 346 VAL A CA 1
ATOM 2691 C C . VAL A 1 346 ? 19.062 6.240 -1.038 1.00 98.69 346 VAL A C 1
ATOM 2693 O O . VAL A 1 346 ? 18.438 7.299 -1.095 1.00 98.69 346 VAL A O 1
ATOM 2696 N N . THR A 1 347 ? 20.358 6.161 -1.345 1.00 98.44 347 THR A N 1
ATOM 2697 C CA . THR A 1 347 ? 21.196 7.333 -1.645 1.00 98.44 347 THR A CA 1
ATOM 2698 C C . THR A 1 347 ? 20.688 8.076 -2.878 1.00 98.44 347 THR A C 1
ATOM 2700 O O . THR A 1 347 ? 20.640 9.303 -2.891 1.00 98.44 347 THR A O 1
ATOM 2703 N N . GLY A 1 348 ? 20.237 7.346 -3.903 1.00 98.25 348 GLY A N 1
ATOM 2704 C CA . GLY A 1 348 ? 19.685 7.931 -5.120 1.00 98.25 348 GLY A CA 1
ATOM 2705 C C . GLY A 1 348 ? 18.452 8.794 -4.877 1.00 98.25 348 GLY A C 1
ATOM 2706 O O . GLY A 1 348 ? 18.336 9.858 -5.486 1.00 98.25 348 GLY A O 1
ATOM 2707 N N . HIS A 1 349 ? 17.577 8.393 -3.951 1.00 98.69 349 HIS A N 1
ATOM 2708 C CA . HIS A 1 349 ? 16.424 9.202 -3.553 1.00 98.69 349 HIS A CA 1
ATOM 2709 C C . HIS A 1 349 ? 16.825 10.409 -2.699 1.00 98.69 349 HIS A C 1
ATOM 2711 O O . HIS A 1 349 ? 16.305 11.510 -2.896 1.00 98.69 349 HIS A O 1
ATOM 2717 N N . VAL A 1 350 ? 17.754 10.212 -1.759 1.00 98.38 350 VAL A N 1
ATOM 2718 C CA . VAL A 1 350 ? 18.218 11.269 -0.847 1.00 98.38 350 VAL A CA 1
ATOM 2719 C C . VAL A 1 350 ? 18.948 12.381 -1.599 1.00 98.38 350 VAL A C 1
ATOM 2721 O O . VAL A 1 350 ? 18.766 13.556 -1.286 1.00 98.38 350 VAL A O 1
ATOM 2724 N N . GLU A 1 351 ? 19.744 12.028 -2.604 1.00 98.06 351 GLU A N 1
ATOM 2725 C CA . GLU A 1 351 ? 20.574 12.976 -3.355 1.00 98.06 351 GLU A CA 1
ATOM 2726 C C . GLU A 1 351 ? 19.965 13.391 -4.700 1.00 98.06 351 GLU A C 1
ATOM 2728 O O . GLU A 1 351 ? 20.454 14.322 -5.335 1.00 98.06 351 GLU A O 1
ATOM 2733 N N . GLY A 1 352 ? 18.892 12.727 -5.139 1.00 97.88 352 GLY A N 1
ATOM 2734 C CA . GLY A 1 352 ? 18.200 13.049 -6.384 1.00 97.88 352 GLY A CA 1
ATOM 2735 C C . GLY A 1 352 ? 18.994 12.703 -7.642 1.00 97.88 352 GLY A C 1
ATOM 2736 O O . GLY A 1 352 ? 19.022 13.476 -8.597 1.00 97.88 352 GLY A O 1
ATOM 2737 N N . ILE A 1 353 ? 19.656 11.543 -7.669 1.00 97.88 353 ILE A N 1
ATOM 2738 C CA . ILE A 1 353 ? 20.631 11.190 -8.718 1.00 97.88 353 ILE A CA 1
ATOM 2739 C C . ILE A 1 353 ? 20.011 11.176 -10.128 1.00 97.88 353 ILE A C 1
ATOM 2741 O O . ILE A 1 353 ? 20.664 11.554 -11.105 1.00 97.88 353 ILE A O 1
ATOM 2745 N N . TRP A 1 354 ? 18.755 10.748 -10.277 1.00 96.81 354 TRP A N 1
ATOM 2746 C CA . TRP A 1 354 ? 18.154 10.567 -11.602 1.00 96.81 354 TRP A CA 1
ATOM 2747 C C . TRP A 1 354 ? 17.734 11.888 -12.244 1.00 96.81 354 TRP A C 1
ATOM 2749 O O . TRP A 1 354 ? 18.193 12.197 -13.347 1.00 96.81 354 TRP A O 1
ATOM 2759 N N . THR A 1 355 ? 16.913 12.685 -11.561 1.00 96.88 355 THR A N 1
ATOM 2760 C CA . THR A 1 355 ? 16.320 13.912 -12.125 1.00 96.88 355 THR A CA 1
ATOM 2761 C C . THR A 1 355 ? 16.894 15.206 -11.545 1.00 96.88 355 THR A C 1
ATOM 2763 O O . THR A 1 355 ? 16.585 16.282 -12.050 1.00 96.88 355 THR A O 1
ATOM 2766 N N . GLY A 1 356 ? 17.718 15.126 -10.498 1.00 97.31 356 GLY A N 1
ATOM 2767 C CA . GLY A 1 356 ? 18.168 16.268 -9.695 1.00 97.31 356 GLY A CA 1
ATOM 2768 C C . GLY A 1 356 ? 17.186 16.668 -8.590 1.00 97.31 356 GLY A C 1
ATOM 2769 O O . GLY A 1 356 ? 17.550 17.434 -7.700 1.00 97.31 356 GLY A O 1
ATOM 2770 N N . ARG A 1 357 ? 15.953 16.146 -8.623 1.00 98.00 357 ARG A N 1
ATOM 2771 C CA . ARG A 1 357 ? 14.968 16.308 -7.551 1.00 98.00 357 ARG A CA 1
ATOM 2772 C C . ARG A 1 357 ? 15.228 15.271 -6.469 1.00 98.00 357 ARG A C 1
ATOM 2774 O O . ARG A 1 357 ? 15.445 14.106 -6.794 1.00 98.00 357 ARG A O 1
ATOM 2781 N N . LYS A 1 358 ? 15.177 15.679 -5.206 1.00 98.31 358 LYS A N 1
ATOM 2782 C CA . LYS A 1 358 ? 15.530 14.849 -4.042 1.00 98.31 358 LYS A CA 1
ATOM 2783 C C . LYS A 1 358 ? 14.425 14.830 -2.995 1.00 98.31 358 LYS A C 1
ATOM 2785 O O . LYS A 1 358 ? 13.543 15.683 -3.001 1.00 98.31 358 LYS A O 1
ATOM 2790 N N . LEU A 1 359 ? 14.493 13.881 -2.062 1.00 98.38 359 LEU A N 1
ATOM 2791 C CA . LEU A 1 359 ? 13.481 13.717 -1.010 1.00 98.38 359 LEU A CA 1
ATOM 2792 C C . LEU A 1 359 ? 13.206 15.000 -0.216 1.00 98.38 359 LEU A C 1
ATOM 2794 O O . LEU A 1 359 ? 12.044 15.333 0.001 1.00 98.38 359 LEU A O 1
ATOM 2798 N N . SER A 1 360 ? 14.243 15.758 0.150 1.00 97.62 360 SER A N 1
ATOM 2799 C CA . SER A 1 360 ? 14.087 17.003 0.917 1.00 97.62 360 SER A CA 1
ATOM 2800 C C . SER A 1 360 ? 13.333 18.114 0.177 1.00 97.62 360 SER A C 1
ATOM 2802 O O . SER A 1 360 ? 12.805 19.015 0.833 1.00 97.62 360 SER A O 1
ATOM 2804 N N . ASP A 1 361 ? 13.220 18.039 -1.154 1.00 98.06 361 ASP A N 1
ATOM 2805 C CA . ASP A 1 361 ? 12.423 18.990 -1.938 1.00 98.06 361 ASP A CA 1
ATOM 2806 C C . ASP A 1 361 ? 10.909 18.796 -1.714 1.00 98.06 361 ASP A C 1
ATOM 2808 O O . ASP A 1 361 ? 10.145 19.741 -1.891 1.00 98.06 361 ASP A O 1
ATOM 2812 N N . PHE A 1 362 ? 10.475 17.595 -1.304 1.00 98.00 362 PHE A N 1
ATOM 2813 C CA . PHE A 1 362 ? 9.055 17.221 -1.160 1.00 98.00 362 PHE A CA 1
ATOM 2814 C C . PHE A 1 362 ? 8.655 16.849 0.265 1.00 98.00 362 PHE A C 1
ATOM 2816 O O . PHE A 1 362 ? 7.492 16.979 0.643 1.00 98.00 362 PHE A O 1
ATOM 2823 N N . ILE A 1 363 ? 9.603 16.334 1.044 1.00 97.31 363 ILE A N 1
ATOM 2824 C CA . ILE A 1 363 ? 9.368 15.788 2.374 1.00 97.31 363 ILE A CA 1
ATOM 2825 C C . ILE A 1 363 ? 10.356 16.448 3.325 1.00 97.31 363 ILE A C 1
ATOM 2827 O O . ILE A 1 363 ? 11.556 16.167 3.305 1.00 97.31 363 ILE A O 1
ATOM 2831 N N . ASN A 1 364 ? 9.851 17.367 4.137 1.00 94.81 364 ASN A N 1
ATOM 2832 C CA . ASN A 1 364 ? 10.641 18.180 5.053 1.00 94.81 364 ASN A CA 1
ATOM 2833 C C . ASN A 1 364 ? 9.763 18.703 6.202 1.00 94.81 364 ASN A C 1
ATOM 2835 O O . ASN A 1 364 ? 8.588 18.354 6.330 1.00 94.81 364 ASN A O 1
ATOM 2839 N N . ASN A 1 365 ? 10.316 19.555 7.062 1.00 89.62 365 ASN A N 1
ATOM 2840 C CA . ASN A 1 365 ? 9.596 20.064 8.234 1.00 89.62 365 ASN A CA 1
ATOM 2841 C C . ASN A 1 365 ? 8.336 20.878 7.885 1.00 89.62 365 ASN A C 1
ATOM 2843 O O . ASN A 1 365 ? 7.456 21.002 8.730 1.00 89.62 365 ASN A O 1
ATOM 2847 N N . ALA A 1 366 ? 8.232 21.421 6.667 1.00 87.81 366 ALA A N 1
ATOM 2848 C CA . ALA A 1 366 ? 7.059 22.175 6.229 1.00 87.81 366 ALA A CA 1
ATOM 2849 C C . ALA A 1 366 ? 5.923 21.276 5.714 1.00 87.81 366 ALA A C 1
ATOM 2851 O O . ALA A 1 366 ? 4.774 21.711 5.680 1.00 87.81 366 ALA A O 1
ATOM 2852 N N . GLY A 1 367 ? 6.210 20.035 5.312 1.00 86.38 367 GLY A N 1
ATOM 2853 C CA . GLY A 1 367 ? 5.185 19.147 4.774 1.00 86.38 367 GLY A CA 1
ATOM 2854 C C . GLY A 1 367 ? 5.717 17.853 4.170 1.00 86.38 367 GLY A C 1
ATOM 2855 O O . GLY A 1 367 ? 6.917 17.585 4.153 1.00 86.38 367 GLY A O 1
ATOM 2856 N N . CYS A 1 368 ? 4.785 17.034 3.690 1.00 92.00 368 CYS A N 1
ATOM 2857 C CA . CYS A 1 368 ? 5.069 15.762 3.041 1.00 92.00 368 CYS A CA 1
ATOM 2858 C C . CYS A 1 368 ? 4.225 15.621 1.774 1.00 92.00 368 CYS A C 1
ATOM 2860 O O . CYS A 1 368 ? 3.020 15.391 1.855 1.00 92.00 368 CYS A O 1
ATOM 2862 N N . ASP A 1 369 ? 4.863 15.753 0.613 1.00 95.06 369 ASP A N 1
ATOM 2863 C CA . ASP A 1 369 ? 4.245 15.536 -0.694 1.00 95.06 369 ASP A CA 1
ATOM 2864 C C . ASP A 1 369 ? 4.770 14.247 -1.343 1.00 95.06 369 ASP A C 1
ATOM 2866 O O . ASP A 1 369 ? 5.664 14.254 -2.194 1.00 95.06 369 ASP A O 1
ATOM 2870 N N . TYR A 1 370 ? 4.186 13.110 -0.958 1.00 91.81 370 TYR A N 1
ATOM 2871 C CA . TYR A 1 370 ? 4.525 11.822 -1.568 1.00 91.81 370 TYR A CA 1
ATOM 2872 C C . TYR A 1 370 ? 4.167 11.744 -3.057 1.00 91.81 370 TYR A C 1
ATOM 2874 O O . TYR A 1 370 ? 4.824 11.020 -3.803 1.00 91.81 370 TYR A O 1
ATOM 2882 N N . THR A 1 371 ? 3.151 12.484 -3.513 1.00 92.06 371 THR A N 1
ATOM 2883 C CA . THR A 1 371 ? 2.755 12.460 -4.928 1.00 92.06 371 THR A CA 1
ATOM 2884 C C . THR A 1 371 ? 3.809 13.173 -5.774 1.00 92.06 371 THR A C 1
ATOM 2886 O O . THR A 1 371 ? 4.280 12.629 -6.774 1.00 92.06 371 THR A O 1
ATOM 2889 N N . GLY A 1 372 ? 4.242 14.362 -5.348 1.00 93.75 372 GLY A N 1
ATOM 2890 C CA . GLY A 1 372 ? 5.312 15.121 -5.991 1.00 93.75 372 GLY A CA 1
ATOM 2891 C C . GLY A 1 372 ? 6.660 14.406 -5.949 1.00 93.75 372 GLY A C 1
ATOM 2892 O O . GLY A 1 372 ? 7.393 14.440 -6.945 1.00 93.75 372 GLY A O 1
ATOM 2893 N N . ALA A 1 373 ? 6.957 13.677 -4.867 1.00 97.56 373 ALA A N 1
ATOM 2894 C CA . ALA A 1 373 ? 8.192 12.904 -4.717 1.00 97.56 373 ALA A CA 1
ATOM 2895 C C . ALA A 1 373 ? 8.409 11.858 -5.827 1.00 97.56 373 ALA A C 1
ATOM 2897 O O . ALA A 1 373 ? 9.556 11.489 -6.094 1.00 97.56 373 ALA A O 1
ATOM 2898 N N . ARG A 1 374 ? 7.362 11.453 -6.571 1.00 97.75 374 ARG A N 1
ATOM 2899 C CA . ARG A 1 374 ? 7.518 10.579 -7.750 1.00 97.75 374 ARG A CA 1
ATOM 2900 C C . ARG A 1 374 ? 8.539 11.105 -8.746 1.00 97.75 374 ARG A C 1
ATOM 2902 O O . ARG A 1 374 ? 9.364 10.326 -9.227 1.00 97.75 374 ARG A O 1
ATOM 2909 N N . SER A 1 375 ? 8.568 12.426 -8.921 1.00 97.38 375 SER A N 1
ATOM 2910 C CA . SER A 1 375 ? 9.481 13.160 -9.808 1.00 97.38 375 SER A CA 1
ATOM 2911 C C . SER A 1 375 ? 10.979 13.009 -9.512 1.00 97.38 375 SER A C 1
ATOM 2913 O O . SER A 1 375 ? 11.797 13.463 -10.313 1.00 97.38 375 SER A O 1
ATOM 2915 N N . ILE A 1 376 ? 11.358 12.354 -8.411 1.00 97.88 376 ILE A N 1
ATOM 2916 C CA . ILE A 1 376 ? 12.740 11.937 -8.130 1.00 97.88 376 ILE A CA 1
ATOM 2917 C C . ILE A 1 376 ? 13.201 10.856 -9.122 1.00 97.88 376 ILE A C 1
ATOM 2919 O O . ILE A 1 376 ? 14.346 10.885 -9.569 1.00 97.88 376 ILE A O 1
ATOM 2923 N N . VAL A 1 377 ? 12.311 9.923 -9.483 1.00 94.56 377 VAL A N 1
ATOM 2924 C CA . VAL A 1 377 ? 12.613 8.770 -10.355 1.00 94.56 377 VAL A CA 1
ATOM 2925 C C . VAL A 1 377 ? 11.877 8.866 -11.697 1.00 94.56 377 VAL A C 1
ATOM 2927 O O . VAL A 1 377 ? 12.483 8.653 -12.744 1.00 94.56 377 VAL A O 1
ATOM 2930 N N . SER A 1 378 ? 10.579 9.190 -11.680 1.00 91.25 378 SER A N 1
ATOM 2931 C CA . SER A 1 378 ? 9.684 9.206 -12.854 1.00 91.25 378 SER A CA 1
ATOM 2932 C C . SER A 1 378 ? 8.477 10.130 -12.593 1.00 91.25 378 SER A C 1
ATOM 2934 O O . SER A 1 378 ? 8.516 10.962 -11.705 1.00 91.25 378 SER A O 1
ATOM 2936 N N . SER A 1 379 ? 7.381 10.049 -13.339 1.00 87.88 379 SER A N 1
ATOM 2937 C CA . SER A 1 379 ? 6.147 10.816 -13.072 1.00 87.88 379 SER A CA 1
ATOM 2938 C C . SER A 1 379 ? 4.870 9.973 -13.096 1.00 87.88 379 SER A C 1
ATOM 2940 O O . SER A 1 379 ? 3.787 10.469 -12.790 1.00 87.88 379 SER A O 1
ATOM 2942 N N . ASP A 1 380 ? 4.978 8.693 -13.434 1.00 85.62 380 ASP A N 1
ATOM 2943 C CA . ASP A 1 380 ? 3.864 7.760 -13.531 1.00 85.62 380 ASP A CA 1
ATOM 2944 C C . ASP A 1 380 ? 3.475 7.168 -12.172 1.00 85.62 380 ASP A C 1
ATOM 2946 O O . ASP A 1 380 ? 4.286 7.100 -11.249 1.00 85.62 380 ASP A O 1
ATOM 2950 N N . ARG A 1 381 ? 2.211 6.732 -12.053 1.00 88.00 381 ARG A N 1
ATOM 2951 C CA . ARG A 1 381 ? 1.675 6.005 -10.881 1.00 88.00 381 ARG A CA 1
ATOM 2952 C C . ARG A 1 381 ? 1.900 6.711 -9.531 1.00 88.00 381 ARG A C 1
ATOM 2954 O O . ARG A 1 381 ? 1.848 6.072 -8.484 1.00 88.00 381 ARG A O 1
ATOM 2961 N N . ALA A 1 382 ? 2.086 8.034 -9.547 1.00 81.94 382 ALA A N 1
ATOM 2962 C CA . ALA A 1 382 ? 2.415 8.837 -8.370 1.00 81.94 382 ALA A CA 1
ATOM 2963 C C . ALA A 1 382 ? 1.405 8.667 -7.223 1.00 81.94 382 ALA A C 1
ATOM 2965 O O . ALA A 1 382 ? 1.807 8.497 -6.077 1.00 81.94 382 ALA A O 1
ATOM 2966 N N . GLY A 1 383 ? 0.104 8.637 -7.538 1.00 67.94 383 GLY A N 1
ATOM 2967 C CA . GLY A 1 383 ? -0.950 8.438 -6.539 1.00 67.94 383 GLY A CA 1
ATOM 2968 C C . GLY A 1 383 ? -0.916 7.060 -5.869 1.00 67.94 383 GLY A C 1
ATOM 2969 O O . GLY A 1 383 ? -1.114 6.970 -4.662 1.00 67.94 383 GLY A O 1
ATOM 2970 N N . ASP A 1 384 ? -0.604 5.996 -6.617 1.00 74.94 384 ASP A N 1
ATOM 2971 C CA . ASP A 1 384 ? -0.514 4.644 -6.046 1.00 74.94 384 ASP A CA 1
ATOM 2972 C C . ASP A 1 384 ? 0.687 4.525 -5.106 1.00 74.94 384 ASP A C 1
ATOM 2974 O O . ASP A 1 384 ? 0.568 4.002 -4.000 1.00 74.94 384 ASP A O 1
ATOM 2978 N N . ILE A 1 385 ? 1.841 5.052 -5.529 1.00 84.44 385 ILE A N 1
ATOM 2979 C CA . ILE A 1 385 ? 3.065 5.057 -4.719 1.00 84.44 385 ILE A CA 1
ATOM 2980 C C . ILE A 1 385 ? 2.869 5.911 -3.465 1.00 84.44 385 ILE A C 1
ATOM 2982 O O . ILE A 1 385 ? 3.276 5.490 -2.386 1.00 84.44 385 ILE A O 1
ATOM 2986 N N . ALA A 1 386 ? 2.194 7.058 -3.573 1.00 75.94 386 ALA A N 1
ATOM 2987 C CA . ALA A 1 386 ? 1.835 7.865 -2.412 1.00 75.94 386 ALA A CA 1
ATOM 2988 C C . ALA A 1 386 ? 0.937 7.094 -1.431 1.00 75.94 386 ALA A C 1
ATOM 2990 O O . ALA A 1 386 ? 1.175 7.142 -0.227 1.00 75.94 386 ALA A O 1
ATOM 2991 N N . GLY A 1 387 ? -0.036 6.328 -1.935 1.00 62.75 387 GLY A N 1
ATOM 2992 C CA . GLY A 1 387 ? -0.857 5.441 -1.109 1.00 62.75 387 GLY A CA 1
ATOM 2993 C C . GLY A 1 387 ? -0.028 4.385 -0.371 1.00 62.75 387 GLY A C 1
ATOM 2994 O O . GLY A 1 387 ? -0.175 4.216 0.837 1.00 62.75 387 GLY A O 1
ATOM 2995 N N . TYR A 1 388 ? 0.906 3.720 -1.058 1.00 80.62 388 TYR A N 1
ATOM 2996 C CA . TYR A 1 388 ? 1.812 2.768 -0.404 1.00 80.62 388 TYR A CA 1
ATOM 2997 C C . TYR A 1 388 ? 2.727 3.444 0.624 1.00 80.62 388 TYR A C 1
ATOM 2999 O O . TYR A 1 388 ? 2.998 2.857 1.669 1.00 80.62 388 TYR A O 1
ATOM 3007 N N . ALA A 1 389 ? 3.187 4.670 0.353 1.00 80.56 389 ALA A N 1
ATOM 3008 C CA . ALA A 1 389 ? 4.045 5.428 1.262 1.00 80.56 389 ALA A CA 1
ATOM 3009 C C . ALA A 1 389 ? 3.332 5.745 2.577 1.00 80.56 389 ALA A C 1
ATOM 3011 O O . ALA A 1 389 ? 3.936 5.590 3.631 1.00 80.56 389 ALA A O 1
ATOM 3012 N N . VAL A 1 390 ? 2.040 6.081 2.537 1.00 77.50 390 VAL A N 1
ATOM 3013 C CA . VAL A 1 390 ? 1.231 6.257 3.753 1.00 77.50 390 VAL A CA 1
ATOM 3014 C C . VAL A 1 390 ? 1.179 4.966 4.578 1.00 77.50 390 VAL A C 1
ATOM 3016 O O . VAL A 1 390 ? 1.408 5.008 5.786 1.00 77.50 390 VAL A O 1
ATOM 3019 N N . ASN A 1 391 ? 0.963 3.807 3.945 1.00 68.69 391 ASN A N 1
ATOM 3020 C CA . ASN A 1 391 ? 0.936 2.520 4.655 1.00 68.69 391 ASN A CA 1
ATOM 3021 C C . ASN A 1 391 ? 2.296 2.194 5.297 1.00 68.69 391 ASN A C 1
ATOM 3023 O O . ASN A 1 391 ? 2.360 1.789 6.458 1.00 68.69 391 ASN A O 1
ATOM 3027 N N . PHE A 1 392 ? 3.397 2.412 4.572 1.00 85.94 392 PHE A N 1
ATOM 3028 C CA . PHE A 1 392 ? 4.737 2.232 5.131 1.00 85.94 392 PHE A CA 1
ATOM 3029 C C . PHE A 1 392 ? 5.045 3.236 6.251 1.00 85.94 392 PHE A C 1
ATOM 3031 O O . PHE A 1 392 ? 5.655 2.848 7.244 1.00 85.94 392 PHE A O 1
ATOM 3038 N N . GLU A 1 393 ? 4.618 4.497 6.138 1.00 85.38 393 GLU A N 1
ATOM 3039 C CA . GLU A 1 393 ? 4.805 5.508 7.187 1.00 85.38 393 GLU A CA 1
ATOM 3040 C C . GLU A 1 393 ? 4.078 5.106 8.472 1.00 85.38 393 GLU A C 1
ATOM 3042 O O . GLU A 1 393 ? 4.655 5.190 9.557 1.00 85.38 393 GLU A O 1
ATOM 3047 N N . ASN A 1 394 ? 2.841 4.619 8.358 1.00 74.00 394 ASN A N 1
ATOM 3048 C CA . ASN A 1 394 ? 2.069 4.132 9.498 1.00 74.00 394 ASN A CA 1
ATOM 3049 C C . ASN A 1 394 ? 2.779 2.964 10.196 1.00 74.00 394 ASN A C 1
ATOM 3051 O O . ASN A 1 394 ? 2.940 2.990 11.417 1.00 74.00 394 ASN A O 1
ATOM 3055 N N . ALA A 1 395 ? 3.278 1.994 9.424 1.00 75.88 395 ALA A N 1
ATOM 3056 C CA . ALA A 1 395 ? 4.032 0.863 9.958 1.00 75.88 395 ALA A CA 1
ATOM 3057 C C . ALA A 1 395 ? 5.337 1.295 10.648 1.00 75.88 395 ALA A C 1
ATOM 3059 O O . ALA A 1 395 ? 5.673 0.787 11.719 1.00 75.88 395 ALA A O 1
ATOM 3060 N N . ILE A 1 396 ? 6.068 2.254 10.069 1.00 85.06 396 ILE A N 1
ATOM 3061 C CA . ILE A 1 396 ? 7.288 2.810 10.674 1.00 85.06 396 ILE A CA 1
ATOM 3062 C C . ILE A 1 396 ? 6.949 3.541 11.977 1.00 85.06 396 ILE A C 1
ATOM 3064 O O . ILE A 1 396 ? 7.620 3.341 12.987 1.00 85.06 396 ILE A O 1
ATOM 3068 N N . ARG A 1 397 ? 5.871 4.330 11.996 1.00 79.56 397 ARG A N 1
ATOM 3069 C CA . ARG A 1 397 ? 5.412 5.049 13.191 1.00 79.56 397 ARG A CA 1
ATOM 3070 C C . ARG A 1 397 ? 5.011 4.093 14.316 1.00 79.56 397 ARG A C 1
ATOM 3072 O O . ARG A 1 397 ? 5.383 4.323 15.465 1.00 79.56 397 ARG A O 1
ATOM 3079 N N . ALA A 1 398 ? 4.291 3.019 13.997 1.00 71.25 398 ALA A N 1
ATOM 3080 C CA . ALA A 1 398 ? 3.942 1.973 14.957 1.00 71.25 398 ALA A CA 1
ATOM 3081 C C . ALA A 1 398 ? 5.196 1.272 15.506 1.00 71.25 398 ALA A C 1
ATOM 3083 O O . ALA A 1 398 ? 5.344 1.103 16.718 1.00 71.25 398 ALA A O 1
ATOM 3084 N N . ALA A 1 399 ? 6.146 0.942 14.629 1.00 78.69 399 ALA A N 1
ATOM 3085 C CA . ALA A 1 399 ? 7.416 0.332 15.003 1.00 78.69 399 ALA A CA 1
ATOM 3086 C C . ALA A 1 399 ? 8.307 1.242 15.862 1.00 78.69 399 ALA A C 1
ATOM 3088 O O . ALA A 1 399 ? 9.012 0.748 16.744 1.00 78.69 399 ALA A O 1
ATOM 3089 N N . ALA A 1 400 ? 8.281 2.554 15.629 1.00 80.25 400 ALA A N 1
ATOM 3090 C CA . ALA A 1 400 ? 8.984 3.535 16.449 1.00 80.25 400 ALA A CA 1
ATOM 3091 C C . ALA A 1 400 ? 8.337 3.670 17.839 1.00 80.25 400 ALA A C 1
ATOM 3093 O O . ALA A 1 400 ? 9.039 3.663 18.848 1.00 80.25 400 ALA A O 1
ATOM 3094 N N . ALA A 1 401 ? 7.001 3.722 17.904 1.00 68.25 401 ALA A N 1
ATOM 3095 C CA . ALA A 1 401 ? 6.254 3.832 19.159 1.00 68.25 401 ALA A CA 1
ATOM 3096 C C . ALA A 1 401 ? 6.399 2.597 20.065 1.00 68.25 401 ALA A C 1
ATOM 3098 O O . ALA A 1 401 ? 6.372 2.725 21.286 1.00 68.25 401 ALA A O 1
ATOM 3099 N N . ALA A 1 402 ? 6.578 1.409 19.483 1.00 64.12 402 ALA A N 1
ATOM 3100 C CA . ALA A 1 402 ? 6.765 0.172 20.235 1.00 64.12 402 ALA A CA 1
ATOM 3101 C C . ALA A 1 402 ? 8.128 0.071 20.952 1.00 64.12 402 ALA A C 1
ATOM 3103 O O . ALA A 1 402 ? 8.293 -0.798 21.808 1.00 64.12 402 ALA A O 1
ATOM 3104 N N . GLY A 1 403 ? 9.098 0.935 20.615 1.00 56.66 403 GLY A N 1
ATOM 3105 C CA . GLY A 1 403 ? 10.475 0.857 21.109 1.00 56.66 403 GLY A CA 1
ATOM 3106 C C . GLY A 1 403 ? 11.220 -0.403 20.637 1.00 56.66 403 GLY A C 1
ATOM 3107 O O . GLY A 1 403 ? 10.623 -1.411 20.250 1.00 56.66 403 GLY A O 1
ATOM 3108 N N . ALA A 1 404 ? 12.557 -0.374 20.651 1.00 55.50 404 ALA A N 1
ATOM 3109 C CA . ALA A 1 404 ? 13.342 -1.587 20.413 1.00 55.50 404 ALA A CA 1
ATOM 3110 C C . ALA A 1 404 ? 13.020 -2.625 21.511 1.00 55.50 404 ALA A C 1
ATOM 3112 O O . ALA A 1 404 ? 12.856 -2.232 22.669 1.00 55.50 404 ALA A O 1
ATOM 3113 N N . PRO A 1 405 ? 12.911 -3.931 21.192 1.00 47.81 405 PRO A N 1
ATOM 3114 C CA . PRO A 1 405 ? 12.586 -4.937 22.195 1.00 47.81 405 PRO A CA 1
ATOM 3115 C C . PRO A 1 405 ? 13.602 -4.880 23.339 1.00 47.81 405 PRO A C 1
ATOM 3117 O O . PRO A 1 405 ? 14.800 -5.081 23.136 1.00 47.81 405 PRO A O 1
ATOM 3120 N N . VAL A 1 406 ? 13.116 -4.601 24.550 1.00 37.81 406 VAL A N 1
ATOM 3121 C CA . VAL A 1 406 ? 13.895 -4.776 25.775 1.00 37.81 406 VAL A CA 1
ATOM 3122 C C . VAL A 1 406 ? 14.209 -6.260 25.911 1.00 37.81 406 VAL A C 1
ATOM 3124 O O . VAL A 1 406 ? 13.316 -7.085 26.097 1.00 37.81 406 VAL A O 1
ATOM 3127 N N . SER A 1 407 ? 15.491 -6.599 25.779 1.00 33.31 407 SER A N 1
ATOM 3128 C CA . SER A 1 407 ? 16.001 -7.924 26.125 1.00 33.31 407 SER A CA 1
ATOM 3129 C C . SER A 1 407 ? 15.550 -8.252 27.555 1.00 33.31 407 SER A C 1
ATOM 3131 O O . SER A 1 407 ? 15.790 -7.426 28.442 1.00 33.31 407 SER A O 1
ATOM 3133 N N . PRO A 1 408 ? 14.906 -9.403 27.826 1.00 33.62 408 PRO A N 1
ATOM 3134 C CA . PRO A 1 408 ? 14.594 -9.790 29.192 1.00 33.62 408 PRO A CA 1
ATOM 3135 C C . PRO A 1 408 ? 15.896 -9.850 29.988 1.00 33.62 408 PRO A C 1
ATOM 3137 O O . PRO A 1 408 ? 16.837 -10.545 29.597 1.00 33.62 408 PRO A O 1
ATOM 3140 N N . ALA A 1 409 ? 15.961 -9.103 31.090 1.00 33.28 409 ALA A N 1
ATOM 3141 C CA . ALA A 1 409 ? 17.043 -9.240 32.048 1.00 33.28 409 ALA A CA 1
ATOM 3142 C C . ALA A 1 409 ? 17.145 -10.718 32.447 1.00 33.28 409 ALA A C 1
ATOM 3144 O O . ALA A 1 409 ? 16.146 -11.342 32.814 1.00 33.28 409 ALA A O 1
ATOM 3145 N N . ALA A 1 410 ? 18.349 -11.280 32.329 1.00 32.09 410 ALA A N 1
ATOM 3146 C CA . ALA A 1 410 ? 18.634 -12.627 32.795 1.00 32.09 410 ALA A CA 1
ATOM 3147 C C . ALA A 1 410 ? 18.158 -12.773 34.256 1.00 32.09 410 ALA A C 1
ATOM 3149 O O . ALA A 1 410 ? 18.376 -11.846 35.044 1.00 32.09 410 ALA A O 1
ATOM 3150 N N . PRO A 1 411 ? 17.523 -13.896 34.642 1.00 32.06 411 PRO A N 1
ATOM 3151 C CA . PRO A 1 411 ? 17.150 -14.131 36.031 1.00 32.06 411 PRO A CA 1
ATOM 3152 C C . PRO A 1 411 ? 18.387 -13.982 36.920 1.00 32.06 411 PRO A C 1
ATOM 3154 O O . PRO A 1 411 ? 19.383 -14.680 36.715 1.00 32.06 411 PRO A O 1
ATOM 3157 N N . GLN A 1 412 ? 18.345 -13.064 37.890 1.00 29.75 412 GLN A N 1
ATOM 3158 C CA . GLN A 1 412 ? 19.385 -12.994 38.912 1.00 29.75 412 GLN A CA 1
ATOM 3159 C C . GLN A 1 412 ? 19.412 -14.326 39.678 1.00 29.75 412 GLN A C 1
ATOM 3161 O O . GLN A 1 412 ? 18.369 -14.748 40.187 1.00 29.75 412 GLN A O 1
ATOM 3166 N N . PRO A 1 413 ? 20.570 -14.996 39.789 1.00 32.34 413 PRO A N 1
ATOM 3167 C CA . PRO A 1 413 ? 20.692 -16.166 40.642 1.00 32.34 413 PRO A CA 1
ATOM 3168 C C . PRO A 1 413 ? 20.534 -15.762 42.117 1.00 32.34 413 PRO A C 1
ATOM 3170 O O . PRO A 1 413 ? 21.103 -14.769 42.571 1.00 32.34 413 PRO A O 1
ATOM 3173 N N . ALA A 1 414 ? 19.741 -16.543 42.855 1.00 31.45 414 ALA A N 1
ATOM 3174 C CA . ALA A 1 414 ? 19.597 -16.449 44.307 1.00 31.45 414 ALA A CA 1
ATOM 3175 C C . ALA A 1 414 ? 20.962 -16.624 45.020 1.00 31.45 414 ALA A C 1
ATOM 3177 O O . ALA A 1 414 ? 21.862 -17.256 44.462 1.00 31.45 414 ALA A O 1
ATOM 3178 N N . PRO A 1 415 ? 21.147 -16.081 46.241 1.00 30.97 415 PRO A N 1
ATOM 3179 C CA . PRO A 1 415 ? 22.449 -16.053 46.901 1.00 30.97 415 PRO A CA 1
ATOM 3180 C C . PRO A 1 415 ? 22.870 -17.449 47.381 1.00 30.97 415 PRO A C 1
ATOM 3182 O O . PRO A 1 415 ? 22.181 -18.073 48.187 1.00 30.97 415 PRO A O 1
ATOM 3185 N N . THR A 1 416 ? 24.033 -17.915 46.926 1.00 27.02 416 THR A N 1
ATOM 3186 C CA . THR A 1 416 ? 24.679 -19.140 47.427 1.00 27.02 416 THR A CA 1
ATOM 3187 C C . THR A 1 416 ? 25.693 -18.792 48.530 1.00 27.02 416 THR A C 1
ATOM 3189 O O . THR A 1 416 ? 26.444 -17.827 48.360 1.00 27.02 416 THR A O 1
ATOM 3192 N N . PRO A 1 417 ? 25.765 -19.549 49.645 1.00 29.22 417 PRO A N 1
ATOM 3193 C CA . PRO A 1 417 ? 26.754 -19.334 50.700 1.00 29.22 417 PRO A CA 1
ATOM 3194 C C . PRO A 1 417 ? 28.199 -19.668 50.286 1.00 29.22 417 PRO A C 1
ATOM 3196 O O . PRO A 1 417 ? 28.455 -20.587 49.514 1.00 29.22 417 PRO A O 1
ATOM 3199 N N . THR A 1 418 ? 29.097 -18.888 50.885 1.00 27.39 418 THR A N 1
ATOM 3200 C CA . THR A 1 418 ? 30.568 -18.813 50.949 1.00 27.39 418 THR A CA 1
ATOM 3201 C C . THR A 1 418 ? 31.429 -20.031 50.551 1.00 27.39 418 THR A C 1
ATOM 3203 O O . THR A 1 418 ? 31.213 -21.153 50.998 1.00 27.39 418 THR A O 1
ATOM 3206 N N . ALA A 1 419 ? 32.486 -19.724 49.781 1.00 29.72 419 ALA A N 1
ATOM 3207 C CA . ALA A 1 419 ? 33.599 -20.571 49.316 1.00 29.72 419 ALA A CA 1
ATOM 3208 C C . ALA A 1 419 ? 34.608 -20.977 50.432 1.00 29.72 419 ALA A C 1
ATOM 3210 O O . ALA A 1 419 ? 34.458 -20.525 51.571 1.00 29.72 419 ALA A O 1
ATOM 3211 N N . PRO A 1 420 ? 35.655 -21.788 50.139 1.00 29.05 420 PRO A N 1
ATOM 3212 C CA . PRO A 1 420 ? 36.872 -21.203 49.548 1.00 29.05 420 PRO A CA 1
ATOM 3213 C C . PRO A 1 420 ? 37.609 -22.047 48.477 1.00 29.05 420 PRO A C 1
ATOM 3215 O O . PRO A 1 420 ? 37.657 -23.273 48.518 1.00 29.05 420 PRO A O 1
ATOM 3218 N N . ASP A 1 421 ? 38.218 -21.296 47.557 1.00 29.25 421 ASP A N 1
ATOM 3219 C CA . ASP A 1 421 ? 39.279 -21.603 46.569 1.00 29.25 421 ASP A CA 1
ATOM 3220 C C . ASP A 1 421 ? 40.654 -21.866 47.272 1.00 29.25 421 ASP A C 1
ATOM 3222 O O . ASP A 1 421 ? 40.663 -21.741 48.503 1.00 29.25 421 ASP A O 1
ATOM 3226 N N . PRO A 1 422 ? 41.832 -22.136 46.622 1.00 39.81 422 PRO A N 1
ATOM 3227 C CA . PRO A 1 422 ? 42.268 -21.673 45.280 1.00 39.81 422 PRO A CA 1
ATOM 3228 C C . PRO A 1 422 ? 43.204 -22.605 44.451 1.00 39.81 422 PRO A C 1
ATOM 3230 O O . PRO A 1 422 ? 43.882 -23.472 44.992 1.00 39.81 422 PRO A O 1
ATOM 3233 N N . GLN A 1 423 ? 43.371 -22.323 43.146 1.00 23.33 423 GLN A N 1
ATOM 3234 C CA . GLN A 1 423 ? 44.672 -21.895 42.566 1.00 23.33 423 GLN A CA 1
ATOM 3235 C C . GLN A 1 423 ? 44.636 -21.635 41.040 1.00 23.33 423 GLN A C 1
ATOM 3237 O O . GLN A 1 423 ? 44.333 -22.506 40.231 1.00 23.33 423 GLN A O 1
ATOM 3242 N N . SER A 1 424 ? 45.019 -20.404 40.677 1.00 24.55 424 SER A N 1
ATOM 3243 C CA . SER A 1 424 ? 45.356 -19.873 39.337 1.00 24.55 424 SER A CA 1
ATOM 3244 C C . SER A 1 424 ? 46.814 -20.229 38.928 1.00 24.55 424 SER A C 1
ATOM 3246 O O . SER A 1 424 ? 47.516 -20.793 39.772 1.00 24.55 424 SER A O 1
ATOM 3248 N N . PRO A 1 425 ? 47.331 -19.906 37.707 1.00 31.42 425 PRO A N 1
ATOM 3249 C CA . PRO A 1 425 ? 47.593 -18.517 37.260 1.00 31.42 425 PRO A CA 1
ATOM 3250 C C . PRO A 1 425 ? 47.355 -18.180 35.759 1.00 31.42 425 PRO A C 1
ATOM 3252 O O . PRO A 1 425 ? 47.397 -19.027 34.873 1.00 31.42 425 PRO A O 1
ATOM 3255 N N . GLN A 1 426 ? 47.157 -16.879 35.506 1.00 26.62 426 GLN A N 1
ATOM 3256 C CA . GLN A 1 426 ? 47.104 -16.146 34.216 1.00 26.62 426 GLN A CA 1
ATOM 3257 C C . GLN A 1 426 ? 48.510 -15.592 33.837 1.00 26.62 426 GLN A C 1
ATOM 3259 O O . GLN A 1 426 ? 49.340 -15.536 34.749 1.00 26.62 426 GLN A O 1
ATOM 3264 N N . PRO A 1 427 ? 48.828 -15.154 32.580 1.00 31.75 427 PRO A N 1
ATOM 3265 C CA . PRO A 1 427 ? 48.563 -13.752 32.133 1.00 31.75 427 PRO A CA 1
ATOM 3266 C C . PRO A 1 427 ? 48.384 -13.509 30.587 1.00 31.75 427 PRO A C 1
ATOM 3268 O O . P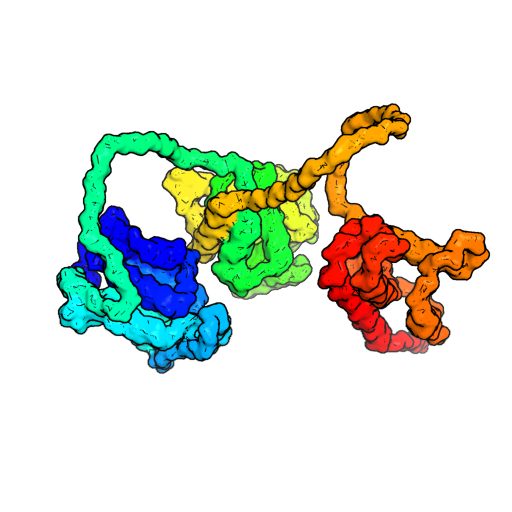RO A 1 427 ? 48.938 -14.227 29.767 1.00 31.75 427 PRO A O 1
ATOM 3271 N N . GLN A 1 428 ? 47.480 -12.598 30.166 1.00 24.28 428 GLN A N 1
ATOM 3272 C CA . GLN A 1 428 ? 47.662 -11.249 29.536 1.00 24.28 428 GLN A CA 1
ATOM 3273 C C . GLN A 1 428 ? 47.786 -11.116 27.988 1.00 24.28 428 GLN A C 1
ATOM 3275 O O . GLN A 1 428 ? 48.643 -11.728 27.365 1.00 24.28 428 GLN A O 1
ATOM 3280 N N . GLY A 1 429 ? 46.997 -10.177 27.416 1.00 23.23 429 GLY A N 1
ATOM 3281 C CA . GLY A 1 429 ? 47.222 -9.497 26.118 1.00 23.23 429 GLY A CA 1
ATOM 3282 C C . GLY A 1 429 ? 45.956 -9.259 25.258 1.00 23.23 429 GLY A C 1
ATOM 3283 O O . GLY A 1 429 ? 45.426 -10.210 24.699 1.00 23.23 429 GLY A O 1
ATOM 3284 N N . GLY A 1 430 ? 45.465 -8.014 25.124 1.00 22.41 430 GLY A N 1
ATOM 3285 C CA . GLY A 1 430 ? 44.407 -7.615 24.155 1.00 22.41 430 GLY A CA 1
ATOM 3286 C C . GLY A 1 430 ? 44.974 -6.857 22.935 1.00 22.41 430 GLY A C 1
ATOM 3287 O O . GLY A 1 430 ? 46.193 -6.819 22.794 1.00 22.41 430 GLY A O 1
ATOM 3288 N N . PRO A 1 431 ? 44.174 -6.119 22.132 1.00 37.12 431 PRO A N 1
ATOM 3289 C CA . PRO A 1 431 ? 42.883 -6.423 21.502 1.00 37.12 431 PRO A CA 1
ATOM 3290 C C . PRO A 1 431 ? 43.017 -6.507 19.956 1.00 37.12 431 PRO A C 1
ATOM 3292 O O . PRO A 1 431 ? 43.741 -5.721 19.350 1.00 37.12 431 PRO A O 1
ATOM 3295 N N . THR A 1 432 ? 42.275 -7.389 19.277 1.00 24.11 432 THR A N 1
ATOM 3296 C CA . THR A 1 432 ? 42.085 -7.300 17.811 1.00 24.11 432 THR A CA 1
ATOM 3297 C C . THR A 1 432 ? 40.658 -7.670 17.411 1.00 24.11 432 THR A C 1
ATOM 3299 O O . THR A 1 432 ? 40.110 -8.683 17.834 1.00 24.11 432 THR A O 1
ATOM 3302 N N . VAL A 1 433 ? 40.053 -6.804 16.598 1.00 32.88 433 VAL A N 1
ATOM 3303 C CA . VAL A 1 433 ? 38.791 -7.031 15.879 1.00 32.88 433 VAL A CA 1
ATOM 3304 C C . VAL A 1 433 ? 39.065 -7.949 14.682 1.00 32.88 433 VAL A C 1
ATOM 3306 O O . VAL A 1 433 ? 40.062 -7.733 13.989 1.00 32.88 433 VAL A O 1
ATOM 3309 N N . PRO A 1 434 ? 38.175 -8.914 14.381 1.00 27.94 434 PRO A N 1
ATOM 3310 C CA . PRO A 1 434 ? 37.808 -9.115 12.977 1.00 27.94 434 PRO A CA 1
ATOM 3311 C C . PRO A 1 434 ? 36.308 -9.400 12.738 1.00 27.94 434 PRO A C 1
ATOM 3313 O O . PRO A 1 434 ? 35.708 -10.318 13.284 1.00 27.94 434 PRO A O 1
ATOM 3316 N N . SER A 1 435 ? 35.736 -8.562 11.877 1.00 27.25 435 SER A N 1
ATOM 3317 C CA . SER A 1 435 ? 34.889 -8.824 10.701 1.00 27.25 435 SER A CA 1
ATOM 3318 C C . SER A 1 435 ? 34.229 -10.209 10.465 1.00 27.25 435 SER A C 1
ATOM 3320 O O . SER A 1 435 ? 34.917 -11.200 10.258 1.00 27.25 435 SER A O 1
ATOM 3322 N N . ALA A 1 436 ? 32.894 -10.161 10.287 1.00 26.86 436 ALA A N 1
ATOM 3323 C CA . ALA A 1 436 ? 31.979 -10.956 9.429 1.00 26.86 436 ALA A CA 1
ATOM 3324 C C . ALA A 1 436 ? 31.802 -12.496 9.619 1.00 26.86 436 ALA A C 1
ATOM 3326 O O . ALA A 1 436 ? 32.773 -13.250 9.567 1.00 26.86 436 ALA A O 1
ATOM 3327 N N . PRO A 1 437 ? 30.549 -13.014 9.707 1.00 32.56 437 PRO A N 1
ATOM 3328 C CA . PRO A 1 437 ? 30.275 -14.448 9.744 1.00 32.56 437 PRO A CA 1
ATOM 3329 C C . PRO A 1 437 ? 29.992 -15.017 8.343 1.00 32.56 437 PRO A C 1
ATOM 3331 O O . PRO A 1 437 ? 28.889 -14.893 7.826 1.00 32.56 437 PRO A O 1
ATOM 3334 N N . ASP A 1 438 ? 30.967 -15.736 7.787 1.00 34.28 438 ASP A N 1
ATOM 3335 C CA . ASP A 1 438 ? 30.739 -16.785 6.771 1.00 34.28 438 ASP A CA 1
ATOM 3336 C C . ASP A 1 438 ? 31.218 -18.167 7.280 1.00 34.28 438 ASP A C 1
ATOM 3338 O O . ASP A 1 438 ? 31.340 -19.148 6.548 1.00 34.28 438 ASP A O 1
ATOM 3342 N N . GLN A 1 439 ? 31.494 -18.274 8.588 1.00 36.25 439 GLN A N 1
ATOM 3343 C CA . GLN A 1 439 ? 32.064 -19.477 9.200 1.00 36.25 439 GLN A CA 1
ATOM 3344 C C . GLN A 1 439 ? 31.029 -20.510 9.671 1.00 36.25 439 GLN A C 1
ATOM 3346 O O . GLN A 1 439 ? 31.418 -21.631 9.986 1.00 36.25 439 GLN A O 1
ATOM 3351 N N . SER A 1 440 ? 29.725 -20.220 9.714 1.00 47.12 440 SER A N 1
ATOM 3352 C CA . SER A 1 440 ? 28.759 -21.126 10.365 1.00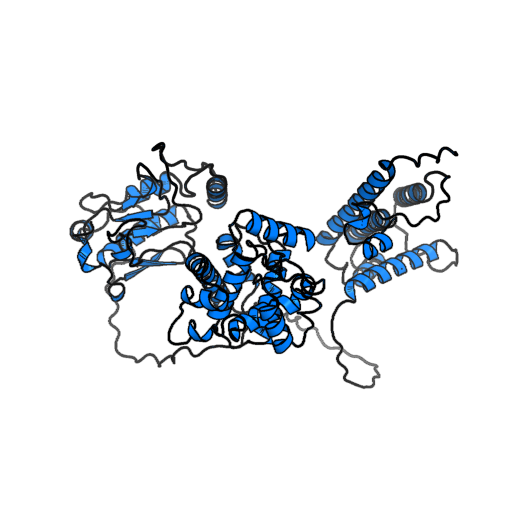 47.12 440 SER A CA 1
ATOM 3353 C C . SER A 1 440 ? 28.528 -22.433 9.592 1.00 47.12 440 SER A C 1
ATOM 3355 O O . SER A 1 440 ? 28.603 -23.509 10.179 1.00 47.12 440 SER A O 1
ATOM 3357 N N . LEU A 1 441 ? 28.329 -22.384 8.271 1.00 37.91 441 LEU A N 1
ATOM 3358 C CA . LEU A 1 441 ? 28.075 -23.585 7.461 1.00 37.91 441 LEU A CA 1
ATOM 3359 C C . LEU A 1 441 ? 29.330 -24.438 7.255 1.00 37.91 441 LEU A C 1
ATOM 3361 O O . LEU A 1 441 ? 29.261 -25.662 7.362 1.00 37.91 441 LEU A O 1
ATOM 3365 N N . ALA A 1 442 ? 30.480 -23.808 7.008 1.00 42.53 442 ALA A N 1
ATOM 3366 C CA . ALA A 1 442 ? 31.751 -24.517 6.885 1.00 42.53 442 ALA A CA 1
ATOM 3367 C C . ALA A 1 442 ? 32.124 -25.214 8.201 1.00 42.53 442 ALA A C 1
ATOM 3369 O O . ALA A 1 442 ? 32.521 -26.377 8.184 1.00 42.53 442 ALA A O 1
ATOM 3370 N N . THR A 1 443 ? 31.908 -24.550 9.342 1.00 44.75 443 THR A N 1
ATOM 3371 C CA . THR A 1 443 ? 32.150 -25.138 10.668 1.00 44.75 443 THR A CA 1
ATOM 3372 C C . THR A 1 443 ? 31.204 -26.304 10.937 1.00 44.75 443 THR A C 1
ATOM 3374 O O . THR A 1 443 ? 31.668 -27.361 11.341 1.00 44.75 443 THR A O 1
ATOM 3377 N N . ILE A 1 444 ? 29.908 -26.182 10.622 1.00 43.97 444 ILE A N 1
ATOM 3378 C CA . ILE A 1 444 ? 28.945 -27.291 10.759 1.00 43.97 444 ILE A CA 1
ATOM 3379 C C . ILE A 1 444 ? 29.359 -28.497 9.900 1.00 43.97 444 ILE A C 1
ATOM 3381 O O . ILE A 1 444 ? 29.334 -29.635 10.371 1.00 43.97 444 ILE A O 1
ATOM 3385 N N . VAL A 1 445 ? 29.786 -28.266 8.656 1.00 44.59 445 VAL A N 1
ATOM 3386 C CA . VAL A 1 445 ? 30.241 -29.332 7.748 1.00 44.59 445 VAL A CA 1
ATOM 3387 C C . VAL A 1 445 ? 31.534 -29.984 8.249 1.00 44.59 445 VAL A C 1
ATOM 3389 O O . VAL A 1 445 ? 31.636 -31.210 8.232 1.00 44.59 445 VAL A O 1
ATOM 3392 N N . LEU A 1 446 ? 32.496 -29.200 8.738 1.00 46.38 446 LEU A N 1
ATOM 3393 C CA . LEU A 1 446 ? 33.755 -29.702 9.298 1.00 46.38 446 LEU A CA 1
ATOM 3394 C C . LEU A 1 446 ? 33.535 -30.467 10.614 1.00 46.38 446 LEU A C 1
ATOM 3396 O O . LEU A 1 446 ? 34.138 -31.521 10.814 1.00 46.38 446 LEU A O 1
ATOM 3400 N N . SER A 1 447 ? 32.623 -30.011 11.477 1.00 45.38 447 SER A N 1
ATOM 3401 C CA . SER A 1 447 ? 32.234 -30.705 12.711 1.00 45.38 447 SER A CA 1
ATOM 3402 C C . SER A 1 447 ? 31.552 -32.046 12.428 1.00 45.38 447 SER A C 1
ATOM 3404 O O . SER A 1 447 ? 31.857 -33.038 13.087 1.00 45.38 447 SER A O 1
ATOM 3406 N N . LEU A 1 448 ? 30.688 -32.117 11.408 1.00 45.03 448 LEU A N 1
ATOM 3407 C CA . LEU A 1 448 ? 30.059 -33.369 10.968 1.00 45.03 448 LEU A CA 1
ATOM 3408 C C . LEU A 1 448 ? 31.071 -34.339 10.333 1.00 45.03 448 LEU A C 1
ATOM 3410 O O . LEU A 1 448 ? 30.991 -35.547 10.551 1.00 45.03 448 LEU A O 1
ATOM 3414 N N . GLN A 1 449 ? 32.050 -33.830 9.579 1.00 45.31 449 GLN A N 1
ATOM 3415 C CA . GLN A 1 449 ? 33.143 -34.639 9.024 1.00 45.31 449 GLN A CA 1
ATOM 3416 C C . GLN A 1 449 ? 34.083 -35.180 10.108 1.00 45.31 449 GLN A C 1
ATOM 3418 O O . GLN A 1 449 ? 34.537 -36.323 10.012 1.00 45.31 449 GLN A O 1
ATOM 3423 N N . LYS A 1 450 ? 34.344 -34.390 11.155 1.00 46.81 450 LYS A N 1
ATOM 3424 C CA . LYS A 1 450 ? 35.118 -34.820 12.321 1.00 46.81 450 LYS A CA 1
ATOM 3425 C C . LYS A 1 450 ? 34.396 -35.932 13.084 1.00 46.81 450 LYS A C 1
ATOM 3427 O O . LYS A 1 450 ? 34.980 -36.990 13.279 1.00 46.81 450 LYS A O 1
ATOM 3432 N N . LEU A 1 451 ? 33.099 -35.764 13.355 1.00 44.91 451 LEU A N 1
ATOM 3433 C CA . LEU A 1 451 ? 32.259 -36.794 13.977 1.00 44.91 451 LEU A CA 1
ATOM 3434 C C . LEU A 1 451 ? 32.269 -38.115 13.180 1.00 44.91 451 LEU A C 1
ATOM 3436 O O . LEU A 1 451 ? 32.402 -39.191 13.752 1.00 44.91 451 LEU A O 1
ATOM 3440 N N . LEU A 1 452 ? 32.194 -38.043 11.846 1.00 44.78 452 LEU A N 1
ATOM 3441 C CA . LEU A 1 452 ? 32.308 -39.211 10.958 1.00 44.78 452 LEU A CA 1
ATOM 3442 C C . LEU A 1 452 ? 33.684 -39.893 11.024 1.00 44.78 452 LEU A C 1
ATOM 3444 O O . LEU A 1 452 ? 33.774 -41.110 10.860 1.00 44.78 452 LEU A O 1
ATOM 3448 N N . SER A 1 453 ? 34.748 -39.120 11.228 1.00 45.12 453 SER A N 1
ATOM 3449 C CA . SER A 1 453 ? 36.118 -39.631 11.337 1.00 45.12 453 SER A CA 1
ATOM 3450 C C . SER A 1 453 ? 36.341 -40.321 12.684 1.00 45.12 453 SER A C 1
ATOM 3452 O O . SER A 1 453 ? 36.917 -41.406 12.720 1.00 45.12 453 SER A O 1
ATOM 3454 N N . ASP A 1 454 ? 35.784 -39.762 13.757 1.00 44.72 454 ASP A N 1
ATOM 3455 C CA . ASP A 1 454 ? 35.818 -40.341 15.103 1.00 44.72 454 ASP A CA 1
ATOM 3456 C C . ASP A 1 454 ? 35.000 -41.648 15.167 1.00 44.72 454 ASP A C 1
ATOM 3458 O O . ASP A 1 454 ? 35.451 -42.646 15.730 1.00 44.72 454 ASP A O 1
ATOM 3462 N N . ILE A 1 455 ? 33.849 -41.702 14.481 1.00 44.31 455 ILE A N 1
ATOM 3463 C CA . ILE A 1 455 ? 33.044 -42.928 14.322 1.00 44.31 455 ILE A CA 1
ATOM 3464 C C . ILE A 1 455 ? 33.785 -43.996 13.497 1.00 44.31 455 ILE A C 1
ATOM 3466 O O . ILE A 1 455 ? 33.691 -45.184 13.798 1.00 44.31 455 ILE A O 1
ATOM 3470 N N . LYS A 1 456 ? 34.560 -43.607 12.476 1.00 41.56 456 LYS A N 1
ATOM 3471 C CA . LYS A 1 456 ? 35.422 -44.542 11.728 1.00 41.56 456 LYS A CA 1
ATOM 3472 C C . LYS A 1 456 ? 36.606 -45.042 12.557 1.00 41.56 456 LYS A C 1
ATOM 3474 O O . LYS A 1 456 ? 36.998 -46.195 12.398 1.00 41.56 456 LYS A O 1
ATOM 3479 N N . GLY A 1 457 ? 37.136 -44.219 13.464 1.00 42.69 457 GLY A N 1
ATOM 3480 C CA . GLY A 1 457 ? 38.151 -44.627 14.439 1.00 42.69 457 GLY A CA 1
ATOM 3481 C C . GLY A 1 457 ? 37.690 -45.783 15.336 1.00 42.69 457 GLY A C 1
ATOM 3482 O O . GLY A 1 457 ? 38.496 -46.634 15.693 1.00 42.69 457 GLY A O 1
ATOM 3483 N N . LEU A 1 458 ? 36.383 -45.892 15.605 1.00 41.06 458 LEU A N 1
ATOM 3484 C CA . LEU A 1 458 ? 35.788 -47.013 16.348 1.00 41.06 458 LEU A CA 1
ATOM 3485 C C . LEU A 1 458 ? 35.745 -48.336 15.555 1.00 41.06 458 LEU A C 1
ATOM 3487 O O . LEU A 1 458 ? 35.576 -49.392 16.158 1.00 41.06 458 LEU A O 1
ATOM 3491 N N . GLN A 1 459 ? 35.914 -48.309 14.226 1.00 41.56 459 GLN A N 1
ATOM 3492 C CA . GLN A 1 459 ? 35.962 -49.509 13.372 1.00 41.56 459 GLN A CA 1
ATOM 3493 C C . GLN A 1 459 ? 37.389 -50.036 13.142 1.00 41.56 459 GLN A C 1
ATOM 3495 O O . GLN A 1 459 ? 37.562 -51.192 12.758 1.00 41.56 459 GLN A O 1
ATOM 3500 N N . GLY A 1 460 ? 38.418 -49.220 13.384 1.00 39.38 460 GLY A N 1
ATOM 3501 C CA . GLY A 1 460 ? 39.822 -49.612 13.266 1.00 39.38 460 GLY A CA 1
ATOM 3502 C C . GLY A 1 460 ? 40.401 -49.932 14.634 1.00 39.38 460 GLY A C 1
ATOM 3503 O O . GLY A 1 460 ? 41.067 -49.084 15.212 1.00 39.38 460 GLY A O 1
ATOM 3504 N N . GLY A 1 461 ? 40.115 -51.128 15.155 1.00 42.41 461 GLY A N 1
ATOM 3505 C CA . GLY A 1 461 ? 40.492 -51.573 16.498 1.00 42.41 461 GLY A CA 1
ATOM 3506 C C . GLY A 1 461 ? 41.872 -51.106 16.980 1.00 42.41 461 GLY A C 1
ATOM 3507 O O . GLY A 1 461 ? 42.886 -51.748 16.723 1.00 42.41 461 GLY A O 1
ATOM 3508 N N . GLN A 1 462 ? 41.883 -50.030 17.765 1.00 33.59 462 GLN A N 1
ATOM 3509 C CA . GLN A 1 462 ? 42.828 -49.833 18.852 1.00 33.59 462 GLN A CA 1
ATOM 3510 C C . GLN A 1 462 ? 42.019 -49.696 20.139 1.00 33.59 462 GLN A C 1
ATOM 3512 O O . GLN A 1 462 ? 41.253 -48.758 20.352 1.00 33.59 462 GLN A O 1
ATOM 3517 N N . SER A 1 463 ? 42.143 -50.736 20.953 1.00 42.22 463 SER A N 1
ATOM 3518 C CA . SER A 1 463 ? 41.434 -50.969 22.199 1.00 42.22 463 SER A CA 1
ATOM 3519 C C . SER A 1 463 ? 41.694 -49.847 23.202 1.00 42.22 463 SER A C 1
ATOM 3521 O O . SER A 1 463 ? 42.782 -49.750 23.762 1.00 42.22 463 SER A O 1
ATOM 3523 N N . GLY A 1 464 ? 40.682 -49.016 23.447 1.00 39.81 464 GLY A N 1
ATOM 3524 C CA . GLY A 1 464 ? 40.771 -47.965 24.462 1.00 39.81 464 GLY A CA 1
ATOM 3525 C C . GLY A 1 464 ? 39.472 -47.235 24.806 1.00 39.81 464 GLY A C 1
ATOM 3526 O O . GLY A 1 464 ? 39.548 -46.190 25.437 1.00 39.81 464 GLY A O 1
ATOM 3527 N N . ALA A 1 465 ? 38.290 -47.727 24.404 1.00 34.06 465 ALA A N 1
ATOM 3528 C CA . ALA A 1 465 ? 37.029 -47.025 24.698 1.00 34.06 465 ALA A CA 1
ATOM 3529 C C . ALA A 1 465 ? 35.776 -47.925 24.814 1.00 34.06 465 ALA A C 1
ATOM 3531 O O . ALA A 1 465 ? 34.656 -47.463 24.607 1.00 34.06 465 ALA A O 1
ATOM 3532 N N . SER A 1 466 ? 35.919 -49.207 25.173 1.00 35.53 466 SER A N 1
ATOM 3533 C CA . SER A 1 466 ? 34.791 -50.155 25.306 1.00 35.53 466 SER A CA 1
ATOM 3534 C C . SER A 1 466 ? 33.971 -50.020 26.602 1.00 35.53 466 SER A C 1
ATOM 3536 O O . SER A 1 466 ? 33.538 -51.028 27.149 1.00 35.53 466 SER A O 1
ATOM 3538 N N . GLN A 1 467 ? 33.714 -48.808 27.106 1.00 38.16 467 GLN A N 1
ATOM 3539 C CA . GLN A 1 467 ? 32.800 -48.619 28.253 1.00 38.16 467 GLN A CA 1
ATOM 3540 C C . GLN A 1 467 ? 31.538 -47.789 27.965 1.00 38.16 467 GLN A C 1
ATOM 3542 O O . GLN A 1 467 ? 30.702 -47.647 28.847 1.00 38.16 467 GLN A O 1
ATOM 3547 N N . ASN A 1 468 ? 31.330 -47.296 26.739 1.00 36.44 468 ASN A N 1
ATOM 3548 C CA . ASN A 1 468 ? 30.298 -46.276 26.476 1.00 36.44 468 ASN A CA 1
ATOM 3549 C C . ASN A 1 468 ? 29.054 -46.725 25.680 1.00 36.44 468 ASN A C 1
ATOM 3551 O O . ASN A 1 468 ? 28.344 -45.872 25.157 1.00 36.44 468 ASN A O 1
ATOM 3555 N N . LEU A 1 469 ? 28.745 -48.025 25.587 1.00 39.06 469 LEU A N 1
ATOM 3556 C CA . LEU A 1 469 ? 27.553 -48.514 24.857 1.00 39.06 469 LEU A CA 1
ATOM 3557 C C . LEU A 1 469 ? 26.720 -49.565 25.615 1.00 39.06 469 LEU A C 1
ATOM 3559 O O . LEU A 1 469 ? 25.895 -50.257 25.020 1.00 39.06 469 LEU A O 1
ATOM 3563 N N . ALA A 1 470 ? 26.887 -49.679 26.933 1.00 34.91 470 ALA A N 1
ATOM 3564 C CA . ALA A 1 470 ? 26.013 -50.521 27.743 1.00 34.91 470 ALA A CA 1
ATOM 3565 C C . ALA A 1 470 ? 24.622 -49.868 27.857 1.00 34.91 470 ALA A C 1
ATOM 3567 O O . ALA A 1 470 ? 24.436 -48.935 28.634 1.00 34.91 470 ALA A O 1
ATOM 3568 N N . GLY A 1 471 ? 23.658 -50.336 27.060 1.00 41.81 471 GLY A N 1
ATOM 3569 C CA . GLY A 1 471 ? 22.254 -49.917 27.166 1.00 41.81 471 GLY A CA 1
ATOM 3570 C C . GLY A 1 471 ? 21.461 -49.866 25.860 1.00 41.81 471 GLY A C 1
ATOM 3571 O O . GLY A 1 471 ? 20.251 -49.670 25.916 1.00 41.81 471 GLY A O 1
ATOM 3572 N N . ILE A 1 472 ? 22.095 -50.053 24.699 1.00 37.88 472 ILE A N 1
ATOM 3573 C CA . ILE A 1 472 ? 21.381 -50.086 23.414 1.00 37.88 472 ILE A CA 1
ATOM 3574 C C . ILE A 1 472 ? 21.003 -51.540 23.083 1.00 37.88 472 ILE A C 1
ATOM 3576 O O . ILE A 1 472 ? 21.892 -52.397 23.093 1.00 37.88 472 ILE A O 1
ATOM 3580 N N . PRO A 1 473 ? 19.724 -51.847 22.790 1.00 40.41 473 PRO A N 1
ATOM 3581 C CA . PRO A 1 473 ? 19.319 -53.172 22.332 1.00 40.41 473 PRO A CA 1
ATOM 3582 C C . PRO A 1 473 ? 20.101 -53.562 21.073 1.00 40.41 473 PRO A C 1
ATOM 3584 O O . PRO A 1 473 ? 20.176 -52.793 20.114 1.00 40.41 473 PRO A O 1
ATOM 3587 N N . SER A 1 474 ? 20.685 -54.761 21.051 1.00 43.56 474 SER A N 1
ATOM 3588 C CA . SER A 1 474 ? 21.511 -55.232 19.928 1.00 43.56 474 SER A CA 1
ATOM 3589 C C . SER A 1 474 ? 20.755 -55.241 18.592 1.00 43.56 474 SER A C 1
ATOM 3591 O O . SER A 1 474 ? 21.354 -54.979 17.555 1.00 43.56 474 SER A O 1
ATOM 3593 N N . SER A 1 475 ? 19.429 -55.420 18.626 1.00 38.94 475 SER A N 1
ATOM 3594 C CA . SER A 1 475 ? 18.542 -55.343 17.457 1.00 38.94 475 SER A CA 1
ATOM 3595 C C . SER A 1 475 ? 18.591 -54.000 16.727 1.00 38.94 475 SER A C 1
ATOM 3597 O O . SER A 1 475 ? 18.432 -53.959 15.508 1.00 38.94 475 SER A O 1
ATOM 3599 N N . ASP A 1 476 ? 18.828 -52.908 17.454 1.00 40.81 476 ASP A N 1
ATOM 3600 C CA . ASP A 1 476 ? 18.782 -51.551 16.906 1.00 40.81 476 ASP A CA 1
ATOM 3601 C C . ASP A 1 476 ? 20.141 -51.170 16.310 1.00 40.81 476 ASP A C 1
ATOM 3603 O O . ASP A 1 476 ? 20.217 -50.508 15.274 1.00 40.81 476 ASP A O 1
ATOM 3607 N N . ILE A 1 477 ? 21.227 -51.677 16.904 1.00 42.72 477 ILE A N 1
ATOM 3608 C CA . ILE A 1 477 ? 22.577 -51.595 16.334 1.00 42.72 477 ILE A CA 1
ATOM 3609 C C . ILE A 1 477 ? 22.647 -52.412 15.039 1.00 42.72 477 ILE A C 1
ATOM 3611 O O . ILE A 1 477 ? 23.167 -51.918 14.038 1.00 42.72 477 ILE A O 1
ATOM 3615 N N . ASP A 1 478 ? 22.051 -53.605 15.014 1.00 40.47 478 ASP A N 1
ATOM 3616 C CA . ASP A 1 478 ? 22.019 -54.462 13.827 1.00 40.47 478 ASP A CA 1
ATOM 3617 C C . ASP A 1 478 ? 21.161 -53.865 12.699 1.00 40.47 478 ASP A C 1
ATOM 3619 O O . ASP A 1 478 ? 21.542 -53.949 11.532 1.00 40.47 478 ASP A O 1
ATOM 3623 N N . GLN A 1 479 ? 20.053 -53.179 13.013 1.00 37.12 479 GLN A N 1
ATOM 3624 C CA . GLN A 1 479 ? 19.255 -52.449 12.016 1.00 37.12 479 GLN A CA 1
ATOM 3625 C C . GLN A 1 479 ? 19.992 -51.232 11.445 1.00 37.12 479 GLN A C 1
ATOM 3627 O O . GLN A 1 479 ? 19.924 -50.985 10.240 1.00 37.12 479 GLN A O 1
ATOM 3632 N N . ILE A 1 480 ? 20.736 -50.494 12.275 1.00 40.12 480 ILE A N 1
ATOM 3633 C CA . ILE A 1 480 ? 21.563 -49.365 11.827 1.00 40.12 480 ILE A CA 1
ATOM 3634 C C . ILE A 1 480 ? 22.726 -49.863 10.957 1.00 40.12 480 ILE A C 1
ATOM 3636 O O . ILE A 1 480 ? 23.012 -49.272 9.913 1.00 40.12 480 ILE A O 1
ATOM 3640 N N . ILE A 1 481 ? 23.362 -50.978 11.328 1.00 41.84 481 ILE A N 1
ATOM 3641 C CA . ILE A 1 481 ? 24.421 -51.615 10.535 1.00 41.84 481 ILE A CA 1
ATOM 3642 C C . ILE A 1 481 ? 23.861 -52.168 9.218 1.00 41.84 481 ILE A C 1
ATOM 3644 O O . ILE A 1 481 ? 24.461 -51.926 8.171 1.00 41.84 481 ILE A O 1
ATOM 3648 N N . ALA A 1 482 ? 22.696 -52.820 9.224 1.00 37.88 482 ALA A N 1
ATOM 3649 C CA . ALA A 1 482 ? 22.036 -53.317 8.015 1.00 37.88 482 ALA A CA 1
ATOM 3650 C C . ALA A 1 482 ? 21.648 -52.174 7.060 1.00 37.88 482 ALA A C 1
ATOM 3652 O O . ALA A 1 482 ? 21.831 -52.287 5.846 1.00 37.88 482 ALA A O 1
ATOM 3653 N N . LEU A 1 483 ? 21.189 -51.039 7.599 1.00 36.53 483 LEU A N 1
ATOM 3654 C CA . LEU A 1 483 ? 20.866 -49.844 6.820 1.00 36.53 483 LEU A CA 1
ATOM 3655 C C . LEU A 1 483 ? 22.128 -49.191 6.226 1.00 36.53 483 LEU A C 1
ATOM 3657 O O . LEU A 1 483 ? 22.111 -48.745 5.080 1.00 36.53 483 LEU A O 1
ATOM 3661 N N . LEU A 1 484 ? 23.245 -49.180 6.963 1.00 37.72 484 LEU A N 1
ATOM 3662 C CA . LEU A 1 484 ? 24.543 -48.681 6.490 1.00 37.72 484 LEU A CA 1
ATOM 3663 C C . LEU A 1 484 ? 25.197 -49.613 5.454 1.00 37.72 484 LEU A C 1
ATOM 3665 O O . LEU A 1 484 ? 25.807 -49.131 4.498 1.00 37.72 484 LEU A O 1
ATOM 3669 N N . GLN A 1 485 ? 25.039 -50.930 5.594 1.00 38.50 485 GLN A N 1
ATOM 3670 C CA . GLN A 1 485 ? 25.549 -51.926 4.644 1.00 38.50 485 GLN A CA 1
ATOM 3671 C C . GLN A 1 485 ? 24.737 -51.952 3.340 1.00 38.50 485 GLN A C 1
ATOM 3673 O O . GLN A 1 485 ? 25.328 -52.033 2.262 1.00 38.50 485 GLN A O 1
ATOM 3678 N N . ALA A 1 486 ? 23.413 -51.761 3.404 1.00 36.44 486 ALA A N 1
ATOM 3679 C CA . ALA A 1 486 ? 22.559 -51.580 2.224 1.00 36.44 486 ALA A CA 1
ATOM 3680 C C . ALA A 1 486 ? 22.919 -50.319 1.407 1.00 36.44 486 ALA A C 1
ATOM 3682 O O . ALA A 1 486 ? 22.658 -50.251 0.206 1.00 36.44 486 ALA A O 1
ATOM 3683 N N . ILE A 1 487 ? 23.556 -49.326 2.042 1.00 36.22 487 ILE A N 1
ATOM 3684 C CA . ILE A 1 487 ? 24.056 -48.102 1.399 1.00 36.22 487 ILE A CA 1
ATOM 3685 C C . ILE A 1 487 ? 25.455 -48.301 0.789 1.00 36.22 487 ILE A C 1
ATOM 3687 O O . ILE A 1 487 ? 25.777 -47.633 -0.195 1.00 36.22 487 ILE A O 1
ATOM 3691 N N . GLN A 1 488 ? 26.282 -49.202 1.332 1.00 37.28 488 GLN A N 1
ATOM 3692 C CA . GLN A 1 488 ? 27.649 -49.425 0.844 1.00 37.28 488 GLN A CA 1
ATOM 3693 C C . GLN A 1 488 ? 27.739 -50.312 -0.407 1.00 37.28 488 GLN A C 1
ATOM 3695 O O . GLN A 1 488 ? 28.702 -50.148 -1.148 1.00 37.28 488 GLN A O 1
ATOM 3700 N N . ASN A 1 489 ? 26.756 -51.177 -0.699 1.00 41.34 489 ASN A N 1
ATOM 3701 C CA . ASN A 1 489 ? 26.785 -52.039 -1.893 1.00 41.34 489 ASN A CA 1
ATOM 3702 C C . ASN A 1 489 ? 25.458 -52.092 -2.686 1.00 41.34 489 ASN A C 1
ATOM 3704 O O . ASN A 1 489 ? 24.740 -53.091 -2.626 1.00 41.34 489 ASN A O 1
ATOM 3708 N N . PRO A 1 490 ? 25.154 -51.082 -3.519 1.00 33.16 490 PRO A N 1
ATOM 3709 C CA . PRO A 1 490 ? 24.229 -51.224 -4.635 1.00 33.16 490 PRO A CA 1
ATOM 3710 C C . PRO A 1 490 ? 25.006 -51.401 -5.954 1.00 33.16 490 PRO A C 1
ATOM 3712 O O . PRO A 1 490 ? 25.542 -50.434 -6.480 1.00 33.16 490 PRO A O 1
ATOM 3715 N N . GLY A 1 491 ? 25.039 -52.628 -6.488 1.00 29.19 491 GLY A N 1
ATOM 3716 C CA . GLY A 1 491 ? 25.271 -52.928 -7.912 1.00 29.19 491 GLY A CA 1
ATOM 3717 C C . GLY A 1 491 ? 26.599 -52.473 -8.536 1.00 29.19 491 GLY A C 1
ATOM 3718 O O . GLY A 1 491 ? 26.773 -51.323 -8.927 1.00 29.19 491 GLY A O 1
ATOM 3719 N N . GLN A 1 492 ? 27.505 -53.431 -8.739 1.00 31.06 492 GLN A N 1
ATOM 3720 C CA . GLN A 1 492 ? 28.633 -53.327 -9.667 1.00 31.06 492 GLN A CA 1
ATOM 3721 C C . GLN A 1 492 ? 28.198 -52.810 -11.050 1.00 31.06 492 GLN A C 1
ATOM 3723 O O . GLN A 1 492 ? 27.268 -53.346 -11.648 1.00 31.06 492 GLN A O 1
ATOM 3728 N N . GLY A 1 493 ? 28.955 -51.846 -11.587 1.00 31.27 493 GLY A N 1
ATOM 3729 C CA . GLY A 1 493 ? 28.986 -51.545 -13.020 1.00 31.27 493 GLY A CA 1
ATOM 3730 C C . GLY A 1 493 ? 28.671 -50.099 -13.394 1.00 31.27 493 GLY A C 1
ATOM 3731 O O . GLY A 1 493 ? 27.621 -49.839 -13.962 1.00 31.27 493 GLY A O 1
ATOM 3732 N N . SER A 1 494 ? 29.601 -49.170 -13.154 1.00 28.73 494 SER A N 1
ATOM 3733 C CA . SER A 1 494 ? 29.933 -48.138 -14.150 1.00 28.73 494 SER A CA 1
ATOM 3734 C C . SER A 1 494 ? 31.200 -47.387 -13.739 1.00 28.73 494 SER A C 1
ATOM 3736 O O . SER A 1 494 ? 31.209 -46.591 -12.802 1.00 28.73 494 SER A O 1
ATOM 3738 N N . THR A 1 495 ? 32.292 -47.661 -14.441 1.00 32.25 495 THR A N 1
ATOM 3739 C CA . THR A 1 495 ? 33.473 -46.802 -14.499 1.00 32.25 495 THR A CA 1
ATOM 3740 C C . THR A 1 495 ? 33.176 -45.668 -15.482 1.00 32.25 495 THR A C 1
ATOM 3742 O O . THR A 1 495 ? 33.306 -45.871 -16.686 1.00 32.25 495 THR A O 1
ATOM 3745 N N . ASP A 1 496 ? 32.760 -44.493 -15.002 1.00 31.38 496 ASP A N 1
ATOM 3746 C CA . ASP A 1 496 ? 32.647 -43.300 -15.856 1.00 31.38 496 ASP A CA 1
ATOM 3747 C C . ASP A 1 496 ? 33.167 -42.059 -15.107 1.00 31.38 496 ASP A C 1
ATOM 3749 O O . ASP A 1 496 ? 32.460 -41.405 -14.341 1.00 31.38 496 ASP A O 1
ATOM 3753 N N . THR A 1 497 ? 34.453 -41.751 -15.296 1.00 33.44 497 THR A N 1
ATOM 3754 C CA . THR A 1 497 ? 35.098 -40.489 -14.897 1.00 33.44 497 THR A CA 1
ATOM 3755 C C . THR A 1 497 ? 34.804 -39.407 -15.940 1.00 33.44 497 THR A C 1
ATOM 3757 O O . THR A 1 497 ? 35.707 -38.930 -16.626 1.00 33.44 497 THR A O 1
ATOM 3760 N N . GLY A 1 498 ? 33.528 -39.043 -16.084 1.00 33.22 498 GLY A N 1
ATOM 3761 C CA . GLY A 1 498 ? 33.060 -38.053 -17.054 1.00 33.22 498 GLY A CA 1
ATOM 3762 C C . GLY A 1 498 ? 32.382 -36.848 -16.401 1.00 33.22 498 GLY A C 1
ATOM 3763 O O . GLY A 1 498 ? 31.414 -36.984 -15.657 1.00 33.22 498 GLY A O 1
ATOM 3764 N N . THR A 1 499 ? 32.863 -35.648 -16.732 1.00 44.12 499 THR A N 1
ATOM 3765 C CA . THR A 1 499 ? 32.252 -34.339 -16.457 1.00 44.12 499 THR A CA 1
ATOM 3766 C C . THR A 1 499 ? 30.882 -34.211 -17.134 1.00 44.12 499 THR A C 1
ATOM 3768 O O . THR A 1 499 ? 30.771 -33.642 -18.221 1.00 44.12 499 THR A O 1
ATOM 3771 N N . ARG A 1 500 ? 29.817 -34.734 -16.518 1.00 47.44 500 ARG A N 1
ATOM 3772 C CA . ARG A 1 500 ? 28.440 -34.413 -16.925 1.00 47.44 500 ARG A CA 1
ATOM 3773 C C . ARG A 1 500 ? 27.898 -33.260 -16.073 1.00 47.44 500 ARG A C 1
ATOM 3775 O O . ARG A 1 500 ? 28.130 -33.247 -14.863 1.00 47.44 500 ARG A O 1
ATOM 3782 N N . PRO A 1 501 ? 27.180 -32.291 -16.665 1.00 51.75 501 PRO A N 1
ATOM 3783 C CA . PRO A 1 501 ? 26.473 -31.281 -15.891 1.00 51.75 501 PRO A CA 1
ATOM 3784 C C . PRO A 1 501 ? 25.425 -31.955 -14.995 1.00 51.75 501 PRO A C 1
ATOM 3786 O O . PRO A 1 501 ? 24.711 -32.859 -15.431 1.00 51.75 501 PRO A O 1
ATOM 3789 N N . LEU A 1 502 ? 25.365 -31.536 -13.728 1.00 51.56 502 LEU A N 1
ATOM 3790 C CA . LEU A 1 502 ? 24.366 -32.004 -12.769 1.00 51.56 502 LEU A CA 1
ATOM 3791 C C . LEU A 1 502 ? 22.948 -31.816 -13.329 1.00 51.56 502 LEU A C 1
ATOM 3793 O O . LEU A 1 502 ? 22.649 -30.789 -13.936 1.00 51.56 502 LEU A O 1
ATOM 3797 N N . GLY A 1 503 ? 22.073 -32.794 -13.082 1.00 54.75 503 GLY A N 1
ATOM 3798 C CA . GLY A 1 503 ? 20.639 -32.663 -13.348 1.00 54.75 503 GLY A CA 1
ATOM 3799 C C . GLY A 1 503 ? 20.006 -31.504 -12.567 1.00 54.75 503 GLY A C 1
ATOM 3800 O O . GLY A 1 503 ? 20.582 -30.999 -11.596 1.00 54.75 503 GLY A O 1
ATOM 3801 N N . GLN A 1 504 ? 18.813 -31.088 -12.988 1.00 57.38 504 GLN A N 1
ATOM 3802 C CA . GLN A 1 504 ? 18.077 -29.945 -12.444 1.00 57.38 504 GLN A CA 1
ATOM 3803 C C . GLN A 1 504 ? 17.875 -30.049 -10.926 1.00 57.38 504 GLN A C 1
ATOM 3805 O O . GLN A 1 504 ? 17.940 -29.036 -10.230 1.00 57.38 504 GLN A O 1
ATOM 3810 N N . VAL A 1 505 ? 17.707 -31.260 -10.384 1.00 51.53 505 VAL A N 1
ATOM 3811 C CA . VAL A 1 505 ? 17.506 -31.474 -8.943 1.00 51.53 505 VAL A CA 1
ATOM 3812 C C . VAL A 1 505 ? 18.827 -31.388 -8.174 1.00 51.53 505 VAL A C 1
ATOM 3814 O O . VAL A 1 505 ? 18.881 -30.824 -7.078 1.00 51.53 505 VAL A O 1
ATOM 3817 N N . ASN A 1 506 ? 19.922 -31.908 -8.731 1.00 47.25 506 ASN A N 1
ATOM 3818 C CA . ASN A 1 506 ? 21.228 -31.887 -8.065 1.00 47.25 506 ASN A CA 1
ATOM 3819 C C . ASN A 1 506 ? 21.938 -30.524 -8.170 1.00 47.25 506 ASN A C 1
ATOM 3821 O O . ASN A 1 506 ? 22.737 -30.200 -7.288 1.00 47.25 506 ASN A O 1
ATOM 3825 N N . GLY A 1 507 ? 21.605 -29.723 -9.189 1.00 52.00 507 GLY A N 1
ATOM 3826 C CA . GLY A 1 507 ? 22.120 -28.372 -9.434 1.00 52.00 507 GLY A CA 1
ATOM 3827 C C . GLY A 1 507 ? 21.269 -27.221 -8.876 1.00 52.00 507 GLY A C 1
ATOM 3828 O O . GLY A 1 507 ? 21.640 -26.066 -9.063 1.00 52.00 507 GLY A O 1
ATOM 3829 N N . ALA A 1 508 ? 20.164 -27.492 -8.171 1.00 52.81 508 ALA A N 1
ATOM 3830 C CA . ALA A 1 508 ? 19.213 -26.461 -7.723 1.00 52.81 508 ALA A CA 1
ATOM 3831 C C . ALA A 1 508 ? 19.780 -25.412 -6.733 1.00 52.81 508 ALA A C 1
ATOM 3833 O O . ALA A 1 508 ? 19.159 -24.374 -6.527 1.00 52.81 508 ALA A O 1
ATOM 3834 N N . LEU A 1 509 ? 20.971 -25.637 -6.159 1.00 40.19 509 LEU A N 1
ATOM 3835 C CA . LEU A 1 509 ? 21.716 -24.652 -5.346 1.00 40.19 509 LEU A CA 1
ATOM 3836 C C . LEU A 1 509 ? 22.965 -24.104 -6.060 1.00 40.19 509 LEU A C 1
ATOM 3838 O O . LEU A 1 509 ? 23.889 -23.608 -5.422 1.00 40.19 509 LEU A O 1
ATOM 3842 N N . GLY A 1 510 ? 23.018 -24.222 -7.386 1.00 42.78 510 GLY A N 1
ATOM 3843 C CA . GLY A 1 510 ? 24.190 -23.899 -8.194 1.00 42.78 510 GLY A CA 1
ATOM 3844 C C . GLY A 1 510 ? 25.194 -25.052 -8.273 1.00 42.78 510 GLY A C 1
ATOM 3845 O O . GLY A 1 510 ? 25.217 -25.954 -7.433 1.00 42.78 510 GLY A O 1
ATOM 3846 N N . GLN A 1 511 ? 26.048 -25.023 -9.301 1.00 46.31 511 GLN A N 1
ATOM 3847 C CA . GLN A 1 511 ? 26.959 -26.125 -9.634 1.00 46.31 511 GLN A CA 1
ATOM 3848 C C . GLN A 1 511 ? 27.946 -26.447 -8.501 1.00 46.31 511 GLN A C 1
ATOM 3850 O O . GLN A 1 511 ? 28.230 -27.610 -8.240 1.00 46.31 511 GLN A O 1
ATOM 3855 N N . THR A 1 512 ? 28.442 -25.427 -7.797 1.00 41.06 512 THR A N 1
ATOM 3856 C CA . THR A 1 512 ? 29.452 -25.566 -6.736 1.00 41.06 512 THR A CA 1
ATOM 3857 C C . THR A 1 512 ? 28.903 -26.295 -5.508 1.00 41.06 512 THR A C 1
ATOM 3859 O O . THR A 1 512 ? 29.488 -27.277 -5.055 1.00 41.06 512 THR A O 1
ATOM 3862 N N . ILE A 1 513 ? 27.742 -25.866 -5.001 1.00 40.56 513 ILE A N 1
ATOM 3863 C CA . ILE A 1 513 ? 27.065 -26.501 -3.857 1.00 40.56 513 ILE A CA 1
ATOM 3864 C C . ILE A 1 513 ? 26.456 -27.843 -4.282 1.00 40.56 513 ILE A C 1
ATOM 3866 O O . ILE A 1 513 ? 26.494 -28.824 -3.536 1.00 40.56 513 ILE A O 1
ATOM 3870 N N . GLY A 1 514 ? 25.942 -27.907 -5.512 1.00 47.97 514 GLY A N 1
ATOM 3871 C CA . GLY A 1 514 ? 25.459 -29.124 -6.147 1.00 47.97 514 GLY A CA 1
ATOM 3872 C C . GLY A 1 514 ? 26.518 -30.222 -6.170 1.00 47.97 514 GLY A C 1
ATOM 3873 O O . GLY A 1 514 ? 26.239 -31.309 -5.672 1.00 47.97 514 GLY A O 1
ATOM 3874 N N . ASN A 1 515 ? 27.731 -29.909 -6.644 1.00 49.47 515 ASN A N 1
ATOM 3875 C CA . ASN A 1 515 ? 28.876 -30.823 -6.723 1.00 49.47 515 ASN A CA 1
ATOM 3876 C C . ASN A 1 515 ? 29.400 -31.208 -5.334 1.00 49.47 515 ASN A C 1
ATOM 3878 O O . ASN A 1 515 ? 29.735 -32.367 -5.104 1.00 49.47 515 ASN A O 1
ATOM 3882 N N . LEU A 1 516 ? 29.441 -30.259 -4.390 1.00 44.34 516 LEU A N 1
ATOM 3883 C CA . LEU A 1 516 ? 29.888 -30.516 -3.016 1.00 44.34 516 LEU A CA 1
ATOM 3884 C C . LEU A 1 516 ? 28.998 -31.548 -2.302 1.00 44.34 516 LEU A C 1
ATOM 3886 O O . LEU A 1 516 ? 29.479 -32.347 -1.493 1.00 44.34 516 LEU A O 1
ATOM 3890 N N . LEU A 1 517 ? 27.702 -31.526 -2.614 1.00 47.75 517 LEU A N 1
ATOM 3891 C CA . LEU A 1 517 ? 26.680 -32.359 -1.990 1.00 47.75 517 LEU A CA 1
ATOM 3892 C C . LEU A 1 517 ? 26.258 -33.560 -2.860 1.00 47.75 517 LEU A C 1
ATOM 3894 O O . LEU A 1 517 ? 25.506 -34.409 -2.376 1.00 47.75 517 LEU A O 1
ATOM 3898 N N . ASP A 1 518 ? 26.698 -33.665 -4.119 1.00 54.28 518 ASP A N 1
ATOM 3899 C CA . ASP A 1 518 ? 26.298 -34.763 -5.009 1.00 54.28 518 ASP A CA 1
ATOM 3900 C C . ASP A 1 518 ? 26.717 -36.121 -4.423 1.00 54.28 518 ASP A C 1
ATOM 3902 O O . ASP A 1 518 ? 27.804 -36.290 -3.872 1.00 54.28 518 ASP A O 1
ATOM 3906 N N . GLY A 1 519 ? 25.787 -37.075 -4.439 1.00 54.69 519 GLY A N 1
ATOM 3907 C CA . GLY A 1 519 ? 25.933 -38.381 -3.788 1.00 54.69 519 GLY A CA 1
ATOM 3908 C C . GLY A 1 519 ? 25.906 -38.373 -2.249 1.00 54.69 519 GLY A C 1
ATOM 3909 O O . GLY A 1 519 ? 25.720 -39.432 -1.654 1.00 54.69 519 GLY A O 1
ATOM 3910 N N . LYS A 1 520 ? 26.023 -37.211 -1.586 1.00 52.53 520 LYS A N 1
ATOM 3911 C CA . LYS A 1 520 ? 26.129 -37.087 -0.116 1.00 52.53 520 LYS A CA 1
ATOM 3912 C C . LYS A 1 520 ? 24.840 -36.612 0.574 1.00 52.53 520 LYS A C 1
ATOM 3914 O O . LYS A 1 520 ? 24.673 -36.871 1.763 1.00 52.53 520 LYS A O 1
ATOM 3919 N N . LYS A 1 521 ? 23.902 -35.981 -0.153 1.00 58.53 521 LYS A N 1
ATOM 3920 C CA . LYS A 1 521 ? 22.622 -35.432 0.375 1.00 58.53 521 LYS A CA 1
ATOM 3921 C C . LYS A 1 521 ? 21.795 -36.462 1.158 1.00 58.53 521 LYS A C 1
ATOM 3923 O O . LYS A 1 521 ? 21.383 -36.182 2.279 1.00 58.53 521 LYS A O 1
ATOM 3928 N N . SER A 1 522 ? 21.611 -37.668 0.606 1.00 51.56 522 SER A N 1
ATOM 3929 C CA . SER A 1 522 ? 20.850 -38.742 1.266 1.00 51.56 522 SER A CA 1
ATOM 3930 C C . SER A 1 522 ? 21.518 -39.223 2.553 1.00 51.56 522 SER A C 1
ATOM 3932 O O . SER A 1 522 ? 20.832 -39.432 3.545 1.00 51.56 522 SER A O 1
ATOM 3934 N N . ALA A 1 523 ? 22.847 -39.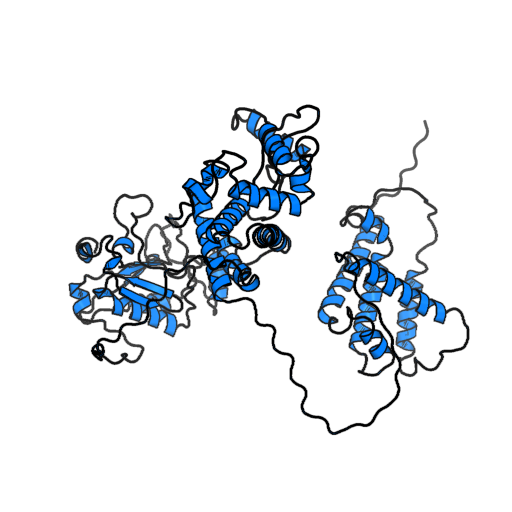365 2.555 1.00 47.22 523 ALA A N 1
ATOM 3935 C CA . ALA A 1 523 ? 23.590 -39.806 3.732 1.00 47.22 523 ALA A CA 1
ATOM 3936 C C . ALA A 1 523 ? 23.541 -38.750 4.845 1.00 47.22 523 ALA A C 1
ATOM 3938 O O . ALA A 1 523 ? 23.257 -39.090 5.984 1.00 47.22 523 ALA A O 1
ATOM 3939 N N . ILE A 1 524 ? 23.730 -37.469 4.509 1.00 55.22 524 ILE A N 1
ATOM 3940 C CA . ILE A 1 524 ? 23.653 -36.355 5.468 1.00 55.22 524 ILE A CA 1
ATOM 3941 C C . ILE A 1 524 ? 22.237 -36.221 6.042 1.00 55.22 524 ILE A C 1
ATOM 3943 O O . ILE A 1 524 ? 22.083 -36.040 7.246 1.00 55.22 524 ILE A O 1
ATOM 3947 N N . GLY A 1 525 ? 21.205 -36.339 5.202 1.00 56.59 525 GLY A N 1
ATOM 3948 C CA . GLY A 1 525 ? 19.815 -36.259 5.643 1.00 56.59 525 GLY A CA 1
ATOM 3949 C C . GLY A 1 525 ? 19.400 -37.423 6.546 1.00 56.59 525 GLY A C 1
ATOM 3950 O O . GLY A 1 525 ? 18.817 -37.203 7.599 1.00 56.59 525 GLY A O 1
ATOM 3951 N N . ILE A 1 526 ? 19.744 -38.662 6.184 1.00 54.53 526 ILE A N 1
ATOM 3952 C CA . ILE A 1 526 ? 19.384 -39.848 6.979 1.00 54.53 526 ILE A CA 1
ATOM 3953 C C . ILE A 1 526 ? 20.185 -39.891 8.286 1.00 54.53 526 ILE A C 1
ATOM 3955 O O . ILE A 1 526 ? 19.604 -40.092 9.349 1.00 54.53 526 ILE A O 1
ATOM 3959 N N . LEU A 1 527 ? 21.499 -39.642 8.234 1.00 53.03 527 LEU A N 1
ATOM 3960 C CA . LEU A 1 527 ? 22.350 -39.624 9.428 1.00 53.03 527 LEU A CA 1
ATOM 3961 C C . LEU A 1 527 ? 22.006 -38.462 10.357 1.00 53.03 527 LEU A C 1
ATOM 3963 O O . LEU A 1 527 ? 21.979 -38.649 11.566 1.00 53.03 527 LEU A O 1
ATOM 3967 N N . GLY A 1 528 ? 21.713 -37.279 9.815 1.00 56.75 528 GLY A N 1
ATOM 3968 C CA . GLY A 1 528 ? 21.290 -36.129 10.608 1.00 56.75 528 GLY A CA 1
ATOM 3969 C C . GLY A 1 528 ? 19.929 -36.345 11.269 1.00 56.75 528 GLY A C 1
ATOM 3970 O O . GLY A 1 528 ? 19.762 -35.999 12.437 1.00 56.75 528 GLY A O 1
ATOM 3971 N N . ALA A 1 529 ? 18.980 -36.982 10.574 1.00 57.75 529 ALA A N 1
ATOM 3972 C CA . ALA A 1 529 ? 17.683 -37.340 11.144 1.00 57.75 529 ALA A CA 1
ATOM 3973 C C . ALA A 1 529 ? 17.823 -38.395 12.255 1.00 57.75 529 ALA A C 1
ATOM 3975 O O . ALA A 1 529 ? 17.268 -38.204 13.335 1.00 57.75 529 ALA A O 1
ATOM 3976 N N . ALA A 1 530 ? 18.623 -39.443 12.028 1.00 50.72 530 ALA A N 1
ATOM 3977 C CA . ALA A 1 530 ? 18.906 -40.480 13.022 1.00 50.72 530 ALA A CA 1
ATOM 3978 C C . ALA A 1 530 ? 19.680 -39.933 14.234 1.00 50.72 530 ALA A C 1
ATOM 3980 O O . ALA A 1 530 ? 19.339 -40.222 15.376 1.00 50.72 530 ALA A O 1
ATOM 3981 N N . ALA A 1 531 ? 20.686 -39.083 14.013 1.00 51.50 531 ALA A N 1
ATOM 3982 C CA . ALA A 1 531 ? 21.407 -38.420 15.094 1.00 51.50 531 ALA A CA 1
ATOM 3983 C C . ALA A 1 531 ? 20.466 -37.521 15.903 1.00 51.50 531 ALA A C 1
ATOM 3985 O O . ALA A 1 531 ? 20.475 -37.589 17.125 1.00 51.50 531 ALA A O 1
ATOM 3986 N N . THR A 1 532 ? 19.607 -36.737 15.242 1.00 57.75 532 THR A N 1
ATOM 3987 C CA . THR A 1 532 ? 18.637 -35.860 15.920 1.00 57.75 532 THR A CA 1
ATOM 3988 C C . THR A 1 532 ? 17.620 -36.665 16.731 1.00 57.75 532 THR A C 1
ATOM 3990 O O . THR A 1 532 ? 17.324 -36.285 17.862 1.00 57.75 532 THR A O 1
ATOM 3993 N N . SER A 1 533 ? 17.126 -37.798 16.212 1.00 50.06 533 SER A N 1
ATOM 3994 C CA . SER A 1 533 ? 16.196 -38.656 16.955 1.00 50.06 533 SER A CA 1
ATOM 3995 C C . SER A 1 533 ? 16.866 -39.306 18.167 1.00 50.06 533 SER A C 1
ATOM 3997 O O . SER A 1 533 ? 16.302 -39.279 19.257 1.00 50.06 533 SER A O 1
ATOM 3999 N N . ILE A 1 534 ? 18.098 -39.805 18.019 1.00 48.28 534 ILE A N 1
ATOM 4000 C CA . ILE A 1 534 ? 18.862 -40.416 19.117 1.00 48.28 534 ILE A CA 1
ATOM 4001 C C . ILE A 1 534 ? 19.220 -39.361 20.180 1.00 48.28 534 ILE A C 1
ATOM 4003 O O . ILE A 1 534 ? 18.972 -39.570 21.367 1.00 48.28 534 ILE A O 1
ATOM 4007 N N . LEU A 1 535 ? 19.716 -38.190 19.768 1.00 50.16 535 LEU A N 1
ATOM 4008 C CA . LEU A 1 535 ? 20.101 -37.085 20.659 1.00 50.16 535 LEU A CA 1
ATOM 4009 C C . LEU A 1 535 ? 18.900 -36.470 21.393 1.00 50.16 535 LEU A C 1
ATOM 4011 O O . LEU A 1 535 ? 19.053 -36.037 22.531 1.00 50.16 535 LEU A O 1
ATOM 4015 N N . SER A 1 536 ? 17.703 -36.480 20.794 1.00 54.69 536 SER A N 1
ATOM 4016 C CA . SER A 1 536 ? 16.474 -36.004 21.450 1.00 54.69 536 SER A CA 1
ATOM 4017 C C . SER A 1 536 ? 15.998 -36.891 22.609 1.00 54.69 536 SER A C 1
ATOM 4019 O O . SER A 1 536 ? 15.192 -36.448 23.421 1.00 54.69 536 SER A O 1
ATOM 4021 N N . SER A 1 537 ? 16.520 -38.119 22.701 1.00 45.94 537 SER A N 1
ATOM 4022 C CA . SER A 1 537 ? 16.200 -39.092 23.754 1.00 45.94 537 SER A CA 1
ATOM 4023 C C . SER A 1 537 ? 17.292 -39.223 24.826 1.00 45.94 537 SER A C 1
ATOM 4025 O O . SER A 1 537 ? 17.128 -39.971 25.790 1.00 45.94 537 SER A O 1
ATOM 4027 N N . ALA A 1 538 ? 18.414 -38.505 24.682 1.00 48.16 538 ALA A N 1
ATOM 4028 C CA . ALA A 1 538 ? 19.558 -38.625 25.579 1.00 48.16 538 ALA A CA 1
ATOM 4029 C C . ALA A 1 538 ? 19.315 -37.896 26.914 1.00 48.16 538 ALA A C 1
ATOM 4031 O O . ALA A 1 538 ? 19.032 -36.699 26.946 1.00 48.16 538 ALA A O 1
ATOM 4032 N N . ALA A 1 539 ? 19.476 -38.611 28.032 1.00 44.47 539 ALA A N 1
ATOM 4033 C CA . ALA A 1 539 ? 19.337 -38.034 29.366 1.00 44.47 539 ALA A CA 1
ATOM 4034 C C . ALA A 1 539 ? 20.421 -36.961 29.639 1.00 44.47 539 ALA A C 1
ATOM 4036 O O . ALA A 1 539 ? 21.588 -37.167 29.259 1.00 44.47 539 ALA A O 1
ATOM 4037 N N . PRO A 1 540 ? 20.085 -35.851 30.331 1.00 44.69 540 PRO A N 1
ATOM 4038 C CA . PRO A 1 540 ? 21.060 -34.846 30.748 1.00 44.69 540 PRO A CA 1
ATOM 4039 C C . PRO A 1 540 ? 22.170 -35.481 31.599 1.00 44.69 540 PRO A C 1
ATOM 4041 O O . PRO A 1 540 ? 21.885 -36.188 32.560 1.00 44.69 540 PRO A O 1
ATOM 4044 N N . GLY A 1 541 ? 23.435 -35.249 31.237 1.00 50.00 541 GLY A N 1
ATOM 4045 C CA . GLY A 1 541 ? 24.602 -35.799 31.946 1.00 50.00 541 GLY A CA 1
ATOM 4046 C C . GLY A 1 541 ? 25.127 -37.147 31.432 1.00 50.00 541 GLY A C 1
ATOM 4047 O O . GLY A 1 541 ? 26.166 -37.602 31.898 1.00 50.00 541 GLY A O 1
ATOM 4048 N N . SER A 1 542 ? 24.479 -37.769 30.442 1.00 50.16 542 SER A N 1
ATOM 4049 C CA . SER A 1 542 ? 25.052 -38.916 29.717 1.00 50.16 542 SER A CA 1
ATOM 4050 C C . SER A 1 542 ? 26.201 -38.492 28.786 1.00 50.16 542 SER A C 1
ATOM 4052 O O . SER A 1 542 ? 26.284 -37.328 28.379 1.00 50.16 542 SER A O 1
ATOM 4054 N N . THR A 1 543 ? 27.065 -39.434 28.386 1.00 46.88 543 THR A N 1
ATOM 4055 C CA . THR A 1 543 ? 28.154 -39.194 27.414 1.00 46.88 543 THR A CA 1
ATOM 4056 C C . THR A 1 543 ? 27.617 -38.638 26.085 1.00 46.88 543 THR A C 1
ATOM 4058 O O . THR A 1 543 ? 28.215 -37.749 25.485 1.00 46.88 543 THR A O 1
ATOM 4061 N N . LEU A 1 544 ? 26.432 -39.088 25.646 1.00 40.91 544 LEU A N 1
ATOM 4062 C CA . LEU A 1 544 ? 25.744 -38.518 24.479 1.00 40.91 544 LEU A CA 1
ATOM 4063 C C . LEU A 1 544 ? 25.216 -37.097 24.737 1.00 40.91 544 LEU A C 1
ATOM 4065 O O . LEU A 1 544 ? 25.302 -36.248 23.852 1.00 40.91 544 LEU A O 1
ATOM 4069 N N . GLY A 1 545 ? 24.700 -36.818 25.937 1.00 48.81 545 GLY A N 1
ATOM 4070 C CA . GLY A 1 545 ? 24.229 -35.486 26.326 1.00 48.81 545 GLY A CA 1
ATOM 4071 C C . GLY A 1 545 ? 25.353 -34.447 26.416 1.00 48.81 545 GLY A C 1
ATOM 4072 O O . GLY A 1 545 ? 25.151 -33.285 26.072 1.00 48.81 545 GLY A O 1
ATOM 4073 N N . THR A 1 546 ? 26.561 -34.859 26.804 1.00 47.25 546 THR A N 1
ATOM 4074 C CA . THR A 1 546 ? 27.753 -33.990 26.821 1.00 47.25 546 THR A CA 1
ATOM 4075 C C . THR A 1 546 ? 28.265 -33.692 25.413 1.00 47.25 546 THR A C 1
ATOM 4077 O O . THR A 1 546 ? 28.630 -32.551 25.129 1.00 47.25 546 THR A O 1
ATOM 4080 N N . VAL A 1 547 ? 28.198 -34.658 24.490 1.00 43.47 547 VAL A N 1
ATOM 4081 C CA . VAL A 1 547 ? 28.476 -34.408 23.064 1.00 43.47 547 VAL A CA 1
ATOM 4082 C C . VAL A 1 547 ? 27.425 -33.462 22.465 1.00 43.47 547 VAL A C 1
ATOM 4084 O O . VAL A 1 547 ? 27.797 -32.487 21.813 1.00 43.47 547 VAL A O 1
ATOM 4087 N N . ALA A 1 548 ? 26.134 -33.655 22.764 1.00 46.34 548 ALA A N 1
ATOM 4088 C CA . ALA A 1 548 ? 25.056 -32.752 22.342 1.00 46.34 548 ALA A CA 1
ATOM 4089 C C . ALA A 1 548 ? 25.272 -31.302 22.820 1.00 46.34 548 ALA A C 1
ATOM 4091 O O . ALA A 1 548 ? 25.069 -30.358 22.060 1.00 46.34 548 ALA A O 1
ATOM 4092 N N . ALA A 1 549 ? 25.734 -31.131 24.062 1.00 45.88 549 ALA A N 1
ATOM 4093 C CA . ALA A 1 549 ? 26.015 -29.829 24.665 1.00 45.88 549 ALA A CA 1
ATOM 4094 C C . ALA A 1 549 ? 27.264 -29.131 24.092 1.00 45.88 549 ALA A C 1
ATOM 4096 O O . ALA A 1 549 ? 27.375 -27.910 24.169 1.00 45.88 549 ALA A O 1
ATOM 4097 N N . SER A 1 550 ? 28.195 -29.881 23.494 1.00 41.00 550 SER A N 1
ATOM 4098 C CA . SER A 1 550 ? 29.427 -29.332 22.899 1.00 41.00 550 SER A CA 1
ATOM 4099 C C . SER A 1 550 ? 29.260 -28.825 21.462 1.00 41.00 550 SER A C 1
ATOM 4101 O O . SER A 1 550 ? 30.187 -28.242 20.899 1.00 41.00 550 SER A O 1
ATOM 4103 N N . ILE A 1 551 ? 28.072 -28.994 20.871 1.00 44.22 551 ILE A N 1
ATOM 4104 C CA . ILE A 1 551 ? 27.705 -28.418 19.576 1.00 44.22 551 ILE A CA 1
ATOM 4105 C C . ILE A 1 551 ? 26.537 -27.444 19.811 1.00 44.22 551 ILE A C 1
ATOM 4107 O O . ILE A 1 551 ? 25.383 -27.873 19.840 1.00 44.22 551 ILE A O 1
ATOM 4111 N N . PRO A 1 552 ? 26.792 -26.126 19.943 1.00 42.34 552 PRO A N 1
ATOM 4112 C CA . PRO A 1 552 ? 25.764 -25.132 20.286 1.00 42.34 552 PRO A CA 1
ATOM 4113 C C . PRO A 1 552 ? 24.586 -25.087 19.304 1.00 42.34 552 PRO A C 1
ATOM 4115 O O . PRO A 1 552 ? 23.487 -24.692 19.666 1.00 42.34 552 PRO A O 1
ATOM 4118 N N . ALA A 1 553 ? 24.802 -25.528 18.060 1.00 43.22 553 ALA A N 1
ATOM 4119 C CA . ALA A 1 553 ? 23.758 -25.624 17.046 1.00 43.22 553 ALA A CA 1
ATOM 4120 C C . ALA A 1 553 ? 22.770 -26.784 17.273 1.00 43.22 553 ALA A C 1
ATOM 4122 O O . ALA A 1 553 ? 21.700 -26.753 16.673 1.00 43.22 553 ALA A O 1
ATOM 4123 N N . LEU A 1 554 ? 23.114 -27.792 18.087 1.00 43.94 554 LEU A N 1
ATOM 4124 C CA . LEU A 1 554 ? 22.290 -28.974 18.402 1.00 43.94 554 LEU A CA 1
ATOM 4125 C C . LEU A 1 554 ? 21.666 -28.910 19.807 1.00 43.94 554 LEU A C 1
ATOM 4127 O O . LEU A 1 554 ? 20.619 -29.518 20.040 1.00 43.94 554 LEU A O 1
ATOM 4131 N N . ALA A 1 555 ? 22.261 -28.155 20.732 1.00 42.47 555 ALA A N 1
ATOM 4132 C CA . ALA A 1 555 ? 21.686 -27.905 22.049 1.00 42.47 555 ALA A CA 1
ATOM 4133 C C . ALA A 1 555 ? 20.490 -26.934 21.937 1.00 42.47 555 ALA A C 1
ATOM 4135 O O . ALA A 1 555 ? 20.660 -25.720 21.878 1.00 42.47 555 ALA A O 1
ATOM 4136 N N . GLY A 1 556 ? 19.269 -27.481 21.884 1.00 47.81 556 GLY A N 1
ATOM 4137 C CA . GLY A 1 556 ? 18.010 -26.714 21.902 1.00 47.81 556 GLY A CA 1
ATOM 4138 C C . GLY A 1 556 ? 17.244 -26.628 20.573 1.00 47.81 556 GLY A C 1
ATOM 4139 O O . GLY A 1 556 ? 16.249 -25.915 20.497 1.00 47.81 556 GLY A O 1
ATOM 4140 N N . SER A 1 557 ? 17.665 -27.348 19.529 1.00 47.88 557 SER A N 1
ATOM 4141 C CA . SER A 1 557 ? 17.154 -27.195 18.151 1.00 47.88 557 SER A CA 1
ATOM 4142 C C . SER A 1 557 ? 16.577 -28.480 17.532 1.00 47.88 557 SER A C 1
ATOM 4144 O O . SER A 1 557 ? 16.383 -28.550 16.312 1.00 47.88 557 SER A O 1
ATOM 4146 N N . SER A 1 558 ? 16.261 -29.497 18.345 1.00 50.09 558 SER A N 1
ATOM 4147 C CA . SER A 1 558 ? 15.727 -30.786 17.869 1.00 50.09 558 SER A CA 1
ATOM 4148 C C . SER A 1 558 ? 14.430 -30.646 17.053 1.00 50.09 558 SER A C 1
ATOM 4150 O O . SER A 1 558 ? 14.231 -31.398 16.099 1.00 50.09 558 SER A O 1
ATOM 4152 N N . SER A 1 559 ? 13.597 -29.639 17.341 1.00 47.25 559 SER A N 1
ATOM 4153 C CA . SER A 1 559 ? 12.367 -29.329 16.593 1.00 47.25 559 SER A CA 1
ATOM 4154 C C . SER A 1 559 ? 12.605 -28.645 15.238 1.00 47.25 559 SER A C 1
ATOM 4156 O O . SER A 1 559 ? 11.748 -28.718 14.359 1.00 47.25 559 SER A O 1
ATOM 4158 N N . THR A 1 560 ? 13.771 -28.024 15.032 1.00 50.78 560 THR A N 1
ATOM 4159 C CA . THR A 1 560 ? 14.094 -27.256 13.815 1.00 50.78 560 THR A CA 1
ATOM 4160 C C . THR A 1 560 ? 14.956 -28.055 12.834 1.00 50.78 560 THR A C 1
ATOM 4162 O O . THR A 1 560 ? 14.846 -27.877 11.621 1.00 50.78 560 THR A O 1
ATOM 4165 N N . LEU A 1 561 ? 15.808 -28.957 13.333 1.00 48.50 561 LEU A N 1
ATOM 4166 C CA . LEU A 1 561 ? 16.792 -29.672 12.513 1.00 48.50 561 LEU A CA 1
ATOM 4167 C C . LEU A 1 561 ? 16.260 -30.959 11.875 1.00 48.50 561 LEU A C 1
ATOM 4169 O O . LEU A 1 561 ? 16.642 -31.278 10.749 1.00 48.50 561 LEU A O 1
ATOM 4173 N N . LEU A 1 562 ? 15.343 -31.675 12.533 1.00 49.41 562 LEU A N 1
ATOM 4174 C CA . LEU A 1 562 ? 14.768 -32.904 11.976 1.00 49.41 562 LEU A CA 1
ATOM 4175 C C . LEU A 1 562 ? 14.027 -32.662 10.642 1.00 49.41 562 LEU A C 1
ATOM 4177 O O . LEU A 1 562 ? 14.305 -33.391 9.686 1.00 49.41 562 LEU A O 1
ATOM 4181 N N . PRO A 1 563 ? 13.176 -31.623 10.492 1.00 50.19 563 PRO A N 1
ATOM 4182 C CA . PRO A 1 563 ? 12.552 -31.312 9.205 1.00 50.19 563 PRO A CA 1
ATOM 4183 C C . PRO A 1 563 ? 13.570 -30.977 8.107 1.00 50.19 563 PRO A C 1
ATOM 4185 O O . PRO A 1 563 ? 13.373 -31.351 6.954 1.00 50.19 563 PRO A O 1
ATOM 4188 N N . LEU A 1 564 ? 14.684 -30.321 8.454 1.00 49.00 564 LEU A N 1
ATOM 4189 C CA . LEU A 1 564 ? 15.764 -29.994 7.516 1.00 49.00 564 LEU A CA 1
ATOM 4190 C C . LEU A 1 564 ? 16.518 -31.245 7.050 1.00 49.00 564 LEU A C 1
ATOM 4192 O O . LEU A 1 564 ? 16.795 -31.389 5.860 1.00 49.00 564 LEU A O 1
ATOM 4196 N N . PHE A 1 565 ? 16.819 -32.172 7.959 1.00 58.88 565 PHE A N 1
ATOM 4197 C CA . PHE A 1 565 ? 17.483 -33.426 7.614 1.00 58.88 565 PHE A CA 1
ATOM 4198 C C . PHE A 1 565 ? 16.577 -34.368 6.815 1.00 58.88 565 PHE A C 1
ATOM 4200 O O . PHE A 1 565 ? 17.027 -34.953 5.828 1.00 58.88 565 PHE A O 1
ATOM 4207 N N . LEU A 1 566 ? 15.286 -34.439 7.151 1.00 54.09 566 LEU A N 1
ATOM 4208 C CA . LEU A 1 566 ? 14.291 -35.162 6.356 1.00 54.09 566 LEU A CA 1
ATOM 4209 C C . LEU A 1 566 ? 14.120 -34.539 4.964 1.00 54.09 566 LEU A C 1
ATOM 4211 O O . LEU A 1 566 ? 14.096 -35.267 3.972 1.00 54.09 566 LEU A O 1
ATOM 4215 N N . ALA A 1 567 ? 14.091 -33.207 4.861 1.00 55.19 567 ALA A N 1
ATOM 4216 C CA . ALA A 1 567 ? 14.058 -32.510 3.577 1.00 55.19 567 ALA A CA 1
ATOM 4217 C C . ALA A 1 567 ? 15.322 -32.781 2.743 1.00 55.19 567 ALA A C 1
ATOM 4219 O O . ALA A 1 567 ? 15.227 -33.018 1.541 1.00 55.19 567 ALA A O 1
ATOM 4220 N N . MET A 1 568 ? 16.502 -32.828 3.367 1.00 59.59 568 MET A N 1
ATOM 4221 C CA . MET A 1 568 ? 17.762 -33.195 2.707 1.00 59.59 568 MET A CA 1
ATOM 4222 C C . MET A 1 568 ? 17.794 -34.664 2.258 1.00 59.59 568 MET A C 1
ATOM 4224 O O . MET A 1 568 ? 18.305 -34.966 1.177 1.00 59.59 568 MET A O 1
ATOM 4228 N N . ALA A 1 569 ? 17.219 -35.578 3.045 1.00 62.00 569 ALA A N 1
ATOM 4229 C CA . ALA A 1 569 ? 17.078 -36.986 2.676 1.00 62.00 569 ALA A CA 1
ATOM 4230 C C . ALA A 1 569 ? 16.126 -37.154 1.483 1.00 62.00 569 ALA A C 1
ATOM 4232 O O . ALA A 1 569 ? 16.475 -37.828 0.508 1.00 62.00 569 ALA A O 1
ATOM 4233 N N . ALA A 1 570 ? 14.972 -36.480 1.528 1.00 53.69 570 ALA A N 1
ATOM 4234 C CA . ALA A 1 570 ? 13.985 -36.453 0.454 1.00 53.69 570 ALA A CA 1
ATOM 4235 C C . ALA A 1 570 ? 14.567 -35.844 -0.830 1.00 53.69 570 ALA A C 1
ATOM 4237 O O . ALA A 1 570 ? 14.432 -36.421 -1.907 1.00 53.69 570 ALA A O 1
ATOM 4238 N N . TRP A 1 571 ? 15.310 -34.740 -0.719 1.00 60.41 571 TRP A N 1
ATOM 4239 C CA . TRP A 1 571 ? 16.034 -34.143 -1.841 1.00 60.41 571 TRP A CA 1
ATOM 4240 C C . TRP A 1 571 ? 17.052 -35.119 -2.433 1.00 60.41 571 TRP A C 1
ATOM 4242 O O . TRP A 1 571 ? 17.085 -35.329 -3.644 1.00 60.41 571 TRP A O 1
ATOM 4252 N N . GLY A 1 572 ? 17.852 -35.783 -1.599 1.00 62.06 572 GLY A N 1
ATOM 4253 C CA . GLY A 1 572 ? 18.789 -36.800 -2.072 1.00 62.06 572 GLY A CA 1
ATOM 4254 C C . GLY A 1 572 ? 18.101 -37.957 -2.811 1.00 62.06 572 GLY A C 1
ATOM 4255 O O . GLY A 1 572 ? 18.625 -38.429 -3.819 1.00 62.06 572 GLY A O 1
ATOM 4256 N N . ALA A 1 573 ? 16.921 -38.391 -2.354 1.00 59.19 573 ALA A N 1
ATOM 4257 C CA . ALA A 1 573 ? 16.126 -39.420 -3.026 1.00 59.19 573 ALA A CA 1
ATOM 4258 C C . ALA A 1 573 ? 15.605 -38.947 -4.397 1.00 59.19 573 ALA A C 1
ATOM 4260 O O . ALA A 1 573 ? 15.763 -39.656 -5.391 1.00 59.19 573 ALA A O 1
ATOM 4261 N N . LEU A 1 574 ? 15.083 -37.719 -4.477 1.00 55.75 574 LEU A N 1
ATOM 4262 C CA . LEU A 1 574 ? 14.636 -37.101 -5.732 1.00 55.75 574 LEU A CA 1
ATOM 4263 C C . LEU A 1 574 ? 15.790 -36.932 -6.735 1.00 55.75 574 LEU A C 1
ATOM 4265 O O . LEU A 1 574 ? 15.638 -37.243 -7.915 1.00 55.75 574 LEU A O 1
ATOM 4269 N N . GLY A 1 575 ? 16.973 -36.527 -6.262 1.00 59.16 575 GLY A N 1
ATOM 4270 C CA . GLY A 1 575 ? 18.175 -36.397 -7.091 1.00 59.16 575 GLY A CA 1
ATOM 4271 C C . GLY A 1 575 ? 18.712 -37.730 -7.629 1.00 59.16 575 GLY A C 1
ATOM 4272 O O . GLY A 1 575 ? 19.385 -37.740 -8.661 1.00 59.16 575 GLY A O 1
ATOM 4273 N N . LYS A 1 576 ? 18.413 -38.860 -6.969 1.00 61.69 576 LYS A N 1
ATOM 4274 C CA . LYS A 1 576 ? 18.692 -40.213 -7.486 1.00 61.69 576 LYS A CA 1
ATOM 4275 C C . LYS A 1 576 ? 17.637 -40.665 -8.495 1.00 61.69 576 LYS A C 1
ATOM 4277 O O . LYS A 1 576 ? 18.012 -41.235 -9.513 1.00 61.69 576 LYS A O 1
ATOM 4282 N N . GLY A 1 577 ? 16.360 -40.353 -8.259 1.00 55.34 577 GLY A N 1
ATOM 4283 C CA . GLY A 1 577 ? 15.283 -40.591 -9.226 1.00 55.34 577 GLY A CA 1
ATOM 4284 C C . GLY A 1 577 ? 15.544 -39.898 -10.567 1.00 55.34 577 GLY A C 1
ATOM 4285 O O . GLY A 1 577 ? 15.379 -40.507 -11.618 1.00 55.34 577 GLY A O 1
ATOM 4286 N N . GLU A 1 578 ? 16.075 -38.673 -10.538 1.00 58.66 578 GLU A N 1
ATOM 4287 C CA . GLU A 1 578 ? 16.490 -37.955 -11.750 1.00 58.66 578 GLU A CA 1
ATOM 4288 C C . GLU A 1 578 ? 17.590 -38.698 -12.530 1.00 58.66 578 GLU A C 1
ATOM 4290 O O . GLU A 1 578 ? 17.520 -38.778 -13.753 1.00 58.66 578 GLU A O 1
ATOM 4295 N N . LYS A 1 579 ? 18.571 -39.303 -11.843 1.00 56.00 579 LYS A N 1
ATOM 4296 C CA . LYS A 1 579 ? 19.639 -40.099 -12.482 1.00 56.00 579 LYS A CA 1
ATOM 4297 C C . LYS A 1 579 ? 19.109 -41.399 -13.107 1.00 56.00 579 LYS A C 1
ATOM 4299 O O . LYS A 1 579 ? 19.655 -41.840 -14.110 1.00 56.00 579 LYS A O 1
ATOM 4304 N N . TRP A 1 580 ? 18.050 -41.988 -12.546 1.00 51.12 580 TRP A N 1
ATOM 4305 C CA . TRP A 1 580 ? 17.407 -43.207 -13.064 1.00 51.12 580 TRP A CA 1
ATOM 4306 C C . TRP A 1 580 ? 16.510 -42.946 -14.278 1.00 51.12 580 TRP A C 1
ATOM 4308 O O . TRP A 1 580 ? 16.300 -43.838 -15.093 1.00 51.12 580 TRP A O 1
ATOM 4318 N N . LEU A 1 581 ? 15.990 -41.723 -14.398 1.00 48.34 581 LEU A N 1
ATOM 4319 C CA . LEU A 1 581 ? 15.134 -41.288 -15.502 1.00 48.34 581 LEU A CA 1
ATOM 4320 C C . LEU A 1 581 ? 15.929 -40.749 -16.703 1.00 48.34 581 LEU A C 1
ATOM 4322 O O . LEU A 1 581 ? 15.330 -40.428 -17.730 1.00 48.34 581 LEU A O 1
ATOM 4326 N N . GLN A 1 582 ? 17.261 -40.651 -16.606 1.00 52.41 582 GLN A N 1
ATOM 4327 C CA . GLN A 1 582 ? 18.088 -40.294 -17.756 1.00 52.41 582 GLN A CA 1
ATOM 4328 C C . GLN A 1 582 ? 18.250 -41.501 -18.695 1.00 52.41 582 GLN A C 1
ATOM 4330 O O . GLN A 1 582 ? 18.657 -42.573 -18.241 1.00 52.41 582 GLN A O 1
ATOM 4335 N N . PRO A 1 583 ? 17.957 -41.356 -20.001 1.00 45.12 583 PRO A N 1
ATOM 4336 C CA . PRO A 1 583 ? 18.101 -42.450 -20.952 1.00 45.12 583 PRO A CA 1
ATOM 4337 C C . PRO A 1 583 ? 19.561 -42.912 -21.038 1.00 45.12 583 PRO A C 1
ATOM 4339 O O . PRO A 1 583 ? 20.488 -42.098 -21.049 1.00 45.12 583 PRO A O 1
ATOM 4342 N N . ALA A 1 584 ? 19.765 -44.232 -21.101 1.00 46.53 584 ALA A N 1
ATOM 4343 C CA . ALA A 1 584 ? 21.088 -44.824 -21.264 1.00 46.53 584 ALA A CA 1
ATOM 4344 C C . ALA A 1 584 ? 21.764 -44.299 -22.550 1.00 46.53 584 ALA A C 1
ATOM 4346 O O . ALA A 1 584 ? 21.081 -44.097 -23.559 1.00 46.53 584 ALA A O 1
ATOM 4347 N N . PRO A 1 585 ? 23.091 -44.072 -22.540 1.00 45.41 585 PRO A N 1
ATOM 4348 C CA . PRO A 1 585 ? 23.793 -43.508 -23.685 1.00 45.41 585 PRO A CA 1
ATOM 4349 C C . PRO A 1 585 ? 23.653 -44.419 -24.909 1.00 45.41 585 PRO A C 1
ATOM 4351 O O . PRO A 1 585 ? 24.065 -45.577 -24.896 1.00 45.41 585 PRO A O 1
ATOM 4354 N N . THR A 1 586 ? 23.088 -43.882 -25.988 1.00 41.41 586 THR A N 1
ATOM 4355 C CA . THR A 1 586 ? 23.085 -44.529 -27.301 1.00 41.41 586 THR A CA 1
ATOM 4356 C C . THR A 1 586 ? 24.511 -44.558 -27.842 1.00 41.41 586 THR A C 1
ATOM 4358 O O . THR A 1 586 ? 25.103 -43.499 -28.065 1.00 41.41 586 THR A O 1
ATOM 4361 N N . SER A 1 587 ? 25.073 -45.750 -28.062 1.00 36.41 587 SER A N 1
ATOM 4362 C CA . SER A 1 587 ? 26.378 -45.892 -28.715 1.00 36.41 587 SER A CA 1
ATOM 4363 C C . SER A 1 587 ? 26.362 -45.248 -30.109 1.00 36.41 587 SER A C 1
ATOM 4365 O O . SER A 1 587 ? 25.412 -45.467 -30.867 1.00 36.41 587 SER A O 1
ATOM 4367 N N . PRO A 1 588 ? 27.398 -44.478 -30.484 1.00 44.94 588 PRO A N 1
ATOM 4368 C CA . PRO A 1 588 ? 27.473 -43.875 -31.805 1.00 44.94 588 PRO A CA 1
ATOM 4369 C C . PRO A 1 588 ? 27.629 -44.964 -32.872 1.00 44.94 588 PRO A C 1
ATOM 4371 O O . PRO A 1 588 ? 28.528 -45.804 -32.814 1.00 44.94 588 PRO A O 1
ATOM 4374 N N . ARG A 1 589 ? 26.729 -44.951 -33.858 1.00 38.19 589 ARG A N 1
ATOM 4375 C CA . ARG A 1 589 ? 26.816 -45.791 -35.054 1.00 38.19 589 ARG A CA 1
ATOM 4376 C C . ARG A 1 589 ? 27.938 -45.227 -35.925 1.00 38.19 589 ARG A C 1
ATOM 4378 O O . ARG A 1 589 ? 27.827 -44.104 -36.404 1.00 38.19 589 ARG A O 1
ATOM 4385 N N . ALA A 1 590 ? 29.011 -45.993 -36.098 1.00 43.91 590 ALA A N 1
ATOM 4386 C CA . ALA A 1 590 ? 30.107 -45.634 -36.987 1.00 43.91 590 ALA A CA 1
ATOM 4387 C C . ALA A 1 590 ? 29.616 -45.537 -38.440 1.00 43.91 590 ALA A C 1
ATOM 4389 O O . ALA A 1 590 ? 29.044 -46.505 -38.953 1.00 43.91 590 ALA A O 1
ATOM 4390 N N . LYS A 1 591 ? 29.858 -44.390 -39.080 1.00 38.25 591 LYS A N 1
ATOM 4391 C CA . LYS A 1 591 ? 30.235 -44.248 -40.491 1.00 38.25 591 LYS A CA 1
ATOM 4392 C C . LYS A 1 591 ? 30.769 -42.849 -40.753 1.00 38.25 591 LYS A C 1
ATOM 4394 O O . LYS A 1 591 ? 30.104 -41.891 -40.305 1.00 38.25 591 LYS A O 1
#

Radius of gyration: 33.17 Å; chains: 1; bounding box: 87×82×91 Å